Protein AF-A0AAX2K7C2-F1 (afdb_monomer)

Nearest PDB structures (foldseek):
  7qrr-assembly1_G  TM=2.273E-01  e=3.548E+00  Noumeavirus

Foldseek 3Di:
DPDPKAKDWAPVLQVLLVVLVVVVHAFEFFKKWFACLVVDQDDDDSPDFDRNGTDDMDTWQWWDADPVDNQKIKTKDKDWQQDFPHWGFKMFTATPVRTTGMIIGDPTDHQDHVVVVDRDIDMDIHIDGHPHPSNHDTDHDPPPDDDDPVVVVVVVVVVVVVPPFDQDAPVDDGHAAEDLDLDDPDRRYHYDPNSVVVVVVVVVVVVPFDQDAPVGDGDAAEDLDLPDPDRRHHYDPNSVVVVVVVVVVDADPPPGDDDDDDDDDADDPPDDDPDDHDPVNVVVVVVVVVVVPPPVVVVVVVVCVVLVVDPPSVVVVVVVVVPDDPDDLLVVQVVPEDDDPQWDWDAPDVSHIYTDHADPLRCCQVPDPDPVSNCVVVLNDPPDDDPPDDDDDPDPDDPLVVPVSCVVPDDDDQQQDADDCVVVVPVCVVVVVRTHHGQVVHDPDDDDPDDDD

pLDDT: mean 83.74, std 9.78, range [42.47, 96.69]

Solvent-accessible surface area (backbone atoms only — not comparable to full-atom values): 27578 Å² total; per-residue (Å²): 130,86,74,89,60,54,55,44,60,10,59,62,23,50,51,50,53,51,48,15,56,75,70,75,40,60,44,46,68,40,31,41,32,36,10,33,36,86,82,45,84,59,79,71,55,43,85,47,68,66,72,87,35,70,75,48,72,44,66,55,50,36,34,45,67,39,95,90,40,76,48,29,38,40,40,29,34,74,40,51,29,86,56,51,72,48,50,35,20,32,39,36,36,20,33,79,87,69,48,36,27,29,36,24,30,49,75,84,39,79,38,44,18,44,93,77,78,42,64,48,72,44,78,47,75,49,67,38,78,47,98,59,59,82,30,40,54,70,41,77,58,78,90,81,59,88,78,53,71,66,62,53,56,54,53,52,55,57,52,54,66,74,68,68,70,52,68,37,54,102,87,42,88,46,55,68,54,78,36,64,61,74,80,70,86,63,89,64,48,42,77,34,73,66,12,55,50,52,45,49,50,56,56,52,66,69,67,66,66,50,70,37,52,104,87,42,91,51,49,69,52,77,37,64,61,78,80,69,85,61,90,65,48,42,78,33,71,69,16,5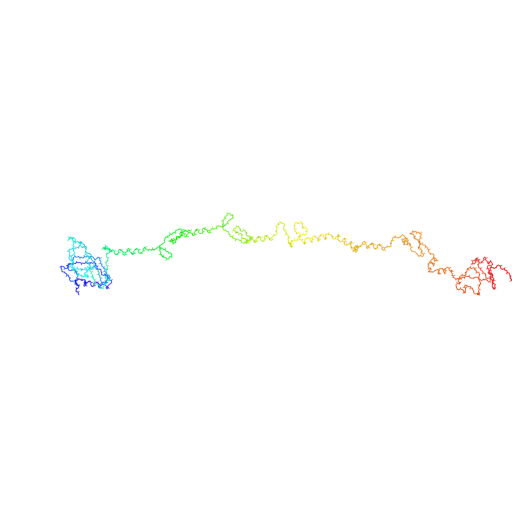4,47,53,51,49,58,57,54,71,71,53,72,55,91,74,84,52,84,87,69,91,84,81,86,62,73,69,61,66,90,87,72,84,68,92,68,76,82,24,71,69,38,52,54,51,53,51,50,52,56,58,67,73,42,55,66,65,54,48,51,53,50,51,50,38,55,75,57,67,66,46,95,54,45,70,57,54,51,51,54,62,55,67,75,49,82,74,95,46,60,49,62,48,29,55,71,68,52,82,84,58,87,63,51,44,82,45,74,83,51,88,56,34,51,47,74,44,81,51,48,73,66,54,48,56,50,72,67,38,90,42,72,64,58,41,31,57,74,72,68,64,55,91,87,67,72,70,87,91,66,90,77,94,70,99,59,96,66,56,66,35,79,72,37,76,95,37,47,89,51,87,85,84,62,53,64,52,44,70,60,54,54,85,85,36,53,70,59,31,71,77,35,74,84,35,38,34,63,64,44,81,93,52,80,82,76,70,94,74,88,75,86,90,132

InterPro domains:
  IPR005068 Bacteriophage lambda, Tail fiber protein, repeat-2 [PF03406] (169-210)
  IPR005068 Bacteriophage lambda, Tail fiber protein, repeat-2 [PF03406] (213-253)
  IPR022225 Phage tail fibre protein, N-terminal domain [PF12571] (1-150)
  IPR037053 Phage tail collar domain superfamily [G3DSA:3.90.1340.10] (385-446)
  IPR051934 Bacteriophage Tail Fiber Structural Protein [PTHR35191] (1-200)

Secondary structure (DSSP, 8-state):
---SS-EEE-HHHHHHHHHHHHHT--B-EEEEEEE-GGGSPPPP-TT-SS-SSEEEEEE-SEEEEETTEEEEEEEEEEE-TTS-SEEEEEEEEEETT--EEEEEEEEEEEE--GGGT----EEEEEEEE-S-STTB--EE-GGG-PPPHHHHHHHHHHHHHHH-PPBP-SSS--B-EEE--SS---SSEEEPHHHHHHHHHHHHHHS--PBP-SSS--B-EEE--TT---SSEEEPHHHHHHHHHHHHTSPPSSSPPP-S----PPPPTT--SSSPPPHHHHHHHHHHHHHT-HHHHHHHHHHHHHTTT-TTHHHHHHHHHHTSPP--HHHHHHHTS---TTEEEEEEETTEEEEEEPPHHHHHHHT-SSHHHHHHHHT--TTPPPTT------SSS-HHHH-GGGTTS----TTT-B--TTT-HHHHHH-TTSB----TTS-----------

Structure (mmCIF, N/CA/C/O backbone):
data_AF-A0AAX2K7C2-F1
#
_entry.id   AF-A0AAX2K7C2-F1
#
loop_
_atom_site.group_PDB
_atom_site.id
_atom_site.type_symbol
_atom_site.label_atom_id
_atom_site.label_alt_id
_atom_site.label_comp_id
_atom_site.label_asym_id
_atom_site.label_entity_id
_atom_site.label_seq_id
_atom_site.pdbx_PDB_ins_code
_atom_site.Cartn_x
_atom_site.Cartn_y
_atom_site.Cartn_z
_atom_site.occupancy
_atom_site.B_iso_or_equiv
_atom_site.auth_seq_id
_atom_site.auth_comp_id
_atom_site.auth_asym_id
_atom_site.auth_atom_id
_atom_site.pdbx_PDB_model_num
ATOM 1 N N . MET A 1 1 ? 41.340 6.099 -123.200 1.00 44.69 1 MET A N 1
ATOM 2 C CA . MET A 1 1 ? 42.532 6.929 -122.925 1.00 44.69 1 MET A CA 1
ATOM 3 C C . MET A 1 1 ? 43.654 5.994 -122.522 1.00 44.69 1 MET A C 1
ATOM 5 O O . MET A 1 1 ? 43.525 5.335 -121.501 1.00 44.69 1 MET A O 1
ATOM 9 N N . THR A 1 2 ? 44.697 5.858 -123.337 1.00 53.38 2 THR A N 1
ATOM 10 C CA . THR A 1 2 ? 45.908 5.118 -122.954 1.00 53.38 2 THR A CA 1
ATOM 11 C C . THR A 1 2 ? 46.583 5.872 -121.810 1.00 53.38 2 THR A C 1
ATOM 13 O O . THR A 1 2 ? 47.020 7.008 -121.995 1.00 53.38 2 THR A O 1
ATOM 16 N N . VAL A 1 3 ? 46.589 5.288 -120.610 1.00 67.94 3 VAL A N 1
ATOM 17 C CA . VAL A 1 3 ? 47.221 5.889 -119.429 1.00 67.94 3 VAL A CA 1
ATOM 18 C C . VAL A 1 3 ? 48.724 5.980 -119.699 1.00 67.94 3 VAL A C 1
ATOM 20 O O . VAL A 1 3 ? 49.359 4.975 -119.995 1.00 67.94 3 VAL A O 1
ATOM 23 N N . LYS A 1 4 ? 49.290 7.193 -119.661 1.00 77.44 4 LYS A N 1
ATOM 24 C CA . LYS A 1 4 ? 50.696 7.438 -120.031 1.00 77.44 4 LYS A CA 1
ATOM 25 C C . LYS A 1 4 ? 51.692 6.910 -118.986 1.00 77.44 4 LYS A C 1
ATOM 27 O O . LYS A 1 4 ? 52.792 6.513 -119.354 1.00 77.44 4 LYS A O 1
ATOM 32 N N . TYR A 1 5 ? 51.297 6.897 -117.711 1.00 85.38 5 TYR A N 1
ATOM 33 C CA . TYR A 1 5 ? 52.104 6.411 -116.590 1.00 85.38 5 TYR A CA 1
ATOM 34 C C . TYR A 1 5 ? 51.286 5.450 -115.744 1.00 85.38 5 TYR A C 1
ATOM 36 O O . TYR A 1 5 ? 50.195 5.807 -115.299 1.00 85.38 5 TYR A O 1
ATOM 44 N N . TYR A 1 6 ? 51.785 4.241 -115.543 1.00 86.94 6 TYR A N 1
ATOM 45 C CA . TYR A 1 6 ? 51.060 3.197 -114.840 1.00 86.94 6 TYR A CA 1
ATOM 46 C C . TYR A 1 6 ? 52.028 2.200 -114.201 1.00 86.94 6 TYR A C 1
ATOM 48 O O . TYR A 1 6 ? 53.189 2.079 -114.590 1.00 86.94 6 TYR A O 1
ATOM 56 N N . ALA A 1 7 ? 51.522 1.496 -113.195 1.00 89.56 7 ALA A N 1
ATOM 57 C CA . ALA A 1 7 ? 52.206 0.416 -112.507 1.00 89.56 7 ALA A CA 1
ATOM 58 C C . ALA A 1 7 ? 51.570 -0.919 -112.894 1.00 89.56 7 ALA A C 1
ATOM 60 O O . ALA A 1 7 ? 50.342 -1.018 -112.963 1.00 89.56 7 ALA A O 1
ATOM 61 N N . ILE A 1 8 ? 52.392 -1.942 -113.107 1.00 89.75 8 ILE A N 1
ATOM 62 C CA . ILE A 1 8 ? 51.945 -3.320 -113.328 1.00 89.75 8 ILE A CA 1
ATOM 63 C C . ILE A 1 8 ? 52.687 -4.282 -112.405 1.00 89.75 8 ILE A C 1
ATOM 65 O O . ILE A 1 8 ? 53.806 -4.015 -111.965 1.00 89.75 8 ILE A O 1
ATOM 69 N N . LEU A 1 9 ? 52.066 -5.431 -112.151 1.00 89.94 9 LEU A N 1
ATOM 70 C CA . LEU A 1 9 ? 52.740 -6.589 -111.571 1.00 89.94 9 LEU A CA 1
ATOM 71 C C . LEU A 1 9 ? 53.591 -7.279 -112.643 1.00 89.94 9 LEU A C 1
ATOM 73 O O . LEU A 1 9 ? 53.151 -7.440 -113.783 1.00 89.94 9 LEU A O 1
ATOM 77 N N . THR A 1 10 ? 54.791 -7.716 -112.267 1.00 91.50 10 THR A N 1
ATOM 78 C CA . THR A 1 10 ? 55.579 -8.637 -113.097 1.00 91.50 10 THR A CA 1
ATOM 79 C C . THR A 1 10 ? 54.979 -10.045 -113.018 1.00 91.50 10 THR A C 1
ATOM 81 O O . THR A 1 10 ? 54.234 -10.366 -112.088 1.00 91.50 10 THR A O 1
ATOM 84 N N . ASN A 1 11 ? 55.335 -10.932 -113.949 1.00 89.19 11 ASN A N 1
ATOM 85 C CA . ASN A 1 11 ? 54.932 -12.343 -113.913 1.00 89.19 11 ASN A CA 1
ATOM 86 C C . ASN A 1 11 ? 55.387 -13.021 -112.605 1.00 89.19 11 ASN A C 1
ATOM 88 O O . ASN A 1 11 ? 54.661 -13.838 -112.041 1.00 89.19 11 ASN A O 1
ATOM 92 N N . GLN A 1 12 ? 56.563 -12.634 -112.094 1.00 87.94 12 GLN A N 1
ATOM 93 C CA . GLN A 1 12 ? 57.091 -13.101 -110.808 1.00 87.94 12 GLN A CA 1
ATOM 94 C C . GLN A 1 12 ? 56.281 -12.546 -109.628 1.00 87.94 12 GLN A C 1
ATOM 96 O O . GLN A 1 12 ? 55.920 -13.294 -108.719 1.00 87.94 12 GLN A O 1
ATOM 101 N N . GLY A 1 13 ? 55.940 -11.255 -109.656 1.00 87.00 13 GLY A N 1
ATOM 102 C CA . GLY A 1 13 ? 55.143 -10.612 -108.615 1.00 87.00 13 GLY A CA 1
ATOM 103 C C . GLY A 1 13 ? 53.716 -11.139 -108.530 1.00 87.00 13 GLY A C 1
ATOM 104 O O . GLY A 1 13 ? 53.227 -11.404 -107.434 1.00 87.00 13 GLY A O 1
ATOM 105 N N . ALA A 1 14 ? 53.067 -11.367 -109.674 1.00 86.25 14 ALA A N 1
ATOM 106 C CA . ALA A 1 14 ? 51.740 -11.974 -109.730 1.00 86.25 14 ALA A CA 1
ATOM 107 C C . ALA A 1 14 ? 51.744 -13.403 -109.156 1.00 86.25 14 ALA A C 1
ATOM 109 O O . ALA A 1 14 ? 50.873 -13.743 -108.355 1.00 86.25 14 ALA A O 1
ATOM 110 N N . ALA A 1 15 ? 52.752 -14.217 -109.496 1.00 85.56 15 ALA A N 1
ATOM 111 C CA . ALA A 1 15 ? 52.900 -15.568 -108.954 1.00 85.56 15 ALA A CA 1
ATOM 112 C C . ALA A 1 15 ? 53.138 -15.564 -107.433 1.00 85.56 15 ALA A C 1
ATOM 114 O O . ALA A 1 15 ? 52.514 -16.340 -106.707 1.00 85.56 15 ALA A O 1
ATOM 115 N N . ARG A 1 16 ? 53.991 -14.663 -106.926 1.00 86.19 16 ARG A N 1
ATOM 116 C CA . ARG A 1 16 ? 54.267 -14.534 -105.484 1.00 86.19 16 ARG A CA 1
ATOM 117 C C . ARG A 1 16 ? 53.065 -14.019 -104.696 1.00 86.19 16 ARG A C 1
ATOM 119 O O . ARG A 1 16 ? 52.774 -14.556 -103.631 1.00 86.19 16 ARG A O 1
ATOM 126 N N . LEU A 1 17 ? 52.327 -13.046 -105.229 1.00 84.56 17 LEU A N 1
ATOM 127 C CA . LEU A 1 17 ? 51.102 -12.542 -104.604 1.00 84.56 17 LEU A CA 1
ATOM 128 C C . LEU A 1 17 ? 49.995 -13.613 -104.564 1.00 84.56 17 LEU A C 1
ATOM 130 O O . LEU A 1 17 ? 49.297 -13.749 -103.556 1.00 84.56 17 LEU A O 1
ATOM 134 N N . ALA A 1 18 ? 49.863 -14.409 -105.630 1.00 83.62 18 ALA A N 1
ATOM 135 C CA . ALA A 1 18 ? 48.945 -15.545 -105.663 1.00 83.62 18 ALA A CA 1
ATOM 136 C C . ALA A 1 18 ? 49.337 -16.626 -104.639 1.00 83.62 18 ALA A C 1
ATOM 138 O O . ALA A 1 18 ? 48.479 -17.103 -103.897 1.00 83.62 18 ALA A O 1
ATOM 139 N N . ASN A 1 19 ? 50.631 -16.953 -104.531 1.00 83.31 19 ASN A N 1
ATOM 140 C CA . ASN A 1 19 ? 51.140 -17.904 -103.538 1.00 83.31 19 ASN A CA 1
ATOM 141 C C . ASN A 1 19 ? 50.921 -17.422 -102.097 1.00 83.31 19 ASN A C 1
ATOM 143 O O . ASN A 1 19 ? 50.475 -18.209 -101.265 1.00 83.31 19 ASN A O 1
ATOM 147 N N . ALA A 1 20 ? 51.178 -16.142 -101.808 1.00 83.44 20 ALA A N 1
ATOM 148 C CA . ALA A 1 20 ? 50.924 -15.538 -100.498 1.00 83.44 20 ALA A CA 1
ATOM 149 C C . ALA A 1 20 ? 49.437 -15.646 -100.115 1.00 83.44 20 ALA A C 1
ATOM 151 O O . ALA A 1 20 ? 49.089 -16.113 -99.031 1.00 83.44 20 ALA A O 1
ATOM 152 N N . THR A 1 21 ? 48.550 -15.334 -101.065 1.00 81.56 21 THR A N 1
ATOM 153 C CA . THR A 1 21 ? 47.097 -15.456 -100.874 1.00 81.56 21 THR A CA 1
ATOM 154 C C . THR A 1 21 ? 46.658 -16.908 -100.634 1.00 81.56 21 THR A C 1
ATOM 156 O O . THR A 1 21 ? 45.804 -17.154 -99.788 1.00 81.56 21 THR A O 1
ATOM 159 N N . MET A 1 22 ? 47.242 -17.879 -101.346 1.00 79.25 22 MET A N 1
ATOM 160 C CA . MET A 1 22 ? 46.894 -19.303 -101.227 1.00 79.25 22 MET A CA 1
ATOM 161 C C . MET A 1 22 ? 47.409 -19.946 -99.930 1.00 79.25 22 MET A C 1
ATOM 163 O O . MET A 1 22 ? 46.726 -20.787 -99.350 1.00 79.25 22 MET A O 1
ATOM 167 N N . LEU A 1 23 ? 48.608 -19.570 -99.478 1.00 79.69 23 LEU A N 1
ATOM 168 C CA . LEU A 1 23 ? 49.260 -20.138 -98.290 1.00 79.69 23 LEU A CA 1
ATOM 169 C C . LEU A 1 23 ? 48.897 -19.407 -96.986 1.00 79.69 23 LEU A C 1
ATOM 171 O O . LEU A 1 23 ? 49.297 -19.854 -95.913 1.00 79.69 23 LEU A O 1
ATOM 175 N N . GLY A 1 24 ? 48.182 -18.279 -97.061 1.00 73.94 24 GLY A N 1
ATOM 176 C CA . GLY A 1 24 ? 47.905 -17.416 -95.907 1.00 73.94 24 GLY A CA 1
ATOM 177 C C . GLY A 1 24 ? 49.152 -16.713 -95.353 1.00 73.94 24 GLY A C 1
ATOM 178 O O . GLY A 1 24 ? 49.126 -16.203 -94.232 1.00 73.94 24 GLY A O 1
ATOM 179 N N . SER A 1 25 ? 50.251 -16.699 -96.114 1.00 80.50 25 SER A N 1
ATOM 180 C CA . SER A 1 25 ? 51.462 -15.945 -95.794 1.00 80.50 25 SER A CA 1
ATOM 181 C C . SER A 1 25 ? 51.369 -14.527 -96.358 1.00 80.50 25 SER A C 1
ATOM 183 O O . SER A 1 25 ? 50.570 -14.239 -97.247 1.00 80.50 25 SER A O 1
ATOM 185 N N . LYS A 1 26 ? 52.175 -13.606 -95.825 1.00 80.88 26 LYS A N 1
ATOM 186 C CA . LYS A 1 26 ? 52.205 -12.222 -96.303 1.00 80.88 26 LYS A CA 1
ATOM 187 C C . LYS A 1 26 ? 53.448 -11.970 -97.145 1.00 80.88 26 LYS A C 1
ATOM 189 O O . LYS A 1 26 ? 54.551 -12.326 -96.741 1.00 80.88 26 LYS A O 1
ATOM 194 N N . LEU A 1 27 ? 53.261 -11.330 -98.296 1.00 82.75 27 LEU A N 1
ATOM 195 C CA . LEU A 1 27 ? 54.332 -10.840 -99.151 1.00 82.75 27 LEU A CA 1
ATOM 196 C C . LEU A 1 27 ? 54.937 -9.578 -98.525 1.00 82.75 27 LEU A C 1
ATOM 198 O O . LEU A 1 27 ? 54.254 -8.562 -98.348 1.00 82.75 27 LEU A O 1
ATOM 202 N N . ASN A 1 28 ? 56.223 -9.644 -98.191 1.00 84.00 28 ASN A N 1
ATOM 203 C CA . ASN A 1 28 ? 56.962 -8.526 -97.619 1.00 84.00 28 ASN A CA 1
ATOM 204 C C . ASN A 1 28 ? 57.589 -7.699 -98.740 1.00 84.00 28 ASN A C 1
ATOM 206 O O . ASN A 1 28 ? 58.653 -8.036 -99.245 1.00 84.00 28 ASN A O 1
ATOM 210 N N . LEU A 1 29 ? 56.960 -6.587 -99.111 1.00 86.56 29 LEU A N 1
ATOM 211 C CA . LEU A 1 29 ? 57.614 -5.594 -99.962 1.00 86.56 29 LEU A CA 1
ATOM 212 C C . LEU A 1 29 ? 58.572 -4.785 -99.091 1.00 86.56 29 LEU A C 1
ATOM 214 O O . LEU A 1 29 ? 58.142 -4.119 -98.147 1.00 86.56 29 LEU A O 1
ATOM 218 N N . THR A 1 30 ? 59.869 -4.866 -99.371 1.00 85.94 30 THR A N 1
ATOM 219 C CA . THR A 1 30 ? 60.889 -4.278 -98.490 1.00 85.94 30 THR A CA 1
ATOM 220 C C . THR A 1 30 ? 61.590 -3.089 -99.114 1.00 85.94 30 THR A C 1
ATOM 222 O O . THR A 1 30 ? 61.915 -2.141 -98.394 1.00 85.94 30 THR A O 1
ATOM 225 N N . GLN A 1 31 ? 61.801 -3.107 -100.431 1.00 88.25 31 GLN A N 1
ATOM 226 C CA . GLN A 1 31 ? 62.633 -2.133 -101.127 1.00 88.25 31 GLN A CA 1
ATOM 227 C C . GLN A 1 31 ? 61.914 -1.539 -102.338 1.00 88.25 31 GLN A C 1
ATOM 229 O O . GLN A 1 31 ? 61.160 -2.210 -103.043 1.00 88.25 31 GLN A O 1
ATOM 234 N N . MET A 1 32 ? 62.187 -0.263 -102.597 1.00 91.94 32 MET A N 1
ATOM 235 C CA . MET A 1 32 ? 61.828 0.409 -103.841 1.00 91.94 32 MET A CA 1
ATOM 236 C C . MET A 1 32 ? 63.107 0.867 -104.531 1.00 91.94 32 MET A C 1
AT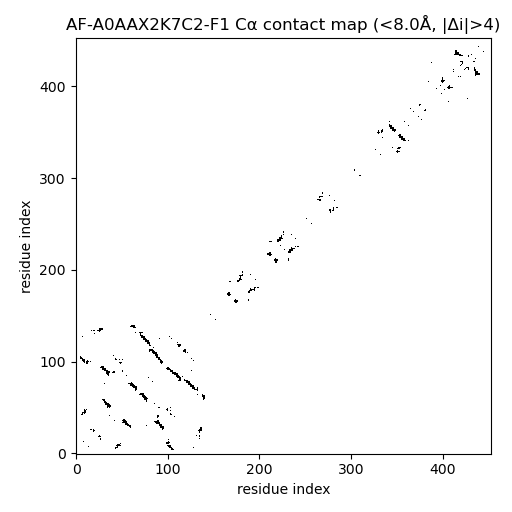OM 238 O O . MET A 1 32 ? 64.000 1.442 -103.895 1.00 91.94 32 MET A O 1
ATOM 242 N N . ALA A 1 33 ? 63.192 0.598 -105.830 1.00 92.12 33 ALA A N 1
ATOM 243 C CA . ALA A 1 33 ? 64.266 1.065 -106.681 1.00 92.12 33 ALA A CA 1
ATOM 244 C C . ALA A 1 33 ? 63.761 2.065 -107.716 1.00 92.12 33 ALA A C 1
ATOM 246 O O . ALA A 1 33 ? 62.614 2.006 -108.156 1.00 92.12 33 ALA A O 1
ATOM 247 N N . VAL A 1 34 ? 64.653 2.958 -108.126 1.00 92.19 34 VAL A N 1
ATOM 248 C CA . VAL A 1 34 ? 64.432 3.944 -109.180 1.00 92.19 34 VAL A CA 1
ATOM 249 C C . VAL A 1 34 ? 65.556 3.875 -110.208 1.00 92.19 34 VAL A C 1
ATOM 251 O O . VAL A 1 34 ? 66.715 3.615 -109.860 1.00 92.19 34 VAL A O 1
ATOM 254 N N . GLY A 1 35 ? 65.218 4.102 -111.475 1.00 90.38 35 GLY A N 1
ATOM 255 C CA . GLY A 1 35 ? 66.152 4.025 -112.599 1.00 90.38 35 GLY A CA 1
ATOM 256 C C . GLY A 1 35 ? 65.904 5.081 -113.672 1.00 90.38 35 GLY A C 1
ATOM 257 O O . GLY A 1 35 ? 64.836 5.700 -113.724 1.00 90.38 35 GLY A O 1
ATOM 258 N N . ASP A 1 36 ? 66.905 5.280 -114.532 1.00 89.88 36 ASP A N 1
ATOM 259 C CA . ASP A 1 36 ? 66.865 6.265 -115.625 1.00 89.88 36 ASP A CA 1
ATOM 260 C C . ASP A 1 36 ? 66.512 5.652 -116.991 1.00 89.88 36 ASP A C 1
ATOM 262 O O . ASP A 1 36 ? 66.436 6.394 -117.978 1.00 89.88 36 ASP A O 1
ATOM 266 N N . ALA A 1 37 ? 66.326 4.325 -117.044 1.00 87.25 37 ALA A N 1
ATOM 267 C CA . ALA A 1 37 ? 65.985 3.543 -118.229 1.00 87.25 37 ALA A CA 1
ATOM 268 C C . ALA A 1 37 ? 66.852 3.844 -119.474 1.00 87.25 37 ALA A C 1
ATOM 270 O O . ALA A 1 37 ? 66.358 3.879 -120.601 1.00 87.25 37 ALA A O 1
ATOM 271 N N . ASN A 1 38 ? 68.157 4.085 -119.277 1.00 85.25 38 ASN A N 1
ATOM 272 C CA . ASN A 1 38 ? 69.121 4.415 -120.341 1.00 85.25 38 ASN A CA 1
ATOM 273 C C . ASN A 1 38 ? 68.739 5.652 -121.179 1.00 85.25 38 ASN A C 1
ATOM 275 O O . ASN A 1 38 ? 69.108 5.756 -122.348 1.00 85.25 38 ASN A O 1
ATOM 279 N N . GLY A 1 39 ? 68.007 6.604 -120.595 1.00 80.94 39 GLY A N 1
ATOM 280 C CA . GLY A 1 39 ? 67.647 7.849 -121.280 1.00 80.94 39 GLY A CA 1
ATOM 281 C C . GLY A 1 39 ? 66.295 7.833 -121.994 1.00 80.94 39 GLY A C 1
ATOM 282 O O . GLY A 1 39 ? 65.864 8.890 -122.445 1.00 80.94 39 GLY A O 1
ATOM 283 N N . VAL A 1 40 ? 65.617 6.683 -122.080 1.00 83.81 40 VAL A N 1
ATOM 284 C CA . VAL A 1 40 ? 64.347 6.524 -122.810 1.00 83.81 40 VAL A CA 1
ATOM 285 C C . VAL A 1 40 ? 63.234 6.150 -121.837 1.00 83.81 40 VAL A C 1
ATOM 287 O O . VAL A 1 40 ? 63.429 5.300 -120.975 1.00 83.81 40 VAL A O 1
ATOM 290 N N . LEU A 1 41 ? 62.054 6.768 -121.958 1.00 84.31 41 LEU A N 1
ATOM 291 C CA . LEU A 1 41 ? 60.897 6.411 -121.132 1.00 84.31 41 LEU A CA 1
ATOM 292 C C . LEU A 1 41 ? 60.484 4.951 -121.415 1.00 84.31 41 LEU A C 1
ATOM 294 O O . LEU A 1 41 ? 60.075 4.654 -122.542 1.00 84.31 41 LEU A O 1
ATOM 298 N N . PRO A 1 42 ? 60.564 4.041 -120.430 1.00 86.19 42 PRO A N 1
ATOM 299 C CA . PRO A 1 42 ? 60.286 2.638 -120.671 1.00 86.19 42 PRO A CA 1
ATOM 300 C C . PRO A 1 42 ? 58.785 2.360 -120.669 1.00 86.19 42 PRO A C 1
ATOM 302 O O . PRO A 1 42 ? 58.003 3.042 -120.002 1.00 86.19 42 PRO A O 1
ATOM 305 N N . THR A 1 43 ? 58.393 1.321 -121.404 1.00 87.75 43 THR A N 1
ATOM 306 C CA . THR A 1 43 ? 57.063 0.715 -121.278 1.00 87.75 43 THR A CA 1
ATOM 307 C C . THR A 1 43 ? 57.175 -0.441 -120.285 1.00 87.75 43 THR A C 1
ATOM 309 O O . THR A 1 43 ? 57.948 -1.357 -120.564 1.00 87.75 43 THR A O 1
ATOM 312 N N . PRO A 1 44 ? 56.464 -0.408 -119.140 1.00 89.50 44 PRO A N 1
ATOM 313 C CA . PRO A 1 44 ? 56.471 -1.512 -118.183 1.00 89.50 44 PRO A CA 1
ATOM 314 C C . PRO A 1 44 ? 56.054 -2.831 -118.851 1.00 89.50 44 PRO A C 1
ATOM 316 O O . PRO A 1 44 ? 54.990 -2.890 -119.473 1.00 89.50 44 PRO A O 1
ATOM 319 N N . ASP A 1 45 ? 56.875 -3.874 -118.710 1.00 88.81 45 ASP A N 1
ATOM 320 C CA . ASP A 1 45 ? 56.656 -5.208 -119.284 1.00 88.81 45 ASP A CA 1
ATOM 321 C C . ASP A 1 45 ? 56.552 -6.265 -118.160 1.00 88.81 45 ASP A C 1
ATOM 323 O O . ASP A 1 45 ? 57.467 -6.378 -117.336 1.00 88.81 45 ASP A O 1
ATOM 327 N N . PRO A 1 46 ? 55.466 -7.069 -118.104 1.00 88.88 46 PRO A N 1
ATOM 328 C CA . PRO A 1 46 ? 55.323 -8.143 -117.123 1.00 88.88 46 PRO A CA 1
ATOM 329 C C . PRO A 1 46 ? 56.489 -9.145 -117.092 1.00 88.88 46 PRO A C 1
ATOM 331 O O . PRO A 1 46 ? 56.725 -9.768 -116.055 1.00 88.88 46 PRO A O 1
ATOM 334 N N . ALA A 1 47 ? 57.229 -9.325 -118.190 1.00 89.06 47 ALA A N 1
ATOM 335 C CA . ALA A 1 47 ? 58.371 -10.239 -118.249 1.00 89.06 47 ALA A CA 1
ATOM 336 C C . ALA A 1 47 ? 59.655 -9.691 -117.585 1.00 89.06 47 ALA A C 1
ATOM 338 O O . ALA A 1 47 ? 60.642 -10.425 -117.478 1.00 89.06 47 ALA A O 1
ATOM 339 N N . GLN A 1 48 ? 59.667 -8.435 -117.115 1.00 88.12 48 GLN A N 1
ATOM 340 C CA . GLN A 1 48 ? 60.839 -7.837 -116.471 1.00 88.12 48 GLN A CA 1
ATOM 341 C C . GLN A 1 48 ? 61.202 -8.544 -115.161 1.00 88.12 48 GLN A C 1
ATOM 343 O O . GLN A 1 48 ? 60.379 -8.713 -114.263 1.00 88.12 48 GLN A O 1
ATOM 348 N N . THR A 1 49 ? 62.480 -8.897 -115.029 1.00 87.69 49 THR A N 1
ATOM 349 C CA . THR A 1 49 ? 63.063 -9.448 -113.793 1.00 87.69 49 THR A CA 1
ATOM 350 C C . THR A 1 49 ? 63.926 -8.436 -113.040 1.00 87.69 49 THR A C 1
ATOM 352 O O . THR A 1 49 ? 64.236 -8.643 -111.871 1.00 87.69 49 THR A O 1
ATOM 355 N N . LYS A 1 50 ? 64.302 -7.333 -113.699 1.00 89.06 50 LYS A N 1
ATOM 356 C CA . LYS A 1 50 ? 65.077 -6.208 -113.162 1.00 89.06 50 LYS A CA 1
ATOM 357 C C . LYS A 1 50 ? 64.730 -4.920 -113.915 1.00 89.06 50 LYS A C 1
ATOM 359 O O . LYS A 1 50 ? 64.233 -4.980 -115.043 1.00 89.06 50 LYS A O 1
ATOM 364 N N . LEU A 1 51 ? 65.022 -3.771 -113.306 1.00 89.94 51 LEU A N 1
ATOM 365 C CA . LEU A 1 51 ? 64.963 -2.470 -113.983 1.00 89.94 51 LEU A CA 1
ATOM 366 C C . LEU A 1 51 ? 65.988 -2.393 -115.128 1.00 89.94 51 LEU A C 1
ATOM 368 O O . LEU A 1 51 ? 67.024 -3.064 -115.086 1.00 89.94 51 LEU A O 1
ATOM 372 N N . ILE A 1 52 ? 65.702 -1.577 -116.145 1.00 89.12 52 ILE A N 1
ATOM 373 C CA . ILE A 1 52 ? 66.551 -1.440 -117.341 1.00 89.12 52 ILE A CA 1
ATOM 374 C C . ILE A 1 52 ? 67.898 -0.809 -116.972 1.00 89.12 52 ILE A C 1
ATOM 376 O O . ILE A 1 52 ? 68.943 -1.301 -117.403 1.00 89.12 52 ILE A O 1
ATOM 380 N N . ASN A 1 53 ? 67.879 0.251 -116.159 1.00 90.25 53 ASN A N 1
ATOM 381 C CA . ASN A 1 53 ? 69.073 0.869 -115.589 1.00 90.25 53 ASN A CA 1
ATOM 382 C C . ASN A 1 53 ? 68.789 1.439 -114.192 1.00 90.25 53 ASN A C 1
ATOM 384 O O . ASN A 1 53 ? 68.466 2.618 -114.017 1.00 90.25 53 ASN A O 1
ATOM 388 N N . GLN A 1 54 ? 68.925 0.583 -113.180 1.00 90.62 54 GLN A N 1
ATOM 389 C CA . GLN A 1 54 ? 68.752 0.957 -111.778 1.00 90.62 54 GLN A CA 1
ATOM 390 C C . GLN A 1 54 ? 69.822 1.963 -111.327 1.00 90.62 54 GLN A C 1
ATOM 392 O O . GLN A 1 54 ? 71.018 1.720 -111.479 1.00 90.62 54 GLN A O 1
ATOM 397 N N . LYS A 1 55 ? 69.393 3.062 -110.698 1.00 90.50 55 LYS A N 1
ATOM 398 C CA . LYS A 1 55 ? 70.281 4.080 -110.107 1.00 90.50 55 LYS A CA 1
ATOM 399 C C . LYS A 1 55 ? 70.332 4.017 -108.591 1.00 90.50 55 LYS A C 1
ATOM 401 O O . LYS A 1 55 ? 71.384 4.251 -108.008 1.00 90.50 55 LYS A O 1
ATOM 406 N N . ARG A 1 56 ? 69.211 3.681 -107.953 1.00 89.69 56 ARG A N 1
ATOM 407 C CA . ARG A 1 56 ? 69.101 3.605 -106.494 1.00 89.69 56 ARG A CA 1
ATOM 408 C C . ARG A 1 56 ? 68.104 2.533 -106.095 1.00 89.69 56 ARG A C 1
ATOM 410 O O . ARG A 1 56 ? 67.066 2.409 -106.733 1.00 89.69 56 ARG A O 1
ATOM 417 N N . ILE A 1 57 ? 68.399 1.825 -105.011 1.00 91.38 57 ILE A N 1
ATOM 418 C CA . ILE A 1 57 ? 67.474 0.943 -104.298 1.00 91.38 57 ILE A CA 1
ATOM 419 C C . ILE A 1 57 ? 67.600 1.227 -102.802 1.00 91.38 57 ILE A C 1
ATOM 421 O O . ILE A 1 57 ? 68.709 1.386 -102.299 1.00 91.38 57 ILE A O 1
ATOM 425 N N . ALA A 1 58 ? 66.477 1.347 -102.100 1.00 88.06 58 ALA A N 1
ATOM 426 C CA . ALA A 1 58 ? 66.472 1.560 -100.652 1.00 88.06 58 ALA A CA 1
ATOM 427 C C . ALA A 1 58 ? 65.185 1.000 -100.017 1.00 88.06 58 ALA A C 1
ATOM 429 O O . ALA A 1 58 ? 64.218 0.735 -100.740 1.00 88.06 58 ALA A O 1
ATOM 430 N N . PRO A 1 59 ? 65.136 0.836 -98.683 1.00 85.56 59 PRO A N 1
ATOM 431 C CA . PRO A 1 59 ? 63.936 0.376 -97.993 1.00 85.56 59 PRO A CA 1
ATOM 432 C C . PRO A 1 59 ? 62.725 1.300 -98.198 1.00 85.56 59 PRO A C 1
ATOM 434 O O . PRO A 1 59 ? 62.882 2.503 -98.415 1.00 85.56 59 PRO A O 1
ATOM 437 N N . LEU A 1 60 ? 61.517 0.740 -98.099 1.00 84.50 60 LEU A N 1
ATOM 438 C CA . LEU A 1 60 ? 60.264 1.503 -98.067 1.00 84.50 60 LEU A CA 1
ATOM 439 C C . LEU A 1 60 ? 60.105 2.272 -96.745 1.00 84.50 60 LEU A C 1
ATOM 441 O O . LEU A 1 60 ? 60.386 1.725 -95.671 1.00 84.50 60 LEU A O 1
ATOM 445 N N . ASN A 1 61 ? 59.605 3.511 -96.832 1.00 81.44 61 ASN A N 1
ATOM 446 C CA . ASN A 1 61 ? 59.260 4.350 -95.676 1.00 81.44 61 ASN A CA 1
ATOM 447 C C . ASN A 1 61 ? 57.811 4.126 -95.227 1.00 81.44 61 ASN A C 1
ATOM 449 O O . ASN A 1 61 ? 57.540 4.045 -94.030 1.00 81.44 61 ASN A O 1
ATOM 453 N N . LEU A 1 62 ? 56.893 4.011 -96.189 1.00 78.88 62 LEU A N 1
ATOM 454 C CA . LEU A 1 62 ? 55.479 3.765 -95.934 1.00 78.88 62 LEU A CA 1
ATOM 455 C C . LEU A 1 62 ? 54.940 2.739 -96.928 1.00 78.88 62 LEU A C 1
ATOM 457 O O . LEU A 1 62 ? 55.163 2.847 -98.134 1.00 78.88 62 LEU A O 1
ATOM 461 N N . LEU A 1 63 ? 54.192 1.769 -96.414 1.00 82.75 63 LEU A N 1
ATOM 462 C CA . LEU A 1 63 ? 53.370 0.865 -97.203 1.00 82.75 63 LEU A CA 1
ATOM 463 C C . LEU A 1 63 ? 51.995 0.757 -96.540 1.00 82.75 63 LEU A C 1
ATOM 465 O O . LEU A 1 63 ? 51.867 0.175 -95.462 1.00 82.75 63 LEU A O 1
ATOM 469 N N . SER A 1 64 ? 50.982 1.351 -97.172 1.00 83.06 64 SER A N 1
ATOM 470 C CA . SER A 1 64 ? 49.610 1.434 -96.650 1.00 83.06 64 SER A CA 1
ATOM 471 C C . SER A 1 64 ? 48.570 1.105 -97.725 1.00 83.06 64 SER A C 1
ATOM 473 O O . SER A 1 64 ? 48.868 1.141 -98.919 1.00 83.06 64 SER A O 1
ATOM 475 N N . VAL A 1 65 ? 47.352 0.766 -97.298 1.00 80.38 65 VAL A N 1
ATOM 476 C CA . VAL A 1 65 ? 46.183 0.614 -98.180 1.00 80.38 65 VAL A CA 1
ATOM 477 C C . VAL A 1 65 ? 45.547 1.987 -98.384 1.00 80.38 65 VAL A C 1
ATOM 479 O O . VAL A 1 65 ? 45.434 2.746 -97.419 1.00 80.38 65 VAL A O 1
ATOM 482 N N . ASP A 1 66 ? 45.130 2.313 -99.609 1.00 79.00 66 ASP A N 1
ATOM 483 C CA . ASP A 1 66 ? 44.433 3.576 -99.873 1.00 79.00 66 ASP A CA 1
ATOM 484 C C . ASP A 1 66 ? 43.093 3.615 -99.100 1.00 79.00 66 ASP A C 1
ATOM 486 O O . ASP A 1 66 ? 42.239 2.749 -99.319 1.00 79.00 66 ASP A O 1
ATOM 490 N N . PRO A 1 67 ? 42.859 4.616 -98.224 1.00 75.19 67 PRO A N 1
ATOM 491 C CA . PRO A 1 67 ? 41.600 4.753 -97.488 1.00 75.19 67 PRO A CA 1
ATOM 492 C C . PRO A 1 67 ? 40.357 4.861 -98.384 1.00 75.19 67 PRO A C 1
ATOM 494 O O . PRO A 1 67 ? 39.258 4.542 -97.935 1.00 75.19 67 PRO A O 1
ATOM 497 N N . ASN A 1 68 ? 40.517 5.308 -99.635 1.00 77.69 68 ASN A N 1
ATOM 498 C CA . ASN A 1 68 ? 39.425 5.476 -100.596 1.00 77.69 68 ASN A CA 1
ATOM 499 C C . ASN A 1 68 ? 39.257 4.270 -101.535 1.00 77.69 68 ASN A C 1
ATOM 501 O O . ASN A 1 68 ? 38.225 4.159 -102.199 1.00 77.69 68 ASN A O 1
ATOM 505 N N . ASN A 1 69 ? 40.249 3.375 -101.623 1.00 78.25 69 ASN A N 1
ATOM 506 C CA . ASN A 1 69 ? 40.188 2.183 -102.467 1.00 78.25 69 ASN A CA 1
ATOM 507 C C . ASN A 1 69 ? 40.983 1.015 -101.860 1.00 78.25 69 ASN A C 1
ATOM 509 O O . ASN A 1 69 ? 42.200 0.918 -102.005 1.00 78.25 69 ASN A O 1
ATOM 513 N N . GLN A 1 70 ? 40.265 0.067 -101.256 1.00 78.12 70 GLN A N 1
ATOM 514 C CA . GLN A 1 70 ? 40.858 -1.091 -100.580 1.00 78.12 70 GLN A CA 1
ATOM 515 C C . GLN A 1 70 ? 41.602 -2.069 -101.511 1.00 78.12 70 GLN A C 1
ATOM 517 O O . GLN A 1 70 ? 42.277 -2.966 -101.010 1.00 78.12 70 GLN A O 1
ATOM 522 N N . SER A 1 71 ? 41.514 -1.910 -102.840 1.00 79.69 71 SER A N 1
ATOM 523 C CA . SER A 1 71 ? 42.258 -2.705 -103.835 1.00 79.69 71 SER A CA 1
ATOM 524 C C . SER A 1 71 ? 43.569 -2.049 -104.294 1.00 79.69 71 SER A C 1
ATOM 526 O O . SER A 1 71 ? 44.231 -2.564 -105.199 1.00 79.69 71 SER A O 1
ATOM 528 N N . GLN A 1 72 ? 43.953 -0.910 -103.709 1.00 83.69 72 GLN A N 1
ATOM 529 C CA . GLN A 1 72 ? 45.190 -0.201 -104.033 1.00 83.69 72 GLN A CA 1
ATOM 530 C C . GLN A 1 72 ? 46.126 -0.155 -102.831 1.00 83.69 72 GLN A C 1
ATOM 532 O O . GLN A 1 72 ? 45.731 0.218 -101.725 1.00 83.69 72 GLN A O 1
ATOM 537 N N . ILE A 1 73 ? 47.390 -0.494 -103.074 1.00 87.31 73 ILE A N 1
ATOM 538 C CA . ILE A 1 73 ? 48.468 -0.226 -102.128 1.00 87.31 73 ILE A CA 1
ATOM 539 C C . ILE A 1 73 ? 49.266 0.991 -102.570 1.00 87.31 73 ILE A C 1
ATOM 541 O O . ILE A 1 73 ? 49.528 1.200 -103.758 1.00 87.31 73 ILE A O 1
ATOM 545 N N . ILE A 1 74 ? 49.667 1.779 -101.582 1.00 86.62 74 ILE A N 1
ATOM 546 C CA . ILE A 1 74 ? 50.519 2.946 -101.746 1.00 86.62 74 ILE A CA 1
ATOM 547 C C . ILE A 1 74 ? 51.861 2.602 -101.112 1.00 86.62 74 ILE A C 1
ATOM 549 O O . ILE A 1 74 ? 51.970 2.501 -99.887 1.00 86.62 74 ILE A O 1
ATOM 553 N N . ALA A 1 75 ? 52.868 2.408 -101.960 1.00 87.44 75 ALA A N 1
ATOM 554 C CA . ALA A 1 75 ? 54.253 2.271 -101.541 1.00 87.44 75 ALA A CA 1
ATOM 555 C C . ALA A 1 75 ? 54.951 3.623 -101.700 1.00 87.44 75 ALA A C 1
ATOM 557 O O . ALA A 1 75 ? 54.933 4.211 -102.786 1.00 87.44 75 ALA A O 1
ATOM 558 N N . GLU A 1 76 ? 55.568 4.112 -100.629 1.00 87.44 76 GLU A N 1
ATOM 559 C CA . GLU A 1 76 ? 56.316 5.362 -100.640 1.00 87.44 76 GLU A CA 1
ATOM 560 C C . GLU A 1 76 ? 57.756 5.168 -100.194 1.00 87.44 76 GLU A C 1
ATOM 562 O O . GLU A 1 76 ? 58.070 4.475 -99.217 1.00 87.44 76 GLU A O 1
ATOM 567 N N . GLN A 1 77 ? 58.628 5.866 -100.906 1.00 86.69 77 GLN A N 1
ATOM 568 C CA . GLN A 1 77 ? 60.028 5.985 -100.576 1.00 86.69 77 GLN A CA 1
ATOM 569 C C . GLN A 1 77 ? 60.437 7.450 -100.647 1.00 86.69 77 GLN A C 1
ATOM 571 O O . GLN A 1 77 ? 60.168 8.147 -101.628 1.00 86.69 77 GLN A O 1
ATOM 576 N N . ILE A 1 78 ? 61.136 7.908 -99.618 1.00 86.19 78 ILE A N 1
ATOM 577 C CA . ILE A 1 78 ? 61.733 9.235 -99.589 1.00 86.19 78 ILE A CA 1
ATOM 578 C C . ILE A 1 78 ? 63.175 9.114 -100.094 1.00 86.19 78 ILE A C 1
ATOM 580 O O . ILE A 1 78 ? 63.961 8.282 -99.632 1.00 86.19 78 ILE A O 1
ATOM 584 N N . ILE A 1 79 ? 63.517 9.936 -101.083 1.00 84.81 79 ILE A N 1
ATOM 585 C CA . ILE A 1 79 ? 64.888 10.147 -101.541 1.00 84.81 79 ILE A CA 1
ATOM 586 C C . ILE A 1 79 ? 65.415 11.396 -100.827 1.00 84.81 79 ILE A C 1
ATOM 588 O O . ILE A 1 79 ? 64.940 12.500 -101.130 1.00 84.81 79 ILE A O 1
ATOM 592 N N . PRO A 1 80 ? 66.349 11.245 -99.873 1.00 83.25 80 PRO A N 1
ATOM 593 C CA . PRO A 1 80 ? 66.924 12.374 -99.154 1.00 83.25 80 PRO A CA 1
ATOM 594 C C . PRO A 1 80 ? 67.760 13.280 -100.077 1.00 83.25 80 PRO A C 1
ATOM 596 O O . PRO A 1 80 ? 68.074 12.954 -101.224 1.00 83.25 80 PRO A O 1
ATOM 599 N N . GLU A 1 81 ? 68.102 14.470 -99.592 1.00 78.44 81 GLU A N 1
ATOM 600 C CA . GLU A 1 81 ? 68.828 15.489 -100.366 1.00 78.44 81 GLU A CA 1
ATOM 601 C C . GLU A 1 81 ? 70.281 15.117 -100.715 1.00 78.44 81 GLU A C 1
ATOM 603 O O . GLU A 1 81 ? 70.832 15.633 -101.690 1.00 78.44 81 GLU A O 1
ATOM 608 N N . ASN A 1 82 ? 70.887 14.202 -99.954 1.00 79.19 82 ASN A N 1
ATOM 609 C CA . ASN A 1 82 ? 72.261 13.728 -100.135 1.00 79.19 82 ASN A CA 1
ATOM 610 C C . ASN A 1 82 ? 72.413 12.679 -101.256 1.00 79.19 82 ASN A C 1
ATOM 612 O O . ASN A 1 82 ? 73.532 12.453 -101.714 1.00 79.19 82 ASN A O 1
ATOM 616 N N . GLU A 1 83 ? 71.312 12.087 -101.727 1.00 79.88 83 GLU A N 1
ATOM 617 C CA . GLU A 1 83 ? 71.277 11.114 -102.823 1.00 79.88 83 GLU A CA 1
ATOM 618 C C . GLU A 1 83 ? 70.561 11.718 -104.047 1.00 79.88 83 GLU A C 1
ATOM 620 O O . GLU A 1 83 ? 69.414 12.167 -103.961 1.00 79.88 83 GLU A O 1
ATOM 625 N N . GLY A 1 84 ? 71.236 11.761 -105.198 1.00 82.56 84 GLY A N 1
ATOM 626 C CA . GLY A 1 84 ? 70.725 12.386 -106.422 1.00 82.56 84 GLY A CA 1
ATOM 627 C C . GLY A 1 84 ? 71.724 12.314 -107.578 1.00 82.56 84 GLY A C 1
ATOM 628 O O . GLY A 1 84 ? 72.613 11.468 -107.562 1.00 82.56 84 GLY A O 1
ATOM 629 N N . GLY A 1 85 ? 71.570 13.190 -108.572 1.00 83.44 85 GLY A N 1
ATOM 630 C CA . GLY A 1 85 ? 72.420 13.241 -109.770 1.00 83.44 85 GLY A CA 1
ATOM 631 C C . GLY A 1 85 ? 71.938 12.327 -110.904 1.00 83.44 85 GLY A C 1
ATOM 632 O O . GLY A 1 85 ? 72.707 11.958 -111.789 1.00 83.44 85 GLY A O 1
ATOM 633 N N . PHE A 1 86 ? 70.669 11.902 -110.873 1.00 87.56 86 PHE A N 1
ATOM 634 C CA . PHE A 1 86 ? 70.098 10.995 -111.869 1.00 87.56 86 PHE A CA 1
ATOM 635 C C . PHE A 1 86 ? 68.647 11.336 -112.223 1.00 87.56 86 PHE A C 1
ATOM 637 O O . PHE A 1 86 ? 67.894 11.930 -111.446 1.00 87.56 86 PHE A O 1
ATOM 644 N N . TRP A 1 87 ? 68.254 10.929 -113.430 1.00 88.62 87 TRP A N 1
ATOM 645 C CA . TRP A 1 87 ? 66.869 10.973 -113.888 1.00 88.62 87 TRP A CA 1
ATOM 646 C C . TRP A 1 87 ? 66.095 9.768 -113.363 1.00 88.62 87 TRP A C 1
ATOM 648 O O . TRP A 1 87 ? 66.614 8.655 -113.324 1.00 88.62 87 TRP A O 1
ATOM 658 N N . ILE A 1 88 ? 64.838 9.993 -113.002 1.00 90.75 88 ILE A N 1
ATOM 659 C CA . ILE A 1 88 ? 63.895 8.957 -112.594 1.00 90.75 88 ILE A CA 1
ATOM 660 C C . ILE A 1 88 ? 62.869 8.812 -113.716 1.00 90.75 88 ILE A C 1
ATOM 662 O O . ILE A 1 88 ? 62.187 9.778 -114.075 1.00 90.75 88 ILE A O 1
ATOM 666 N N . ARG A 1 89 ? 62.805 7.611 -114.289 1.00 91.62 89 ARG A N 1
ATOM 667 C CA . ARG A 1 89 ? 61.879 7.231 -115.370 1.00 91.62 89 ARG A CA 1
ATOM 668 C C . ARG A 1 89 ? 61.180 5.902 -115.108 1.00 91.62 89 ARG A C 1
ATOM 670 O O . ARG A 1 89 ? 60.061 5.701 -115.575 1.00 91.62 89 ARG A O 1
ATOM 677 N N . GLU A 1 90 ? 61.830 5.012 -114.362 1.00 92.00 90 GLU A N 1
ATOM 678 C CA . GLU A 1 90 ? 61.288 3.724 -113.932 1.00 92.00 90 GLU A CA 1
ATOM 679 C C . GLU A 1 90 ? 61.356 3.575 -112.413 1.00 92.00 90 GLU A C 1
ATOM 681 O O . GLU A 1 90 ? 62.284 4.068 -111.764 1.00 92.00 90 GLU A O 1
ATOM 686 N N . ILE A 1 91 ? 60.362 2.883 -111.864 1.00 92.69 91 ILE A N 1
ATOM 687 C CA . ILE A 1 91 ? 60.240 2.545 -110.448 1.00 92.69 91 ILE A CA 1
ATOM 688 C C . ILE A 1 91 ? 59.991 1.039 -110.358 1.00 92.69 91 ILE A C 1
ATOM 690 O O . ILE A 1 91 ? 59.166 0.502 -111.096 1.00 92.69 91 ILE A O 1
ATOM 694 N N . GLY A 1 92 ? 60.695 0.359 -109.458 1.00 92.44 92 GLY A N 1
ATOM 695 C CA . GLY A 1 92 ? 60.519 -1.064 -109.182 1.00 92.44 92 GLY A CA 1
ATOM 696 C C . GLY A 1 92 ? 60.266 -1.314 -107.701 1.00 92.44 92 GLY A C 1
ATOM 697 O O . GLY A 1 92 ? 60.938 -0.723 -106.858 1.00 92.44 92 GLY A O 1
ATOM 698 N N . LEU A 1 93 ? 59.324 -2.197 -107.379 1.00 92.19 93 LEU A N 1
ATOM 699 C CA . LEU A 1 93 ? 59.097 -2.706 -106.025 1.00 92.19 93 LEU A CA 1
ATOM 700 C C . LEU A 1 93 ? 59.676 -4.108 -105.891 1.00 92.19 93 LEU A C 1
ATOM 702 O O . LEU A 1 93 ? 59.404 -4.964 -106.732 1.00 92.19 93 LEU A O 1
ATOM 706 N N . TYR A 1 94 ? 60.426 -4.331 -104.818 1.00 90.94 94 TYR A N 1
ATOM 707 C CA . TYR A 1 94 ? 61.122 -5.580 -104.536 1.00 90.94 94 TYR A CA 1
ATOM 708 C C . TYR A 1 94 ? 60.667 -6.176 -103.205 1.00 90.94 94 TYR A C 1
ATOM 710 O O . TYR A 1 94 ? 60.355 -5.449 -102.251 1.00 90.94 94 TYR A O 1
ATOM 718 N N . ASP A 1 95 ? 60.637 -7.504 -103.150 1.00 89.62 95 ASP A N 1
ATOM 719 C CA . ASP A 1 95 ? 60.407 -8.245 -101.912 1.00 89.62 95 ASP A CA 1
ATOM 720 C C . ASP A 1 95 ? 61.691 -8.419 -101.078 1.00 89.62 95 ASP A C 1
ATOM 722 O O . ASP A 1 95 ? 62.751 -7.883 -101.406 1.00 89.62 95 ASP A O 1
ATOM 726 N N . ASP A 1 96 ? 61.585 -9.103 -99.941 1.00 85.50 96 ASP A N 1
ATOM 727 C CA . ASP A 1 96 ? 62.700 -9.457 -99.050 1.00 85.50 96 ASP A CA 1
ATOM 728 C C . ASP A 1 96 ? 63.732 -10.408 -99.679 1.00 85.50 96 ASP A C 1
ATOM 730 O O . ASP A 1 96 ? 64.886 -10.417 -99.248 1.00 85.50 96 ASP A O 1
ATOM 734 N N . GLU A 1 97 ? 63.360 -11.149 -100.723 1.00 84.25 97 GLU A N 1
ATOM 735 C CA . GLU A 1 97 ? 64.259 -12.017 -101.495 1.00 84.25 97 GLU A CA 1
ATOM 736 C C . GLU A 1 97 ? 64.921 -11.298 -102.687 1.00 84.25 97 GLU A C 1
ATOM 738 O O . GLU A 1 97 ? 65.714 -11.898 -103.418 1.00 84.25 97 GLU A O 1
ATOM 743 N N . GLY A 1 98 ? 64.633 -10.006 -102.885 1.00 83.50 98 GLY A N 1
ATOM 744 C CA . GLY A 1 98 ? 65.207 -9.192 -103.958 1.00 83.50 98 GLY A CA 1
ATOM 745 C C . GLY A 1 98 ? 64.596 -9.453 -105.339 1.00 83.50 98 GLY A C 1
ATOM 746 O O . GLY A 1 98 ? 65.204 -9.110 -106.355 1.00 83.50 98 GLY A O 1
ATOM 747 N N . VAL A 1 99 ? 63.399 -10.040 -105.405 1.00 89.12 99 VAL A N 1
ATOM 748 C CA . VAL A 1 99 ? 62.655 -10.275 -106.649 1.00 89.12 99 VAL A CA 1
ATOM 749 C C . VAL A 1 99 ? 61.820 -9.047 -107.004 1.00 89.12 99 VAL A C 1
ATOM 751 O O . VAL A 1 99 ? 61.123 -8.486 -106.162 1.00 89.12 99 VAL A O 1
ATOM 754 N N . LEU A 1 100 ? 61.860 -8.633 -108.275 1.00 91.06 100 LEU A N 1
ATOM 755 C CA . LEU A 1 100 ? 61.052 -7.522 -108.780 1.00 91.06 100 LEU A CA 1
ATOM 756 C C . LEU A 1 100 ? 59.568 -7.924 -108.841 1.00 91.06 100 LEU A C 1
ATOM 758 O O . LEU A 1 100 ? 59.166 -8.699 -109.710 1.00 91.06 100 LEU A O 1
ATOM 762 N N . ILE A 1 101 ? 58.754 -7.375 -107.940 1.00 90.94 101 ILE A N 1
ATOM 763 C CA . ILE A 1 101 ? 57.318 -7.664 -107.810 1.00 90.94 101 ILE A CA 1
ATOM 764 C C . ILE A 1 101 ? 56.480 -6.797 -108.746 1.00 90.94 101 ILE A C 1
ATOM 766 O O . ILE A 1 101 ? 55.558 -7.282 -109.401 1.00 90.94 101 ILE A O 1
ATOM 770 N N . ALA A 1 102 ? 56.784 -5.507 -108.816 1.00 91.56 102 ALA A N 1
ATOM 771 C CA . ALA A 1 102 ? 56.031 -4.580 -109.644 1.00 91.56 102 ALA A CA 1
ATOM 772 C C . ALA A 1 102 ? 56.953 -3.547 -110.274 1.00 91.56 102 ALA A C 1
ATOM 774 O O . ALA A 1 102 ? 57.960 -3.156 -109.684 1.00 91.56 102 ALA A O 1
ATOM 775 N N . VAL A 1 103 ? 56.583 -3.099 -111.466 1.00 92.19 103 VAL A N 1
ATOM 776 C CA . VAL A 1 103 ? 57.325 -2.105 -112.238 1.00 92.19 103 VAL A CA 1
ATOM 777 C C . VAL A 1 103 ? 56.370 -1.019 -112.717 1.00 92.19 103 VAL A C 1
ATOM 779 O O . VAL A 1 103 ? 55.228 -1.290 -113.092 1.00 92.19 103 VAL A O 1
ATOM 782 N N . ALA A 1 104 ? 56.824 0.227 -112.666 1.00 92.19 104 ALA A N 1
ATOM 783 C CA . ALA A 1 104 ? 56.082 1.388 -113.123 1.00 92.19 104 ALA A CA 1
ATOM 784 C C . ALA A 1 104 ? 56.976 2.324 -113.927 1.00 92.19 104 ALA A C 1
ATOM 786 O O . ALA A 1 104 ? 58.172 2.453 -113.654 1.00 92.19 104 ALA A O 1
ATOM 787 N N . ASN A 1 105 ? 56.373 3.027 -114.879 1.00 90.56 105 ASN A N 1
ATOM 788 C CA . ASN A 1 105 ? 56.980 4.199 -115.490 1.00 90.56 105 ASN A CA 1
ATOM 789 C C . ASN A 1 105 ? 56.462 5.472 -114.802 1.00 90.56 105 ASN A C 1
ATOM 791 O O . ASN A 1 105 ? 55.330 5.527 -114.318 1.00 90.56 105 ASN A O 1
ATOM 795 N N . CYS A 1 106 ? 57.285 6.515 -114.759 1.00 86.62 106 CYS A N 1
ATOM 796 C CA . CYS A 1 106 ? 56.908 7.800 -114.177 1.00 86.62 106 CYS A CA 1
ATOM 797 C C . CYS A 1 106 ? 57.288 8.966 -115.101 1.00 86.62 106 CYS A C 1
ATOM 799 O O . CYS A 1 106 ? 58.115 8.795 -116.001 1.00 86.62 106 CYS A O 1
ATOM 801 N N . PRO A 1 107 ? 56.702 10.162 -114.901 1.00 85.75 107 PRO A N 1
ATOM 802 C CA . PRO A 1 107 ? 57.154 11.364 -115.589 1.00 85.75 107 PRO A CA 1
ATOM 803 C C . PRO A 1 107 ? 58.654 11.577 -115.380 1.00 85.75 107 PRO A C 1
ATOM 805 O O . PRO A 1 107 ? 59.142 11.436 -114.256 1.00 85.75 107 PRO A O 1
ATOM 808 N N . GLU A 1 108 ? 59.366 11.936 -116.450 1.00 85.19 108 GLU A N 1
ATOM 809 C CA . GLU A 1 108 ? 60.806 12.185 -116.393 1.00 85.19 108 GLU A CA 1
ATOM 810 C C . GLU A 1 108 ? 61.106 13.270 -115.360 1.00 85.19 108 GLU A C 1
ATOM 812 O O . GLU A 1 108 ? 60.744 14.436 -115.529 1.00 85.19 108 GLU A O 1
ATOM 817 N N . THR A 1 109 ? 61.744 12.869 -114.265 1.00 86.44 109 THR A N 1
ATOM 818 C CA . THR A 1 109 ? 61.989 13.758 -113.131 1.00 86.44 109 THR A CA 1
ATOM 819 C C . THR A 1 109 ? 63.461 13.719 -112.769 1.00 86.44 109 THR A C 1
ATOM 821 O O . THR A 1 109 ? 63.999 12.657 -112.459 1.00 86.44 109 THR A O 1
ATOM 824 N N . TYR A 1 110 ? 64.121 14.876 -112.813 1.00 86.19 110 TYR A N 1
ATOM 825 C CA . TYR A 1 110 ? 65.508 14.998 -112.383 1.00 86.19 110 TYR A CA 1
ATOM 826 C C . TYR A 1 110 ? 65.585 15.214 -110.872 1.00 86.19 110 TYR A C 1
ATOM 828 O O . TYR A 1 110 ? 64.999 16.169 -110.348 1.00 86.19 110 TYR A O 1
ATOM 836 N N . LYS A 1 111 ? 66.328 14.345 -110.182 1.00 86.69 111 LYS A N 1
ATOM 837 C CA . LYS A 1 111 ? 66.611 14.472 -108.753 1.00 86.69 111 LYS A CA 1
ATOM 838 C C . LYS A 1 111 ? 68.025 15.037 -108.578 1.00 86.69 111 LYS A C 1
ATOM 840 O O . LYS A 1 111 ? 68.981 14.271 -108.703 1.00 86.69 111 LYS A O 1
ATOM 845 N N . PRO A 1 112 ? 68.185 16.337 -108.265 1.00 83.44 112 PRO A N 1
ATOM 846 C CA . PRO A 1 112 ? 69.508 16.909 -108.065 1.00 83.44 112 PRO A CA 1
ATOM 847 C C . PRO A 1 112 ? 70.154 16.373 -106.783 1.00 83.44 112 PRO A C 1
ATOM 849 O O . PRO A 1 112 ? 69.460 15.978 -105.829 1.00 83.44 112 PRO A O 1
ATOM 852 N N . GLN A 1 113 ? 71.484 16.350 -106.780 1.00 80.88 113 GLN A N 1
ATOM 853 C CA . GLN A 1 113 ? 72.287 16.098 -105.584 1.00 80.88 113 GLN A CA 1
ATOM 854 C C . GLN A 1 113 ? 72.708 17.433 -104.958 1.00 80.88 113 GLN A C 1
ATOM 856 O O . GLN A 1 113 ? 72.950 18.403 -105.670 1.00 80.88 113 GLN A O 1
ATOM 861 N N . LEU A 1 114 ? 72.861 17.488 -103.630 1.00 75.94 114 LEU A N 1
ATOM 862 C CA . LEU A 1 114 ? 73.262 18.712 -102.918 1.00 75.94 114 LEU A CA 1
ATOM 863 C C . LEU A 1 114 ? 74.542 19.377 -103.484 1.00 75.94 114 LEU A C 1
ATOM 865 O O . LEU A 1 114 ? 74.655 20.600 -103.467 1.00 75.94 114 LEU A O 1
ATOM 869 N N . GLN A 1 115 ? 75.471 18.591 -104.046 1.00 74.75 115 GLN A N 1
ATOM 870 C CA . GLN A 1 115 ? 76.708 19.071 -104.689 1.00 74.75 115 GLN A CA 1
ATOM 871 C C . GLN A 1 115 ? 76.463 19.889 -105.973 1.00 74.75 115 GLN A C 1
ATOM 873 O O . GLN A 1 115 ? 77.325 20.659 -106.382 1.00 74.75 115 GLN A O 1
ATOM 878 N N . GLU A 1 116 ? 75.280 19.773 -106.579 1.00 74.50 116 GLU A N 1
ATOM 879 C CA . GLU A 1 116 ? 74.854 20.511 -107.777 1.00 74.50 116 GLU A CA 1
ATOM 880 C C . GLU A 1 116 ? 74.205 21.867 -107.430 1.00 74.50 116 GLU A C 1
ATOM 882 O O . GLU A 1 116 ? 73.634 22.531 -108.293 1.00 74.50 116 GLU A O 1
ATOM 887 N N . GLY A 1 117 ? 74.254 22.284 -106.157 1.00 71.00 117 GLY A N 1
ATOM 888 C CA . GLY A 1 117 ? 73.702 23.558 -105.681 1.00 71.00 117 GLY A CA 1
ATOM 889 C C . GLY A 1 117 ? 72.197 23.536 -105.384 1.00 71.00 117 GLY A C 1
ATOM 890 O O . GLY A 1 117 ? 71.631 24.572 -105.037 1.00 71.00 117 GLY A O 1
ATOM 891 N N . SER A 1 118 ? 71.536 22.374 -105.481 1.00 69.56 118 SER A N 1
ATOM 892 C CA . SER A 1 118 ? 70.122 22.191 -105.124 1.00 69.56 118 SER A CA 1
ATOM 893 C C . SER A 1 118 ? 69.899 20.856 -104.405 1.00 69.56 118 SER A C 1
ATOM 895 O O . SER A 1 118 ? 69.905 19.790 -105.014 1.00 69.56 118 SER A O 1
ATOM 897 N N . GLY A 1 119 ? 69.675 20.910 -103.090 1.00 70.12 119 GLY A N 1
ATOM 898 C CA . GLY A 1 119 ? 69.202 19.772 -102.303 1.00 70.12 119 GLY A CA 1
ATOM 899 C C . GLY A 1 119 ? 67.678 19.734 -102.310 1.00 70.12 119 GLY A C 1
ATOM 900 O O . GLY A 1 119 ? 67.025 20.635 -101.792 1.00 70.12 119 GLY A O 1
ATOM 901 N N . ARG A 1 120 ? 67.084 18.706 -102.916 1.00 79.12 120 ARG A N 1
ATOM 902 C CA . ARG A 1 120 ? 65.634 18.468 -102.845 1.00 79.12 120 ARG A CA 1
ATOM 903 C C . ARG A 1 120 ? 65.392 17.117 -102.207 1.00 79.12 120 ARG A C 1
ATOM 905 O O . ARG A 1 120 ? 65.945 16.134 -102.684 1.00 79.12 120 ARG A O 1
ATOM 912 N N . THR A 1 121 ? 64.552 17.050 -101.181 1.00 80.75 121 THR A N 1
ATOM 913 C CA . THR A 1 121 ? 63.987 15.774 -100.728 1.00 80.75 121 THR A CA 1
ATOM 914 C C . THR A 1 121 ? 62.811 15.437 -101.634 1.00 80.75 121 THR A C 1
ATOM 916 O O . THR A 1 121 ? 61.936 16.278 -101.848 1.00 80.75 121 THR A O 1
ATOM 919 N N . GLN A 1 122 ? 62.799 14.237 -102.206 1.00 82.50 122 GLN A N 1
ATOM 920 C CA . GLN A 1 122 ? 61.758 13.827 -103.143 1.00 82.50 122 GLN A CA 1
ATOM 921 C C . GLN A 1 122 ? 61.049 12.581 -102.638 1.00 82.50 122 GLN A C 1
ATOM 923 O O . GLN A 1 122 ? 61.685 11.568 -102.380 1.00 82.50 122 GLN A O 1
ATOM 928 N N . THR A 1 123 ? 59.727 12.655 -102.520 1.00 85.12 123 THR A N 1
ATOM 929 C CA . THR A 1 123 ? 58.901 11.488 -102.195 1.00 85.12 123 THR A CA 1
ATOM 930 C C . THR A 1 123 ? 58.462 10.830 -103.494 1.00 85.12 123 THR A C 1
ATOM 932 O O . THR A 1 123 ? 57.815 11.472 -104.325 1.00 85.12 123 THR A O 1
ATOM 935 N N . ILE A 1 124 ? 58.830 9.567 -103.677 1.00 87.06 124 ILE A N 1
ATOM 936 C CA . ILE A 1 124 ? 58.347 8.719 -104.761 1.00 87.06 124 ILE A CA 1
ATOM 937 C C . ILE A 1 124 ? 57.203 7.880 -104.214 1.00 87.06 124 ILE A C 1
ATOM 939 O O . ILE A 1 124 ? 57.360 7.171 -103.222 1.00 87.06 124 ILE A O 1
ATOM 943 N N . ARG A 1 125 ? 56.047 7.985 -104.869 1.00 88.00 125 ARG A N 1
ATOM 944 C CA . ARG A 1 125 ? 54.836 7.239 -104.542 1.00 88.00 125 ARG A CA 1
ATOM 945 C C . ARG A 1 125 ? 54.481 6.343 -105.719 1.00 88.00 125 ARG A C 1
ATOM 947 O O . ARG A 1 125 ? 54.217 6.844 -106.810 1.00 88.00 125 ARG A O 1
ATOM 954 N N . MET A 1 126 ? 54.438 5.038 -105.483 1.00 86.38 126 MET A N 1
ATOM 955 C CA . MET A 1 126 ? 53.930 4.053 -106.430 1.00 86.38 126 MET A CA 1
ATOM 956 C C . MET A 1 126 ? 52.590 3.533 -105.922 1.00 86.38 126 MET A C 1
ATOM 958 O O . MET A 1 126 ? 52.502 2.984 -104.825 1.00 86.38 126 MET A O 1
ATOM 962 N N . ILE A 1 127 ? 51.550 3.726 -106.728 1.00 86.81 127 ILE A N 1
ATOM 963 C CA . ILE A 1 127 ? 50.216 3.192 -106.466 1.00 86.81 127 ILE A CA 1
ATOM 964 C C . ILE A 1 127 ? 50.064 1.941 -107.322 1.00 86.81 127 ILE A C 1
ATOM 966 O O . ILE A 1 127 ? 50.167 2.018 -108.547 1.00 86.81 127 ILE A O 1
ATOM 970 N N . LEU A 1 128 ? 49.851 0.798 -106.678 1.00 84.81 128 LEU A N 1
ATOM 971 C CA . LEU A 1 128 ? 49.704 -0.490 -107.347 1.00 84.81 128 LEU A CA 1
ATOM 972 C C . LEU A 1 128 ? 48.338 -1.088 -107.019 1.00 84.81 128 LEU A C 1
ATOM 974 O O . LEU A 1 128 ? 47.958 -1.195 -105.853 1.00 84.81 128 LEU A O 1
ATOM 978 N N . VAL A 1 129 ? 47.620 -1.508 -108.058 1.00 83.75 129 VAL A N 1
ATOM 979 C CA . VAL A 1 129 ? 46.379 -2.271 -107.913 1.00 83.75 129 VAL A CA 1
ATOM 980 C C . VAL A 1 129 ? 46.739 -3.736 -107.685 1.00 83.75 129 VAL A C 1
ATOM 982 O O . VAL A 1 129 ? 47.481 -4.321 -108.475 1.00 83.75 129 VAL A O 1
ATOM 985 N N . VAL A 1 130 ? 46.208 -4.329 -106.619 1.00 80.88 130 VAL A N 1
ATOM 986 C CA . VAL A 1 130 ? 46.448 -5.731 -106.253 1.00 80.88 130 VAL A CA 1
ATOM 987 C C . VAL A 1 130 ? 45.127 -6.462 -106.037 1.00 80.88 130 VAL A C 1
ATOM 989 O O . VAL A 1 130 ? 44.122 -5.863 -105.661 1.00 80.88 130 VAL A O 1
ATOM 992 N N . THR A 1 131 ? 45.121 -7.773 -106.274 1.00 75.62 131 THR A N 1
ATOM 993 C CA . THR A 1 131 ? 43.921 -8.611 -106.120 1.00 75.62 131 THR A CA 1
ATOM 994 C C . THR A 1 131 ? 43.560 -8.888 -104.659 1.00 75.62 131 THR A C 1
ATOM 996 O O . THR A 1 131 ? 42.392 -9.124 -104.371 1.00 75.62 131 THR A O 1
ATOM 999 N N . ASN A 1 132 ? 44.531 -8.848 -103.739 1.00 74.31 132 ASN A N 1
ATOM 1000 C CA . ASN A 1 132 ? 44.309 -8.966 -102.297 1.00 74.31 132 ASN A CA 1
ATOM 1001 C C . ASN A 1 132 ? 45.343 -8.126 -101.521 1.00 74.31 132 ASN A C 1
ATOM 1003 O O . ASN A 1 132 ? 46.542 -8.389 -101.608 1.00 74.31 132 ASN A O 1
ATOM 1007 N N . THR A 1 133 ? 44.885 -7.121 -100.768 1.00 72.12 133 THR A N 1
ATOM 1008 C CA . THR A 1 133 ? 45.738 -6.265 -99.923 1.00 72.12 133 THR A CA 1
ATOM 1009 C C . THR A 1 133 ? 46.099 -6.903 -98.579 1.00 72.12 133 THR A C 1
ATOM 1011 O O . THR A 1 133 ? 47.117 -6.534 -97.996 1.00 72.12 133 THR A O 1
ATOM 1014 N N . GLU A 1 134 ? 45.342 -7.897 -98.102 1.00 73.56 134 GLU A N 1
ATOM 1015 C CA . GLU A 1 134 ? 45.624 -8.623 -96.850 1.00 73.56 134 GLU A CA 1
ATOM 1016 C C . GLU A 1 134 ? 46.848 -9.542 -96.963 1.00 73.56 134 GLU A C 1
ATOM 1018 O O . GLU A 1 134 ? 47.537 -9.801 -95.972 1.00 73.56 134 GLU A O 1
ATOM 1023 N N . ALA A 1 135 ? 47.149 -9.986 -98.187 1.00 65.06 135 ALA A N 1
ATOM 1024 C CA . ALA A 1 135 ? 48.311 -10.804 -98.519 1.00 65.06 135 ALA A CA 1
ATOM 1025 C C . ALA A 1 135 ? 49.634 -10.010 -98.514 1.00 65.06 135 ALA A C 1
ATOM 1027 O O . ALA A 1 135 ? 50.665 -10.552 -98.900 1.00 65.06 135 ALA A O 1
ATOM 1028 N N . ILE A 1 136 ? 49.632 -8.737 -98.097 1.00 72.12 136 ILE A N 1
ATOM 1029 C CA . ILE A 1 136 ? 50.799 -7.846 -98.097 1.00 72.12 136 ILE A CA 1
ATOM 1030 C C . ILE A 1 136 ? 51.074 -7.360 -96.668 1.00 72.12 136 ILE A C 1
ATOM 1032 O O . ILE A 1 136 ? 50.175 -6.904 -95.958 1.00 72.12 136 ILE A O 1
ATOM 1036 N N . THR A 1 137 ? 52.329 -7.444 -96.219 1.00 68.00 137 THR A N 1
ATOM 1037 C CA . THR A 1 137 ? 52.722 -6.924 -94.899 1.00 68.00 137 THR A CA 1
ATOM 1038 C C . THR A 1 137 ? 52.847 -5.407 -94.954 1.00 68.00 137 THR A C 1
ATOM 1040 O O . THR A 1 137 ? 53.806 -4.882 -95.511 1.00 68.00 137 THR A O 1
ATOM 1043 N N . LEU A 1 138 ? 51.894 -4.695 -94.350 1.00 75.31 138 LEU A N 1
ATOM 1044 C CA . LEU A 1 138 ? 51.948 -3.239 -94.227 1.00 75.31 138 LEU A CA 1
ATOM 1045 C C . LEU A 1 138 ? 53.095 -2.830 -93.300 1.00 75.31 138 LEU A C 1
ATOM 1047 O O . LEU A 1 138 ? 53.238 -3.361 -92.196 1.00 75.31 138 LEU A O 1
ATOM 1051 N N . LYS A 1 139 ? 53.893 -1.860 -93.742 1.00 64.56 139 LYS A N 1
ATOM 1052 C CA . LYS A 1 139 ? 55.001 -1.303 -92.970 1.00 64.56 139 LYS A CA 1
ATOM 1053 C C . LYS A 1 139 ? 54.745 0.179 -92.747 1.00 64.56 139 LYS A C 1
ATOM 1055 O O . LYS A 1 139 ? 54.724 0.968 -93.689 1.00 64.56 139 LYS A O 1
ATOM 1060 N N . ILE A 1 140 ? 54.574 0.538 -91.481 1.00 60.34 140 ILE A N 1
ATOM 1061 C CA . ILE A 1 140 ? 54.570 1.920 -91.015 1.00 60.34 140 ILE A CA 1
ATOM 1062 C C . ILE A 1 140 ? 55.772 2.029 -90.089 1.00 60.34 140 ILE A C 1
ATOM 1064 O O . ILE A 1 140 ? 55.784 1.403 -89.032 1.00 60.34 140 ILE A O 1
ATOM 1068 N N . ASP A 1 141 ? 56.795 2.767 -90.505 1.00 50.69 141 ASP A N 1
ATOM 1069 C CA . ASP A 1 141 ? 57.905 3.128 -89.627 1.00 50.69 141 ASP A CA 1
ATOM 1070 C C . ASP A 1 141 ? 57.618 4.517 -89.024 1.00 50.69 141 ASP A C 1
ATOM 1072 O O . ASP A 1 141 ? 57.745 5.525 -89.723 1.00 50.69 141 ASP A O 1
ATOM 1076 N N . PRO A 1 142 ? 57.178 4.610 -87.754 1.00 55.09 142 PRO A N 1
ATOM 1077 C CA . PRO A 1 142 ? 56.818 5.884 -87.138 1.00 55.09 142 PRO A CA 1
ATOM 1078 C C . PRO A 1 142 ? 58.037 6.712 -86.698 1.00 55.09 142 PRO A C 1
ATOM 1080 O O . PRO A 1 142 ? 57.852 7.806 -86.168 1.00 55.09 142 PRO A O 1
ATOM 1083 N N . SER A 1 143 ? 59.273 6.230 -86.889 1.00 58.59 143 SER A N 1
ATOM 1084 C CA . SER A 1 143 ? 60.478 6.910 -86.389 1.00 58.59 143 SER A CA 1
ATOM 1085 C C . SER A 1 143 ? 60.955 8.090 -87.253 1.00 58.59 143 SER A C 1
ATOM 1087 O O . SER A 1 143 ? 61.803 8.861 -86.806 1.00 58.59 143 SER A O 1
ATOM 1089 N N . VAL A 1 144 ? 60.382 8.295 -88.450 1.00 53.22 144 VAL A N 1
ATOM 1090 C CA . VAL A 1 144 ? 60.733 9.410 -89.359 1.00 53.22 144 VAL A CA 1
ATOM 1091 C C . VAL A 1 144 ? 59.490 10.012 -90.037 1.00 53.22 144 VAL A C 1
ATOM 1093 O O . VAL A 1 144 ? 59.450 10.195 -91.253 1.00 53.22 144 VAL A O 1
ATOM 1096 N N . VAL A 1 145 ? 58.441 10.329 -89.267 1.00 52.41 145 VAL A N 1
ATOM 1097 C CA . VAL A 1 145 ? 57.254 11.026 -89.800 1.00 52.41 145 VAL A CA 1
ATOM 1098 C C . VAL A 1 145 ? 56.913 12.237 -88.929 1.00 52.41 145 VAL A C 1
ATOM 1100 O O . VAL A 1 145 ? 56.614 12.100 -87.746 1.00 52.41 145 VAL A O 1
ATOM 1103 N N . LEU A 1 146 ? 56.937 13.443 -89.511 1.00 55.75 146 LEU A N 1
ATOM 1104 C CA . LEU A 1 146 ? 56.350 14.631 -88.884 1.00 55.75 146 LEU A CA 1
ATOM 1105 C C . LEU A 1 146 ? 54.840 14.400 -88.703 1.00 55.75 146 LEU A C 1
ATOM 1107 O O . LEU A 1 146 ? 54.119 14.229 -89.687 1.00 55.75 146 LEU A O 1
ATOM 1111 N N . ALA A 1 147 ? 54.348 14.432 -87.461 1.00 58.94 147 ALA A N 1
ATOM 1112 C CA . ALA A 1 147 ? 52.912 14.414 -87.196 1.00 58.94 147 ALA A CA 1
ATOM 1113 C C . ALA A 1 147 ? 52.261 15.683 -87.767 1.00 58.94 147 ALA A C 1
ATOM 1115 O O . ALA A 1 147 ? 52.725 16.803 -87.543 1.00 58.94 147 ALA A O 1
ATOM 1116 N N . THR A 1 148 ? 51.168 15.519 -88.510 1.00 59.12 148 THR A N 1
ATOM 1117 C CA . THR A 1 148 ? 50.380 16.663 -88.981 1.00 59.12 148 THR A CA 1
ATOM 1118 C C . THR A 1 148 ? 49.740 17.370 -87.782 1.00 59.12 148 THR A C 1
ATOM 1120 O O . THR A 1 148 ? 49.349 16.711 -86.819 1.00 59.12 148 THR A O 1
ATOM 1123 N N . ARG A 1 149 ? 49.591 18.706 -87.830 1.00 60.94 149 ARG A N 1
ATOM 1124 C CA . ARG A 1 149 ? 48.921 19.478 -86.755 1.00 60.94 149 ARG A CA 1
ATOM 1125 C C . ARG A 1 149 ? 47.571 18.873 -86.365 1.00 60.94 149 ARG A C 1
ATOM 1127 O O . ARG A 1 149 ? 47.288 18.728 -85.185 1.00 60.94 149 ARG A O 1
ATOM 1134 N N . LYS A 1 150 ? 46.812 18.406 -87.361 1.00 65.25 150 LYS A N 1
ATOM 1135 C CA . LYS A 1 150 ? 45.521 17.748 -87.162 1.00 65.25 150 LYS A CA 1
ATOM 1136 C C . LYS A 1 150 ? 45.592 16.546 -86.210 1.00 65.25 150 LYS A C 1
ATOM 1138 O O . LYS A 1 150 ? 44.728 16.411 -85.357 1.00 65.25 150 LYS A O 1
ATOM 1143 N N . TYR A 1 151 ? 46.619 15.702 -86.320 1.00 74.06 151 TYR A N 1
ATOM 1144 C CA . TYR A 1 151 ? 46.774 14.551 -85.426 1.00 74.06 151 TYR A CA 1
ATOM 1145 C C . TYR A 1 151 ? 46.990 14.976 -83.963 1.00 74.06 151 TYR A C 1
ATOM 1147 O O . TYR A 1 151 ? 46.490 14.327 -83.046 1.00 74.06 151 TYR A O 1
ATOM 1155 N N . VAL A 1 152 ? 47.718 16.075 -83.743 1.00 76.19 152 VAL A N 1
ATOM 1156 C CA . VAL A 1 152 ? 47.978 16.613 -82.400 1.00 76.19 152 VAL A CA 1
ATOM 1157 C C . VAL A 1 152 ? 46.714 17.241 -81.809 1.00 76.19 152 VAL A C 1
ATOM 1159 O O . VAL A 1 152 ? 46.369 16.935 -80.668 1.00 76.19 152 VAL A O 1
ATOM 1162 N N . ASP A 1 153 ? 45.998 18.055 -82.587 1.00 79.06 153 ASP A N 1
ATOM 1163 C CA . ASP A 1 153 ? 44.769 18.725 -82.141 1.00 79.06 153 ASP A CA 1
ATOM 1164 C C . ASP A 1 153 ? 43.672 17.710 -81.769 1.00 79.06 153 ASP A C 1
ATOM 1166 O O . ASP A 1 153 ? 43.039 17.835 -80.716 1.00 79.06 153 ASP A O 1
ATOM 1170 N N . ASP A 1 154 ? 43.507 16.654 -82.576 1.00 80.31 154 ASP A N 1
ATOM 1171 C CA . ASP A 1 154 ? 42.538 15.585 -82.310 1.00 80.31 154 ASP A CA 1
ATOM 1172 C C . ASP A 1 154 ? 42.859 14.870 -80.973 1.00 80.31 154 ASP A C 1
ATOM 1174 O O . ASP A 1 154 ? 41.964 14.627 -80.159 1.00 80.31 154 ASP A O 1
ATOM 1178 N N . LYS A 1 155 ? 44.143 14.602 -80.677 1.00 82.75 155 LYS A N 1
ATOM 1179 C CA . LYS A 1 155 ? 44.561 13.922 -79.433 1.00 82.75 155 LYS A CA 1
ATOM 1180 C C . LYS A 1 155 ? 44.434 14.785 -78.179 1.00 82.75 155 LYS A C 1
ATOM 1182 O O . LYS A 1 155 ? 44.094 14.259 -77.117 1.00 82.75 155 LYS A O 1
ATOM 1187 N N . ILE A 1 156 ? 44.689 16.089 -78.278 1.00 82.31 156 ILE A N 1
ATOM 1188 C CA . ILE A 1 156 ? 44.489 17.018 -77.155 1.00 82.31 156 ILE A CA 1
ATOM 1189 C C . ILE A 1 156 ? 42.996 17.132 -76.832 1.00 82.31 156 ILE A C 1
ATOM 1191 O O . ILE A 1 156 ? 42.618 17.041 -75.662 1.00 82.31 156 ILE A O 1
ATOM 1195 N N . SER A 1 157 ? 42.142 17.240 -77.854 1.00 80.44 157 SER A N 1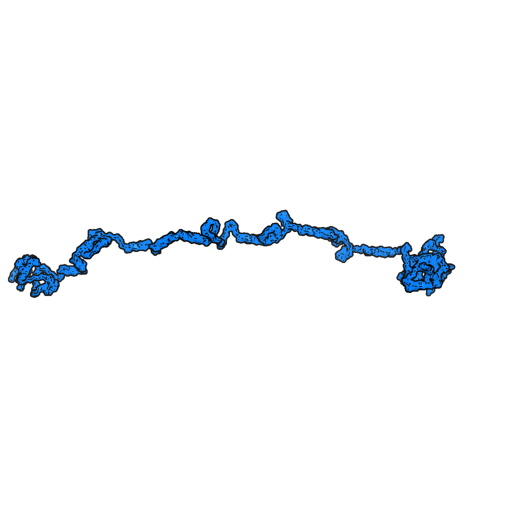
ATOM 1196 C CA . SER A 1 157 ? 40.692 17.336 -77.658 1.00 80.44 157 SER A CA 1
ATOM 1197 C C . SER A 1 157 ? 40.102 16.079 -77.002 1.00 80.44 157 SER A C 1
ATOM 1199 O O . SER A 1 157 ? 39.293 16.186 -76.077 1.00 80.44 157 SER A O 1
ATOM 1201 N N . GLU A 1 158 ? 40.557 14.886 -77.404 1.00 80.81 158 GLU A N 1
ATOM 1202 C CA . GLU A 1 158 ? 40.185 13.623 -76.745 1.00 80.81 158 GLU A CA 1
ATOM 1203 C C . GLU A 1 158 ? 40.593 13.603 -75.256 1.00 80.81 158 GLU A C 1
ATOM 1205 O O . GLU A 1 158 ? 39.814 13.178 -74.397 1.00 80.81 158 GLU A O 1
ATOM 1210 N N . HIS A 1 159 ? 41.790 14.099 -74.915 1.00 79.62 159 HIS A N 1
ATOM 1211 C CA . HIS A 1 159 ? 42.254 14.143 -73.525 1.00 79.62 159 HIS A CA 1
ATOM 1212 C C . HIS A 1 159 ? 41.433 15.113 -72.660 1.00 79.62 159 HIS A C 1
ATOM 1214 O O . HIS A 1 159 ? 41.047 14.760 -71.541 1.00 79.62 159 HIS A O 1
ATOM 1220 N N . GLU A 1 160 ? 41.124 16.309 -73.162 1.00 76.56 160 GLU A N 1
ATOM 1221 C CA . GLU A 1 160 ? 40.335 17.307 -72.425 1.00 76.56 160 GLU A CA 1
ATOM 1222 C C . GLU A 1 160 ? 38.928 16.808 -72.075 1.00 76.56 160 GLU A C 1
ATOM 1224 O O . GLU A 1 160 ? 38.460 17.011 -70.951 1.00 76.56 160 GLU A O 1
ATOM 1229 N N . GLN A 1 161 ? 38.273 16.093 -72.994 1.00 74.38 161 GLN A N 1
ATOM 1230 C CA . GLN A 1 161 ? 36.948 15.517 -72.745 1.00 74.38 161 GLN A CA 1
ATOM 1231 C C . GLN A 1 161 ? 36.980 14.448 -71.645 1.00 74.38 161 GLN A C 1
ATOM 1233 O O . GLN A 1 161 ? 36.037 14.349 -70.862 1.00 74.38 161 GLN A O 1
ATOM 1238 N N . SER A 1 162 ? 38.079 13.698 -71.519 1.00 73.62 162 SER A N 1
ATOM 1239 C CA . SER A 1 162 ? 38.203 12.650 -70.496 1.00 73.62 162 SER A CA 1
ATOM 1240 C C . SER A 1 162 ? 38.363 13.184 -69.064 1.00 73.62 162 SER A C 1
ATOM 1242 O O . SER A 1 162 ? 38.100 12.459 -68.109 1.00 73.62 162 SER A O 1
ATOM 1244 N N . ARG A 1 163 ? 38.799 14.441 -68.887 1.00 66.69 163 ARG A N 1
ATOM 1245 C CA . ARG A 1 163 ? 39.091 15.023 -67.562 1.00 66.69 163 ARG A CA 1
ATOM 1246 C C . ARG A 1 163 ? 38.042 16.007 -67.053 1.00 66.69 163 ARG A C 1
ATOM 1248 O O . ARG A 1 163 ? 38.140 16.454 -65.911 1.00 66.69 163 ARG A O 1
ATOM 1255 N N . ARG A 1 164 ? 37.040 16.347 -67.862 1.00 66.50 164 ARG A N 1
ATOM 1256 C CA . ARG A 1 164 ? 36.025 17.357 -67.531 1.00 66.50 164 ARG A CA 1
ATOM 1257 C C . ARG A 1 164 ? 34.800 16.727 -66.862 1.00 66.50 164 ARG A C 1
ATOM 1259 O O . ARG A 1 164 ? 33.686 16.820 -67.369 1.00 66.50 164 ARG A O 1
ATOM 1266 N N . HIS A 1 165 ? 35.010 16.069 -65.724 1.00 69.88 165 HIS A N 1
ATOM 1267 C CA . HIS A 1 165 ? 33.900 15.610 -64.887 1.00 69.88 165 HIS A CA 1
ATOM 1268 C C . HIS A 1 165 ? 33.424 16.755 -63.977 1.00 69.88 165 HIS A C 1
ATOM 1270 O O . HIS A 1 165 ? 34.268 17.414 -63.369 1.00 69.88 165 HIS A O 1
ATOM 1276 N N . PRO A 1 166 ? 32.108 17.016 -63.885 1.00 77.25 166 PRO A N 1
ATOM 1277 C CA . PRO A 1 166 ? 31.565 18.010 -62.961 1.00 77.25 166 PRO A CA 1
ATOM 1278 C C . PRO A 1 166 ? 31.707 17.559 -61.498 1.00 77.25 166 PRO A C 1
ATOM 1280 O O . PRO A 1 166 ? 31.952 16.381 -61.218 1.00 77.25 166 PRO A O 1
ATOM 1283 N N . ASP A 1 167 ? 31.512 18.490 -60.564 1.00 82.94 167 ASP A N 1
ATOM 1284 C CA . ASP A 1 167 ? 31.343 18.157 -59.148 1.00 82.94 167 ASP A CA 1
ATOM 1285 C C . ASP A 1 167 ? 30.083 17.303 -58.954 1.00 82.94 167 ASP A C 1
ATOM 1287 O O . ASP A 1 167 ? 29.093 17.444 -59.681 1.00 82.94 167 ASP A O 1
ATOM 1291 N N . ALA A 1 168 ? 30.118 16.385 -57.989 1.00 83.81 168 ALA A N 1
ATOM 1292 C CA . ALA A 1 168 ? 28.958 15.550 -57.709 1.00 83.81 168 ALA A CA 1
ATOM 1293 C C . ALA A 1 168 ? 27.856 16.365 -57.030 1.00 83.81 168 ALA A C 1
ATOM 1295 O O . ALA A 1 168 ? 28.115 17.223 -56.187 1.00 83.81 168 ALA A O 1
ATOM 1296 N N . SER A 1 169 ? 26.613 16.033 -57.356 1.00 82.69 169 SER A N 1
ATOM 1297 C CA . SER A 1 169 ? 25.425 16.556 -56.691 1.00 82.69 169 SER A CA 1
ATOM 1298 C C . SER A 1 169 ? 24.523 15.403 -56.254 1.00 82.69 169 SER A C 1
ATOM 1300 O O . SER A 1 169 ? 24.759 14.242 -56.593 1.00 82.69 169 SER A O 1
ATOM 1302 N N . LEU A 1 170 ? 23.432 15.716 -55.551 1.00 81.88 170 LEU A N 1
ATOM 1303 C CA . LEU A 1 170 ? 22.417 14.725 -55.166 1.00 81.88 170 LEU A CA 1
ATOM 1304 C C . LEU A 1 170 ? 21.762 14.015 -56.367 1.00 81.88 170 LEU A C 1
ATOM 1306 O O . LEU A 1 170 ? 21.108 12.990 -56.191 1.00 81.88 170 LEU A O 1
ATOM 1310 N N . THR A 1 171 ? 21.915 14.553 -57.580 1.00 81.25 171 THR A N 1
ATOM 1311 C CA . THR A 1 171 ? 21.261 14.051 -58.800 1.00 81.25 171 THR A CA 1
ATOM 1312 C C . THR A 1 171 ? 22.233 13.725 -59.936 1.00 81.25 171 THR A C 1
ATOM 1314 O O . THR A 1 171 ? 21.840 13.054 -60.890 1.00 81.25 171 THR A O 1
ATOM 1317 N N . VAL A 1 172 ? 23.502 14.143 -59.848 1.00 81.69 172 VAL A N 1
ATOM 1318 C CA . VAL A 1 172 ? 24.507 13.981 -60.910 1.00 81.69 172 VAL A CA 1
ATOM 1319 C C . VAL A 1 172 ? 25.800 13.407 -60.334 1.00 81.69 172 VAL A C 1
ATOM 1321 O O . VAL A 1 172 ? 26.327 13.892 -59.336 1.00 81.69 172 VAL A O 1
ATOM 1324 N N . LYS A 1 173 ? 26.339 12.370 -60.987 1.00 80.38 173 LYS A N 1
ATOM 1325 C CA . LYS A 1 173 ? 27.628 11.772 -60.613 1.00 80.38 173 LYS A CA 1
ATOM 1326 C C . LYS A 1 173 ? 28.778 12.728 -60.950 1.00 80.38 173 LYS A C 1
ATOM 1328 O O . LYS A 1 173 ? 28.821 13.262 -62.054 1.00 80.38 173 LYS A O 1
ATOM 1333 N N . GLY A 1 174 ? 29.728 12.868 -60.031 1.00 84.50 174 GLY A N 1
ATOM 1334 C CA . GLY A 1 174 ? 30.885 13.749 -60.171 1.00 84.50 174 GLY A CA 1
ATOM 1335 C C . GLY A 1 174 ? 31.926 13.521 -59.075 1.00 84.50 174 GLY A C 1
ATOM 1336 O O . GLY A 1 174 ? 31.839 12.537 -58.336 1.00 84.50 174 GLY A O 1
ATOM 1337 N N . PHE A 1 175 ? 32.901 14.422 -58.958 1.00 85.12 175 PHE A N 1
ATOM 1338 C CA . PHE A 1 175 ? 33.877 14.398 -57.863 1.00 85.12 175 PHE A CA 1
ATOM 1339 C C . PHE A 1 175 ? 33.364 15.176 -56.638 1.00 85.12 175 PHE A C 1
ATOM 1341 O O . PHE A 1 175 ? 32.706 16.199 -56.780 1.00 85.12 175 PHE A O 1
ATOM 1348 N N . THR A 1 176 ? 33.659 14.699 -55.425 1.00 87.69 176 THR A N 1
ATOM 1349 C CA . THR A 1 176 ? 33.324 15.385 -54.159 1.00 87.69 176 THR A CA 1
ATOM 1350 C C . THR A 1 176 ? 34.556 15.535 -53.284 1.00 87.69 176 THR A C 1
ATOM 1352 O O . THR A 1 176 ? 35.353 14.599 -53.174 1.00 87.69 176 THR A O 1
ATOM 1355 N N . GLN A 1 177 ? 34.675 16.657 -52.579 1.00 90.44 177 GLN A N 1
ATOM 1356 C CA . GLN A 1 177 ? 35.706 16.841 -51.560 1.00 90.44 177 GLN A CA 1
ATOM 1357 C C . GLN A 1 177 ? 35.267 16.214 -50.223 1.00 90.44 177 GLN A C 1
ATOM 1359 O O . GLN A 1 177 ? 34.104 16.291 -49.830 1.00 90.44 177 GLN A O 1
ATOM 1364 N N . LEU A 1 178 ? 36.198 15.563 -49.519 1.00 92.19 178 LEU A N 1
ATOM 1365 C CA . LEU A 1 178 ? 35.929 14.908 -48.235 1.00 92.19 178 LEU A CA 1
ATOM 1366 C C . LEU A 1 178 ? 36.126 15.875 -47.059 1.00 92.19 178 LEU A C 1
ATOM 1368 O O . LEU A 1 178 ? 37.113 16.611 -47.021 1.00 92.19 178 LEU A O 1
ATOM 1372 N N . SER A 1 179 ? 35.246 15.812 -46.056 1.00 93.12 179 SER A N 1
ATOM 1373 C CA . SER A 1 179 ? 35.346 16.588 -44.813 1.00 93.12 179 SER A CA 1
ATOM 1374 C C . SER A 1 179 ? 35.272 15.698 -43.574 1.00 93.12 179 SER A C 1
ATOM 1376 O O . SER A 1 179 ? 34.475 14.764 -43.496 1.00 93.12 179 SER A O 1
ATOM 1378 N N . SER A 1 180 ? 36.115 15.998 -42.580 1.00 92.69 180 SER A N 1
ATOM 1379 C CA . SER A 1 180 ? 36.113 15.319 -41.273 1.00 92.69 180 SER A CA 1
ATOM 1380 C C . SER A 1 180 ? 35.457 16.142 -40.155 1.00 92.69 180 SER A C 1
ATOM 1382 O O . SER A 1 180 ? 35.587 15.786 -38.985 1.00 92.69 180 SER A O 1
ATOM 1384 N N . ALA A 1 181 ? 34.784 17.245 -40.492 1.00 91.31 181 ALA A N 1
ATOM 1385 C CA . ALA A 1 181 ? 34.014 18.025 -39.529 1.00 91.31 181 ALA A CA 1
ATOM 1386 C C . ALA A 1 181 ? 32.735 17.273 -39.117 1.00 91.31 181 ALA A C 1
ATOM 1388 O O . ALA A 1 181 ? 32.075 16.663 -39.953 1.00 91.31 181 ALA A O 1
ATOM 1389 N N . ILE A 1 182 ? 32.374 17.339 -37.833 1.00 90.56 182 ILE A N 1
ATOM 1390 C CA . ILE A 1 182 ? 31.179 16.676 -37.265 1.00 90.56 182 ILE A CA 1
ATOM 1391 C C . ILE A 1 182 ? 29.963 17.603 -37.135 1.00 90.56 182 ILE A C 1
ATOM 1393 O O . ILE A 1 182 ? 28.937 17.216 -36.588 1.00 90.56 182 ILE A O 1
ATOM 1397 N N . ASN A 1 183 ? 30.098 18.838 -37.608 1.00 90.69 183 ASN A N 1
ATOM 1398 C CA . ASN A 1 183 ? 29.113 19.915 -37.522 1.00 90.69 183 ASN A CA 1
ATOM 1399 C C . ASN A 1 183 ? 29.014 20.706 -38.842 1.00 90.69 183 ASN A C 1
ATOM 1401 O O . ASN A 1 183 ? 28.675 21.884 -38.829 1.00 90.69 183 ASN A O 1
ATOM 1405 N N . SER A 1 184 ? 29.395 20.093 -39.965 1.00 89.31 184 SER A N 1
ATOM 1406 C CA . SER A 1 184 ? 29.353 20.736 -41.282 1.00 89.31 184 SER A CA 1
ATOM 1407 C C . SER A 1 184 ? 27.915 20.854 -41.787 1.00 89.31 184 SER A C 1
ATOM 1409 O O . SER A 1 184 ? 27.189 19.865 -41.778 1.00 89.31 184 SER A O 1
ATOM 1411 N N . GLU A 1 185 ? 27.550 22.027 -42.304 1.00 89.00 185 GLU A N 1
ATOM 1412 C CA . GLU A 1 185 ? 26.270 22.286 -42.990 1.00 89.00 185 GLU A CA 1
ATOM 1413 C C . GLU A 1 185 ? 26.400 22.231 -44.525 1.00 89.00 185 GLU A C 1
ATOM 1415 O O . GLU A 1 185 ? 25.437 22.447 -45.251 1.00 89.00 185 GLU A O 1
ATOM 1420 N N . SER A 1 186 ? 27.604 21.968 -45.044 1.00 87.00 186 SER A N 1
ATOM 1421 C CA . SER A 1 186 ? 27.855 21.910 -46.486 1.00 87.00 186 SER A CA 1
ATOM 1422 C C . SER A 1 186 ? 27.212 20.682 -47.138 1.00 87.00 186 SER A C 1
ATOM 1424 O O . SER A 1 186 ? 27.492 19.551 -46.743 1.00 87.00 186 SER A O 1
ATOM 1426 N N . GLU A 1 187 ? 26.433 20.912 -48.197 1.00 84.75 187 GLU A N 1
ATOM 1427 C CA . GLU A 1 187 ? 25.838 19.867 -49.047 1.00 84.75 187 GLU A CA 1
ATOM 1428 C C . GLU A 1 187 ? 26.767 19.397 -50.184 1.00 84.75 187 GLU A C 1
ATOM 1430 O O . GLU A 1 187 ? 26.443 18.463 -50.914 1.00 84.75 187 GLU A O 1
ATOM 1435 N N . THR A 1 188 ? 27.930 20.036 -50.348 1.00 84.88 188 THR A N 1
ATOM 1436 C CA . THR A 1 188 ? 28.898 19.751 -51.426 1.00 84.88 188 THR A CA 1
ATOM 1437 C C . THR A 1 188 ? 30.090 18.910 -50.962 1.00 84.88 188 THR A C 1
ATOM 1439 O O . THR A 1 188 ? 30.917 18.492 -51.775 1.00 84.88 188 THR A O 1
ATOM 1442 N N . LEU A 1 189 ? 30.188 18.640 -49.657 1.00 90.00 189 LEU A N 1
ATOM 1443 C CA . LEU A 1 189 ? 31.254 17.853 -49.045 1.00 90.00 189 LEU A CA 1
ATOM 1444 C C . LEU A 1 189 ? 30.719 16.502 -48.564 1.00 90.00 189 LEU A C 1
ATOM 1446 O O . LEU A 1 189 ? 29.673 16.428 -47.926 1.00 90.00 189 LEU A O 1
ATOM 1450 N N . ALA A 1 190 ? 31.476 15.431 -48.795 1.00 90.12 190 ALA A N 1
ATOM 1451 C CA . ALA A 1 190 ? 31.141 14.110 -48.267 1.00 90.12 190 ALA A CA 1
ATOM 1452 C C . ALA A 1 190 ? 31.809 13.870 -46.901 1.00 90.12 190 ALA A C 1
ATOM 1454 O O . ALA A 1 190 ? 32.987 14.181 -46.700 1.00 90.12 190 ALA A O 1
ATOM 1455 N N . ALA A 1 191 ? 31.067 13.291 -45.953 1.00 92.81 191 ALA A N 1
ATOM 1456 C CA . ALA A 1 191 ? 31.583 12.976 -44.622 1.00 92.81 191 ALA A CA 1
ATOM 1457 C C . ALA A 1 191 ? 32.585 11.809 -44.659 1.00 92.81 191 ALA A C 1
ATOM 1459 O O . ALA A 1 191 ? 32.344 10.779 -45.291 1.00 92.81 191 ALA A O 1
ATOM 1460 N N . THR A 1 192 ? 33.701 11.933 -43.936 1.00 93.88 192 THR A N 1
ATOM 1461 C CA . THR A 1 192 ? 34.642 10.816 -43.751 1.00 93.88 192 THR A CA 1
ATOM 1462 C C . THR A 1 192 ? 34.156 9.839 -42.672 1.00 93.88 192 THR A C 1
ATOM 1464 O O . THR A 1 192 ? 33.461 10.245 -41.736 1.00 93.88 192 THR A O 1
ATOM 1467 N N . PRO A 1 193 ? 34.607 8.566 -42.690 1.00 93.38 193 PRO A N 1
ATOM 1468 C CA . PRO A 1 193 ? 34.368 7.635 -41.582 1.00 93.38 193 PRO A CA 1
ATOM 1469 C C . PRO A 1 193 ? 34.813 8.182 -40.216 1.00 93.38 193 PRO A C 1
ATOM 1471 O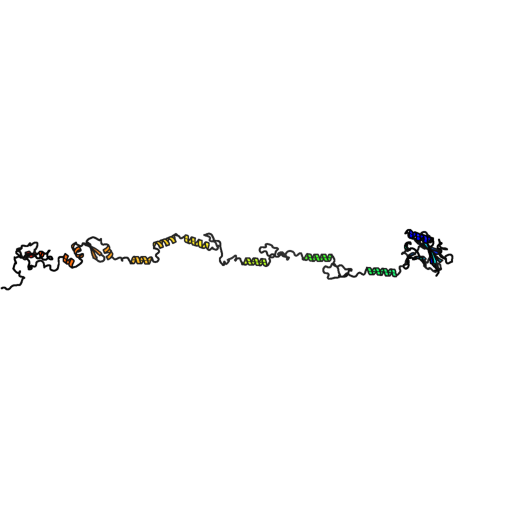 O . PRO A 1 193 ? 34.205 7.870 -39.197 1.00 93.38 193 PRO A O 1
ATOM 1474 N N . LYS A 1 194 ? 35.840 9.045 -40.189 1.00 93.19 194 LYS A N 1
ATOM 1475 C CA . LYS A 1 194 ? 36.302 9.737 -38.978 1.00 93.19 194 LYS A CA 1
ATOM 1476 C C . LYS A 1 194 ? 35.251 10.708 -38.433 1.00 93.19 194 LYS A C 1
ATOM 1478 O O . LYS A 1 194 ? 35.017 10.694 -37.227 1.00 93.19 194 LYS A O 1
ATOM 1483 N N . ALA A 1 195 ? 34.613 11.513 -39.289 1.00 93.31 195 ALA A N 1
ATOM 1484 C CA . ALA A 1 195 ? 33.512 12.386 -38.873 1.00 93.31 195 ALA A CA 1
ATOM 1485 C C . ALA A 1 195 ? 32.333 11.568 -38.332 1.00 93.31 195 ALA A C 1
ATOM 1487 O O . ALA A 1 195 ? 31.828 11.853 -37.249 1.00 93.31 195 ALA A O 1
ATOM 1488 N N . VAL A 1 196 ? 31.949 10.501 -39.040 1.00 92.12 196 VAL A N 1
ATOM 1489 C CA . VAL A 1 196 ? 30.846 9.622 -38.619 1.00 92.12 196 VAL A CA 1
ATOM 1490 C C . VAL A 1 196 ? 31.145 8.969 -37.267 1.00 92.12 196 VAL A C 1
ATOM 1492 O O . VAL A 1 196 ? 30.303 8.996 -36.372 1.00 92.12 196 VAL A O 1
ATOM 1495 N N . LYS A 1 197 ? 32.361 8.442 -37.074 1.00 91.38 197 LYS A N 1
ATOM 1496 C CA . LYS A 1 197 ? 32.775 7.832 -35.803 1.00 91.38 197 LYS A CA 1
ATOM 1497 C C . LYS A 1 197 ? 32.792 8.842 -34.657 1.00 91.38 197 LYS A C 1
ATOM 1499 O O . LYS A 1 197 ? 32.290 8.536 -33.583 1.00 91.38 197 LYS A O 1
ATOM 1504 N N . ALA A 1 198 ? 33.328 10.039 -34.884 1.00 89.75 198 ALA A N 1
ATOM 1505 C CA . ALA A 1 198 ? 33.381 11.083 -33.864 1.00 89.75 198 ALA A CA 1
ATOM 1506 C C . ALA A 1 198 ? 31.980 11.595 -33.474 1.00 89.75 198 ALA A C 1
ATOM 1508 O O . ALA A 1 198 ? 31.718 11.802 -32.290 1.00 89.75 198 ALA A O 1
ATOM 1509 N N . ALA A 1 199 ? 31.060 11.739 -34.434 1.00 88.38 199 ALA A N 1
ATOM 1510 C CA . ALA A 1 199 ? 29.663 12.072 -34.152 1.00 88.38 199 ALA A CA 1
ATOM 1511 C C . ALA A 1 199 ? 28.953 10.949 -33.371 1.00 88.38 199 ALA A C 1
ATOM 1513 O O . ALA A 1 199 ? 28.246 11.226 -32.400 1.00 88.38 199 ALA A O 1
ATOM 1514 N N . TYR A 1 200 ? 29.190 9.686 -33.746 1.00 86.44 200 TYR A N 1
ATOM 1515 C CA . TYR A 1 200 ? 28.663 8.518 -33.036 1.00 86.44 200 TYR A CA 1
ATOM 1516 C C . TYR A 1 200 ? 29.167 8.449 -31.588 1.00 86.44 200 TYR A C 1
ATOM 1518 O O . TYR A 1 200 ? 28.373 8.273 -30.667 1.00 86.44 200 TYR A O 1
ATOM 1526 N N . ASP A 1 201 ? 30.467 8.644 -31.364 1.00 87.38 201 ASP A N 1
ATOM 1527 C CA . ASP A 1 201 ? 31.062 8.600 -30.025 1.00 87.38 201 ASP A CA 1
ATOM 1528 C C . ASP A 1 201 ? 30.549 9.733 -29.129 1.00 87.38 201 ASP A C 1
ATOM 1530 O O . ASP A 1 201 ? 30.262 9.504 -27.953 1.00 87.38 201 ASP A O 1
ATOM 1534 N N . LEU A 1 202 ? 30.362 10.935 -29.684 1.00 84.44 202 LEU A N 1
ATOM 1535 C CA . LEU A 1 202 ? 29.768 12.064 -28.966 1.00 84.44 202 LEU A CA 1
ATOM 1536 C C . LEU A 1 202 ? 28.306 11.792 -28.572 1.00 84.44 202 LEU A C 1
ATOM 1538 O O . LEU A 1 202 ? 27.894 12.129 -27.460 1.00 84.44 202 LEU A O 1
ATOM 1542 N N . ALA A 1 203 ? 27.524 11.172 -29.460 1.00 80.44 203 ALA A N 1
ATOM 1543 C CA . ALA A 1 203 ? 26.149 10.770 -29.165 1.00 80.44 203 ALA A CA 1
ATOM 1544 C C . ALA A 1 203 ? 26.099 9.664 -28.096 1.00 80.44 203 ALA A C 1
ATOM 1546 O O . ALA A 1 203 ? 25.319 9.756 -27.147 1.00 80.44 203 ALA A O 1
ATOM 1547 N N . ASN A 1 204 ? 26.978 8.665 -28.200 1.00 77.56 204 ASN A N 1
ATOM 1548 C CA . ASN A 1 204 ? 27.061 7.555 -27.255 1.00 77.56 204 ASN A CA 1
ATOM 1549 C C . ASN A 1 204 ? 27.534 8.010 -25.859 1.00 77.56 204 ASN A C 1
ATOM 1551 O O . ASN A 1 204 ? 26.985 7.576 -24.850 1.00 77.56 204 ASN A O 1
ATOM 1555 N N . GLY A 1 205 ? 28.484 8.950 -25.782 1.00 69.44 205 GLY A N 1
ATOM 1556 C CA . GLY A 1 205 ? 28.961 9.528 -24.518 1.00 69.44 205 GLY A CA 1
ATOM 1557 C C . GLY A 1 205 ? 27.922 10.383 -23.779 1.00 69.44 205 GLY A C 1
ATOM 1558 O O . GLY A 1 205 ? 27.987 10.510 -22.559 1.00 69.44 205 GLY A O 1
ATOM 1559 N N . LYS A 1 206 ? 26.918 10.932 -24.477 1.00 64.00 206 LYS A N 1
ATOM 1560 C CA . LYS A 1 206 ? 25.768 11.590 -23.829 1.00 64.00 206 LYS A CA 1
ATOM 1561 C C . LYS A 1 206 ? 24.734 10.598 -23.280 1.00 64.00 206 LYS A C 1
ATOM 1563 O O . LYS A 1 206 ? 23.927 10.993 -22.443 1.00 64.00 206 LYS A O 1
ATOM 1568 N N . TYR A 1 207 ? 24.761 9.334 -23.711 1.00 56.00 207 TYR A N 1
ATOM 1569 C CA . TYR A 1 207 ? 23.819 8.292 -23.281 1.00 56.00 207 TYR A CA 1
ATOM 1570 C C . TYR A 1 207 ? 24.275 7.512 -22.033 1.00 56.00 207 TYR A C 1
ATOM 1572 O O . TYR A 1 207 ? 23.525 6.691 -21.511 1.00 56.00 207 TYR A O 1
ATOM 1580 N N . THR A 1 208 ? 25.465 7.793 -21.491 1.00 56.81 208 THR A N 1
ATOM 1581 C CA . THR A 1 208 ? 25.946 7.221 -20.221 1.00 56.81 208 THR A CA 1
ATOM 1582 C C . THR A 1 208 ? 25.517 8.074 -19.025 1.00 56.81 208 THR A C 1
ATOM 1584 O O . THR A 1 208 ? 26.354 8.554 -18.257 1.00 56.81 208 THR A O 1
ATOM 1587 N N . ALA A 1 209 ? 24.215 8.314 -18.861 1.00 61.81 209 ALA A N 1
ATOM 1588 C CA . ALA A 1 209 ? 23.730 8.885 -17.612 1.00 61.81 209 ALA A CA 1
ATOM 1589 C C . ALA A 1 209 ? 23.989 7.865 -16.492 1.00 61.81 209 ALA A C 1
ATOM 1591 O O . ALA A 1 209 ? 23.411 6.781 -16.485 1.00 61.81 209 ALA A O 1
ATOM 1592 N N . GLN A 1 210 ? 24.909 8.178 -15.578 1.00 71.56 210 GLN A N 1
ATOM 1593 C CA . GLN A 1 210 ? 25.124 7.355 -14.390 1.00 71.56 210 GLN A CA 1
ATOM 1594 C C . GLN A 1 210 ? 23.851 7.356 -13.529 1.00 71.56 210 GLN A C 1
ATOM 1596 O O . GLN A 1 210 ? 23.067 8.311 -13.567 1.00 71.56 210 GLN A O 1
ATOM 1601 N N . ASN A 1 211 ? 23.635 6.287 -12.759 1.00 80.81 211 ASN A N 1
ATOM 1602 C CA . ASN A 1 211 ? 22.550 6.253 -11.780 1.00 80.81 211 ASN A CA 1
ATOM 1603 C C . ASN A 1 211 ? 22.739 7.393 -10.775 1.00 80.81 211 ASN A C 1
ATOM 1605 O O . ASN A 1 211 ? 23.861 7.648 -10.334 1.00 80.81 211 ASN A O 1
ATOM 1609 N N . ALA A 1 212 ? 21.655 8.082 -10.416 1.00 83.19 212 ALA A N 1
ATOM 1610 C CA . ALA A 1 212 ? 21.734 9.079 -9.358 1.00 83.19 212 ALA A CA 1
ATOM 1611 C C . ALA A 1 212 ? 22.038 8.397 -8.019 1.00 83.19 212 ALA A C 1
ATOM 1613 O O . ALA A 1 212 ? 21.547 7.302 -7.737 1.00 83.19 212 ALA A O 1
ATOM 1614 N N . THR A 1 213 ? 22.805 9.078 -7.179 1.00 82.88 213 THR A N 1
ATOM 1615 C CA . THR A 1 213 ? 22.999 8.722 -5.772 1.00 82.88 213 THR A CA 1
ATOM 1616 C C . THR A 1 213 ? 22.509 9.878 -4.903 1.00 82.88 213 THR A C 1
ATOM 1618 O O . THR A 1 213 ? 22.174 10.955 -5.402 1.00 82.88 213 THR A O 1
ATOM 1621 N N . THR A 1 214 ? 22.503 9.703 -3.583 1.00 83.62 214 THR A N 1
ATOM 1622 C CA . THR A 1 214 ? 22.184 10.794 -2.645 1.00 83.62 214 THR A CA 1
ATOM 1623 C C . THR A 1 214 ? 23.182 11.959 -2.704 1.00 83.62 214 THR A C 1
ATOM 1625 O O . THR A 1 214 ? 22.889 13.036 -2.191 1.00 83.62 214 THR A O 1
ATOM 1628 N N . THR A 1 215 ? 24.339 11.777 -3.351 1.00 85.50 215 THR A N 1
ATOM 1629 C CA . THR A 1 215 ? 25.413 12.777 -3.463 1.00 85.50 215 THR A CA 1
ATOM 1630 C C . THR A 1 215 ? 25.748 13.177 -4.906 1.00 85.50 215 THR A C 1
ATOM 1632 O O . THR A 1 215 ? 26.465 14.157 -5.108 1.00 85.50 215 THR A O 1
ATOM 1635 N N . GLN A 1 216 ? 25.220 12.480 -5.919 1.00 81.62 216 GLN A N 1
ATOM 1636 C CA . GLN A 1 216 ? 25.524 12.703 -7.337 1.00 81.62 216 GLN A CA 1
ATOM 1637 C C . GLN A 1 216 ? 24.247 12.712 -8.188 1.00 81.62 216 GLN A C 1
ATOM 1639 O O . GLN A 1 216 ? 23.419 11.806 -8.115 1.00 81.62 216 GLN A O 1
ATOM 1644 N N . LYS A 1 217 ? 24.095 13.728 -9.048 1.00 80.56 217 LYS A N 1
ATOM 1645 C CA . LYS A 1 217 ? 22.973 13.812 -10.000 1.00 80.56 217 LYS A CA 1
ATOM 1646 C C . LYS A 1 217 ? 23.104 12.735 -11.089 1.00 80.56 217 LYS A C 1
ATOM 1648 O O . LYS A 1 217 ? 24.194 12.544 -11.621 1.00 80.56 217 LYS A O 1
ATOM 1653 N N . GLY A 1 218 ? 21.992 12.100 -11.460 1.00 85.69 218 GLY A N 1
ATOM 1654 C CA . GLY A 1 218 ? 21.937 11.034 -12.467 1.00 85.69 218 GLY A CA 1
ATOM 1655 C C . GLY A 1 218 ? 20.501 10.645 -12.840 1.00 85.69 218 GLY A C 1
ATOM 1656 O O . GLY A 1 218 ? 19.563 11.383 -12.533 1.00 85.69 218 GLY A O 1
ATOM 1657 N N . ILE A 1 219 ? 20.321 9.490 -13.486 1.00 84.12 219 ILE A N 1
ATOM 1658 C CA . ILE A 1 219 ? 18.997 8.910 -13.797 1.00 84.12 219 ILE A CA 1
ATOM 1659 C C . ILE A 1 219 ? 18.496 8.008 -12.657 1.00 84.12 219 ILE A C 1
ATOM 1661 O O . ILE A 1 219 ? 19.296 7.366 -11.980 1.00 84.12 219 ILE A O 1
ATOM 1665 N N . VAL A 1 220 ? 17.176 7.963 -12.433 1.00 88.38 220 VAL A N 1
ATOM 1666 C CA . VAL A 1 220 ? 16.529 7.156 -11.377 1.00 88.38 220 VAL A CA 1
ATOM 1667 C C . VAL A 1 220 ? 15.318 6.425 -11.950 1.00 88.38 220 VAL A C 1
ATOM 1669 O O . VAL A 1 220 ? 14.519 7.019 -12.675 1.00 88.38 220 VAL A O 1
ATOM 1672 N N . GLN A 1 221 ? 15.150 5.149 -11.601 1.00 91.38 221 GLN A N 1
ATOM 1673 C CA . GLN A 1 221 ? 13.961 4.376 -11.956 1.00 91.38 221 GLN A CA 1
ATOM 1674 C C . GLN A 1 221 ? 12.837 4.618 -10.934 1.00 91.38 221 GLN A C 1
ATOM 1676 O O . GLN A 1 221 ? 13.054 4.602 -9.722 1.00 91.38 221 GLN A O 1
ATOM 1681 N N . LEU A 1 222 ? 11.616 4.845 -11.422 1.00 93.69 222 LEU A N 1
ATOM 1682 C CA . LEU A 1 222 ? 10.440 5.076 -10.581 1.00 93.69 222 LEU A CA 1
ATOM 1683 C C . LEU A 1 222 ? 9.801 3.755 -10.127 1.00 93.69 222 LEU A C 1
ATOM 1685 O O . LEU A 1 222 ? 9.675 2.820 -10.917 1.00 93.69 222 LEU A O 1
ATOM 1689 N N . SER A 1 223 ? 9.336 3.703 -8.877 1.00 94.75 223 SER A N 1
ATOM 1690 C CA . SER A 1 223 ? 8.625 2.558 -8.296 1.00 94.75 223 SER A CA 1
ATOM 1691 C C . SER A 1 223 ? 7.304 2.968 -7.638 1.00 94.75 223 SER A C 1
ATOM 1693 O O . SER A 1 223 ? 7.194 4.000 -6.968 1.00 94.75 223 SER A O 1
ATOM 1695 N N . SER A 1 224 ? 6.272 2.143 -7.821 1.00 96.44 224 SER A N 1
ATOM 1696 C CA . SER A 1 224 ? 4.980 2.277 -7.132 1.00 96.44 224 SER A CA 1
ATOM 1697 C C . SER A 1 224 ? 4.792 1.283 -5.980 1.00 96.44 224 SER A C 1
ATOM 1699 O O . SER A 1 224 ? 3.683 1.173 -5.462 1.00 96.44 224 SER A O 1
ATOM 1701 N N . ALA A 1 225 ? 5.841 0.567 -5.568 1.00 95.50 225 ALA A N 1
ATOM 1702 C CA . ALA A 1 225 ? 5.787 -0.276 -4.377 1.00 95.50 225 ALA A CA 1
ATOM 1703 C C . ALA A 1 225 ? 5.665 0.586 -3.106 1.00 95.50 225 ALA A C 1
ATOM 1705 O O . ALA A 1 225 ? 6.385 1.570 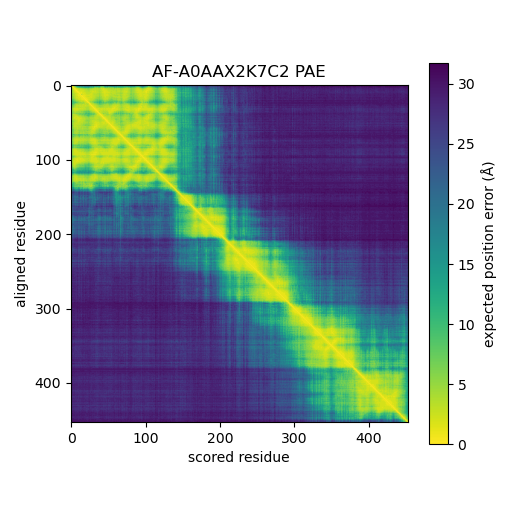-2.947 1.00 95.50 225 ALA A O 1
ATOM 1706 N N . THR A 1 226 ? 4.767 0.214 -2.191 1.00 94.12 226 THR A N 1
ATOM 1707 C CA . THR A 1 226 ? 4.502 0.941 -0.931 1.00 94.12 226 THR A CA 1
ATOM 1708 C C . THR A 1 226 ? 5.380 0.484 0.237 1.00 94.12 226 THR A C 1
ATOM 1710 O O . THR A 1 226 ? 5.324 1.064 1.316 1.00 94.12 226 THR A O 1
ATOM 1713 N N . ASN A 1 227 ? 6.204 -0.541 0.022 1.00 93.81 227 ASN A N 1
ATOM 1714 C CA . ASN A 1 227 ? 7.103 -1.155 1.000 1.00 93.81 227 ASN A CA 1
ATOM 1715 C C . ASN A 1 227 ? 8.532 -1.332 0.446 1.00 93.81 227 ASN A C 1
ATOM 1717 O O . ASN A 1 227 ? 9.259 -2.221 0.882 1.00 93.81 227 ASN A O 1
ATOM 1721 N N . SER A 1 228 ? 8.920 -0.532 -0.555 1.00 93.25 228 SER A N 1
ATOM 1722 C CA . SER A 1 228 ? 10.252 -0.615 -1.165 1.00 93.25 228 SER A CA 1
ATOM 1723 C C . SER A 1 228 ? 11.343 -0.255 -0.157 1.00 93.25 228 SER A C 1
ATOM 1725 O O . SER A 1 228 ? 11.297 0.815 0.443 1.00 93.25 228 SER A O 1
ATOM 1727 N N . THR A 1 229 ? 12.357 -1.110 -0.038 1.00 92.94 229 THR A N 1
ATOM 1728 C CA . THR A 1 229 ? 13.589 -0.853 0.727 1.00 92.94 229 THR A CA 1
ATOM 1729 C C . THR A 1 229 ? 14.759 -0.416 -0.162 1.00 92.94 229 THR A C 1
ATOM 1731 O O . THR A 1 229 ? 15.883 -0.301 0.312 1.00 92.94 229 THR A O 1
ATOM 1734 N N . SER A 1 230 ? 14.527 -0.221 -1.465 1.00 90.50 230 SER A N 1
ATOM 1735 C CA . SER A 1 230 ? 15.574 0.169 -2.414 1.00 90.50 230 SER A CA 1
ATOM 1736 C C . SER A 1 230 ? 15.975 1.636 -2.254 1.00 90.50 230 SER A C 1
ATOM 1738 O O . SER A 1 230 ? 15.122 2.519 -2.287 1.00 90.50 230 SER A O 1
ATOM 1740 N N . GLU A 1 231 ? 17.283 1.884 -2.180 1.00 87.75 231 GLU A N 1
ATOM 1741 C CA . GLU A 1 231 ? 17.880 3.227 -2.190 1.00 87.75 231 GLU A CA 1
ATOM 1742 C C . GLU A 1 231 ? 18.127 3.773 -3.609 1.00 87.75 231 GLU A C 1
ATOM 1744 O O . GLU A 1 231 ? 18.477 4.938 -3.777 1.00 87.75 231 GLU A O 1
ATOM 1749 N N . THR A 1 232 ? 17.947 2.945 -4.645 1.00 87.31 232 THR A N 1
ATOM 1750 C CA . THR A 1 232 ? 18.205 3.306 -6.052 1.00 87.31 232 THR A CA 1
ATOM 1751 C C . THR A 1 232 ? 16.935 3.623 -6.843 1.00 87.31 232 THR A C 1
ATOM 1753 O O . THR A 1 232 ? 17.014 4.031 -8.002 1.00 87.31 232 THR A O 1
ATOM 1756 N N . LEU A 1 233 ? 15.760 3.441 -6.233 1.00 92.00 233 LEU A N 1
ATOM 1757 C CA . LEU A 1 233 ? 14.456 3.684 -6.844 1.00 92.00 233 LEU A CA 1
ATOM 1758 C C . LEU A 1 233 ? 13.764 4.876 -6.182 1.00 92.00 233 LEU A C 1
ATOM 1760 O O . LEU A 1 233 ? 13.721 4.979 -4.958 1.00 92.00 233 LEU A O 1
ATOM 1764 N N . ALA A 1 234 ? 13.141 5.740 -6.981 1.00 91.69 234 ALA A N 1
ATOM 1765 C CA . ALA A 1 234 ? 12.328 6.839 -6.464 1.00 91.69 234 ALA A CA 1
ATOM 1766 C C . ALA A 1 234 ? 10.852 6.434 -6.343 1.00 91.69 234 ALA A C 1
ATOM 1768 O O . ALA A 1 234 ? 10.271 5.836 -7.254 1.00 91.69 234 ALA A O 1
ATOM 1769 N N . ALA A 1 235 ? 10.221 6.794 -5.224 1.00 95.44 235 ALA A N 1
ATOM 1770 C CA . ALA A 1 235 ? 8.800 6.555 -5.006 1.00 95.44 235 ALA A CA 1
ATOM 1771 C C . ALA A 1 235 ? 7.939 7.446 -5.917 1.00 95.44 235 ALA A C 1
ATOM 1773 O O . ALA A 1 235 ? 8.133 8.656 -6.019 1.00 95.44 235 ALA A O 1
ATOM 1774 N N . THR A 1 236 ? 6.943 6.845 -6.563 1.00 96.06 236 THR A N 1
ATOM 1775 C CA . THR A 1 236 ? 5.936 7.581 -7.345 1.00 96.06 236 THR A CA 1
ATOM 1776 C C . THR A 1 236 ? 4.897 8.261 -6.441 1.00 96.06 236 THR A C 1
ATOM 1778 O O . THR A 1 236 ? 4.583 7.729 -5.371 1.00 96.06 236 THR A O 1
ATOM 1781 N N . PRO A 1 237 ? 4.244 9.355 -6.891 1.00 96.12 237 PRO A N 1
ATOM 1782 C CA . PRO A 1 237 ? 3.113 9.955 -6.173 1.00 96.12 237 PRO A CA 1
ATOM 1783 C C . PRO A 1 237 ? 1.992 8.958 -5.850 1.00 96.12 237 PRO A C 1
ATOM 1785 O O . PRO A 1 237 ? 1.341 9.073 -4.817 1.00 96.12 237 PRO A O 1
ATOM 1788 N N . LYS A 1 238 ? 1.801 7.937 -6.699 1.00 95.81 238 LYS A N 1
ATOM 1789 C CA . LYS A 1 238 ? 0.859 6.835 -6.465 1.00 95.81 238 LYS A CA 1
ATOM 1790 C C . LYS A 1 238 ? 1.193 6.044 -5.195 1.00 95.81 238 LYS A C 1
ATOM 1792 O O . LYS A 1 238 ? 0.296 5.797 -4.395 1.00 95.81 238 LYS A O 1
ATOM 1797 N N . ALA A 1 239 ? 2.460 5.665 -4.999 1.00 96.69 239 ALA A N 1
ATOM 1798 C CA . ALA A 1 239 ? 2.893 4.956 -3.792 1.00 96.69 239 ALA A CA 1
ATOM 1799 C C . ALA A 1 239 ? 2.760 5.837 -2.546 1.00 96.69 239 ALA A C 1
ATOM 1801 O O . ALA A 1 239 ? 2.216 5.391 -1.539 1.00 96.69 239 ALA A O 1
ATOM 1802 N N . VAL A 1 240 ? 3.190 7.101 -2.635 1.00 95.94 240 VAL A N 1
ATOM 1803 C CA . VAL A 1 240 ? 3.092 8.059 -1.521 1.00 95.94 240 VAL A CA 1
ATOM 1804 C C . VAL A 1 240 ? 1.635 8.277 -1.116 1.00 95.94 240 VAL A C 1
ATOM 1806 O O . VAL A 1 240 ? 1.316 8.227 0.070 1.00 95.94 240 VAL A O 1
ATOM 1809 N N . LYS A 1 241 ? 0.727 8.449 -2.086 1.00 96.19 241 LYS A N 1
ATOM 1810 C CA . LYS A 1 241 ? -0.704 8.606 -1.811 1.00 96.19 241 LYS A CA 1
ATOM 1811 C C . LYS A 1 241 ? -1.294 7.365 -1.141 1.00 96.19 241 LYS A C 1
ATOM 1813 O O . LYS A 1 241 ? -1.991 7.513 -0.149 1.00 96.19 241 LYS A O 1
ATOM 1818 N N . ALA A 1 242 ? -0.965 6.165 -1.620 1.00 96.00 242 ALA A N 1
ATOM 1819 C CA . ALA A 1 242 ? -1.441 4.923 -1.010 1.00 96.00 242 ALA A CA 1
ATOM 1820 C C . ALA A 1 242 ? -0.976 4.768 0.451 1.00 96.00 242 ALA A C 1
ATOM 1822 O O . ALA A 1 242 ? -1.775 4.419 1.316 1.00 96.00 242 ALA A O 1
ATOM 1823 N N . VAL A 1 243 ? 0.293 5.078 0.746 1.00 95.69 243 VAL A N 1
ATOM 1824 C CA . VAL A 1 243 ? 0.818 5.056 2.124 1.00 95.69 243 VAL A CA 1
ATOM 1825 C C . VAL A 1 243 ? 0.134 6.113 2.994 1.00 95.69 243 VAL A C 1
ATOM 1827 O O . VAL A 1 243 ? -0.211 5.828 4.141 1.00 95.69 243 VAL A O 1
ATOM 1830 N N . MET A 1 244 ? -0.100 7.315 2.461 1.00 95.75 244 MET A N 1
ATOM 1831 C CA . MET A 1 244 ? -0.786 8.385 3.187 1.00 95.75 244 MET A CA 1
ATOM 1832 C C . MET A 1 244 ? -2.245 8.024 3.490 1.00 95.75 244 MET A C 1
ATOM 1834 O O . MET A 1 244 ? -2.698 8.201 4.617 1.00 95.75 244 MET A O 1
ATOM 1838 N N . ASP A 1 245 ? -2.965 7.464 2.517 1.00 95.56 245 ASP A N 1
ATOM 1839 C CA . ASP A 1 245 ? -4.356 7.035 2.683 1.00 95.56 245 ASP A CA 1
ATOM 1840 C C . ASP A 1 245 ? -4.481 5.919 3.730 1.00 95.56 245 ASP A C 1
ATOM 1842 O O . ASP A 1 245 ? -5.387 5.958 4.560 1.00 95.56 245 ASP A O 1
ATOM 1846 N N . GLU A 1 246 ? -3.555 4.954 3.749 1.00 93.81 246 GLU A N 1
ATOM 1847 C CA . GLU A 1 246 ? -3.503 3.926 4.797 1.00 93.81 246 GLU A CA 1
ATOM 1848 C C . GLU A 1 246 ? -3.126 4.497 6.169 1.00 93.81 246 GLU A C 1
ATOM 1850 O O . GLU A 1 246 ? -3.692 4.100 7.187 1.00 93.81 246 GLU A O 1
ATOM 1855 N N . THR A 1 247 ? -2.202 5.457 6.219 1.00 91.62 247 THR A N 1
ATOM 1856 C CA . THR A 1 247 ? -1.803 6.110 7.476 1.00 91.62 247 THR A CA 1
ATOM 1857 C C . THR A 1 247 ? -2.963 6.905 8.074 1.00 91.62 247 THR A C 1
ATOM 1859 O O . THR A 1 247 ? -3.196 6.827 9.277 1.00 91.62 247 THR A O 1
ATOM 1862 N N . ASN A 1 248 ? -3.758 7.573 7.236 1.00 90.44 248 ASN A N 1
ATOM 1863 C CA . ASN A 1 248 ? -4.941 8.328 7.654 1.00 90.44 248 ASN A CA 1
ATOM 1864 C C . ASN A 1 248 ? -6.077 7.453 8.217 1.00 90.44 248 ASN A C 1
ATOM 1866 O O . ASN A 1 248 ? -6.961 7.976 8.890 1.00 90.44 248 ASN A O 1
ATOM 1870 N N . LYS A 1 249 ? -6.074 6.135 7.968 1.00 88.56 249 LYS A N 1
ATOM 1871 C CA . LYS A 1 249 ? -7.046 5.193 8.561 1.00 88.56 249 LYS A CA 1
ATOM 1872 C C . LYS A 1 249 ? -6.659 4.740 9.969 1.00 88.56 249 LYS A C 1
ATOM 1874 O O . LYS A 1 249 ? -7.489 4.163 10.670 1.00 88.56 249 LYS A O 1
ATOM 1879 N N . LYS A 1 250 ? -5.402 4.932 10.374 1.00 89.19 250 LYS A N 1
ATOM 1880 C CA . LYS A 1 250 ? -4.903 4.484 11.678 1.00 89.19 250 LYS A CA 1
ATOM 1881 C C . LYS A 1 250 ? -5.200 5.530 12.748 1.00 89.19 250 LYS A C 1
ATOM 1883 O O . LYS A 1 250 ? -5.147 6.729 12.497 1.00 89.19 250 LYS A O 1
ATOM 1888 N N . ALA A 1 251 ? -5.489 5.067 13.961 1.00 87.38 251 ALA A N 1
ATOM 1889 C CA . ALA A 1 251 ? -5.644 5.952 15.108 1.00 87.38 251 ALA A CA 1
ATOM 1890 C C . ALA A 1 251 ? -4.277 6.524 15.552 1.00 87.38 251 ALA A C 1
ATOM 1892 O O . ALA A 1 251 ? -3.254 5.853 15.368 1.00 87.38 251 ALA A O 1
ATOM 1893 N N . PRO A 1 252 ? -4.233 7.731 16.153 1.00 88.00 252 PRO A N 1
ATOM 1894 C CA . PRO A 1 252 ? -3.013 8.275 16.745 1.00 88.00 252 PRO A CA 1
ATOM 1895 C C . PRO A 1 252 ? -2.394 7.315 17.766 1.00 88.00 252 PRO A C 1
ATOM 1897 O O . PRO A 1 252 ? -3.106 6.719 18.570 1.00 88.00 252 PRO A O 1
ATOM 1900 N N . LEU A 1 253 ? -1.062 7.192 17.764 1.00 88.75 253 LEU A N 1
ATOM 1901 C CA . LEU A 1 253 ? -0.352 6.325 18.714 1.00 88.75 253 LEU A CA 1
ATOM 1902 C C . LEU A 1 253 ? -0.545 6.788 20.166 1.00 88.75 253 LEU A C 1
ATOM 1904 O O . LEU A 1 253 ? -0.717 5.972 21.065 1.00 88.75 253 LEU A O 1
ATOM 1908 N N . ASN A 1 254 ? -0.536 8.105 20.376 1.00 85.25 254 ASN A N 1
ATOM 1909 C CA . ASN A 1 254 ? -0.750 8.719 21.679 1.00 85.25 254 ASN A CA 1
ATOM 1910 C C . ASN A 1 254 ? -2.212 9.145 21.800 1.00 85.25 254 ASN A C 1
ATOM 1912 O O . ASN A 1 254 ? -2.675 9.972 21.016 1.00 85.25 254 ASN A O 1
ATOM 1916 N N . SER A 1 255 ? -2.907 8.607 22.802 1.00 82.56 255 SER A N 1
ATOM 1917 C CA . SER A 1 255 ? -4.293 8.960 23.138 1.00 82.56 255 SER A CA 1
ATOM 1918 C C . SER A 1 255 ? -5.269 8.868 21.951 1.00 82.56 255 SER A C 1
ATOM 1920 O O . SER A 1 255 ? -5.886 9.872 21.583 1.00 82.56 255 SER A O 1
ATOM 1922 N N . PRO A 1 256 ? -5.431 7.683 21.330 1.00 89.06 256 PRO A N 1
ATOM 1923 C CA . PRO A 1 256 ? -6.399 7.507 20.256 1.00 89.06 256 PRO A CA 1
ATOM 1924 C C . PRO A 1 256 ? -7.825 7.784 20.751 1.00 89.06 256 PRO A C 1
ATOM 1926 O O . PRO A 1 256 ? -8.259 7.238 21.765 1.00 89.06 256 PRO A O 1
ATOM 1929 N N . ALA A 1 257 ? -8.582 8.594 20.009 1.00 86.94 257 ALA A N 1
ATOM 1930 C CA . ALA A 1 257 ? -10.020 8.715 20.216 1.00 86.94 257 ALA A CA 1
ATOM 1931 C C . ALA A 1 257 ? -10.719 7.475 19.638 1.00 86.94 257 ALA A C 1
ATOM 1933 O O . ALA A 1 257 ? -10.564 7.167 18.456 1.00 86.94 257 ALA A O 1
ATOM 1934 N N . LEU A 1 258 ? -11.486 6.761 20.463 1.00 88.00 258 LEU A N 1
ATOM 1935 C CA . LEU A 1 258 ? -12.295 5.625 20.023 1.00 88.00 258 LEU A CA 1
ATOM 1936 C C . LEU A 1 258 ? -13.681 6.126 19.600 1.00 88.00 258 LEU A C 1
ATOM 1938 O O . LEU A 1 258 ? -14.341 6.831 20.359 1.00 88.00 258 LEU A O 1
ATOM 1942 N N . THR A 1 259 ? -14.129 5.764 18.400 1.00 82.44 259 THR A N 1
ATOM 1943 C CA . THR A 1 259 ? -15.462 6.100 17.874 1.00 82.44 259 THR A CA 1
ATOM 1944 C C . THR A 1 259 ? -16.215 4.826 17.476 1.00 82.44 259 THR A C 1
ATOM 1946 O O . THR A 1 259 ? -15.608 3.775 17.266 1.00 82.44 259 THR A O 1
ATOM 1949 N N . GLY A 1 260 ? -17.549 4.890 17.400 1.00 86.75 260 GLY A N 1
ATOM 1950 C CA . GLY A 1 260 ? -18.388 3.722 17.105 1.00 86.75 260 GLY A CA 1
ATOM 1951 C C . GLY A 1 260 ? -18.420 2.704 18.253 1.00 86.75 260 GLY A C 1
ATOM 1952 O O . GLY A 1 260 ? -18.561 3.080 19.414 1.00 86.75 260 GLY A O 1
ATOM 1953 N N . THR A 1 261 ? -18.306 1.414 17.927 1.00 88.19 261 THR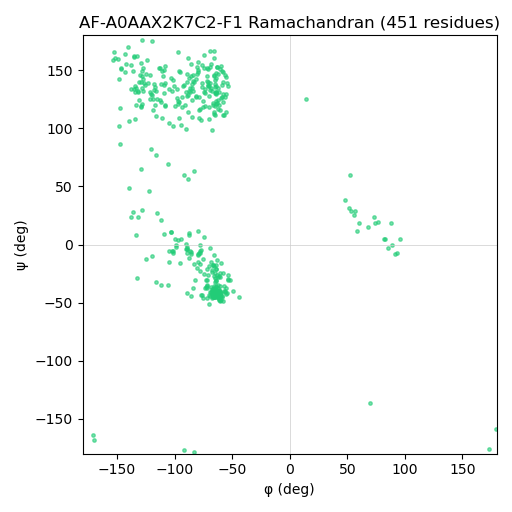 A N 1
ATOM 1954 C CA . THR A 1 261 ? -18.340 0.286 18.879 1.00 88.19 261 THR A CA 1
ATOM 1955 C C . THR A 1 261 ? -16.993 -0.457 18.896 1.00 88.19 261 THR A C 1
ATOM 1957 O O . THR A 1 261 ? -16.871 -1.509 18.262 1.00 88.19 261 THR A O 1
ATOM 1960 N N . PRO A 1 262 ? -15.950 0.081 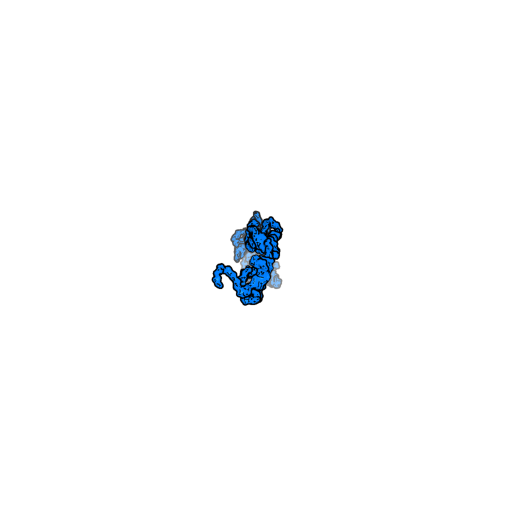19.560 1.00 88.31 262 PRO A N 1
ATOM 1961 C CA . PRO A 1 262 ? -14.631 -0.547 19.602 1.00 88.31 262 PRO A CA 1
ATOM 1962 C C . PRO A 1 262 ? -14.682 -1.892 20.339 1.00 88.31 262 PRO A C 1
ATOM 1964 O O . PRO A 1 262 ? -15.264 -2.0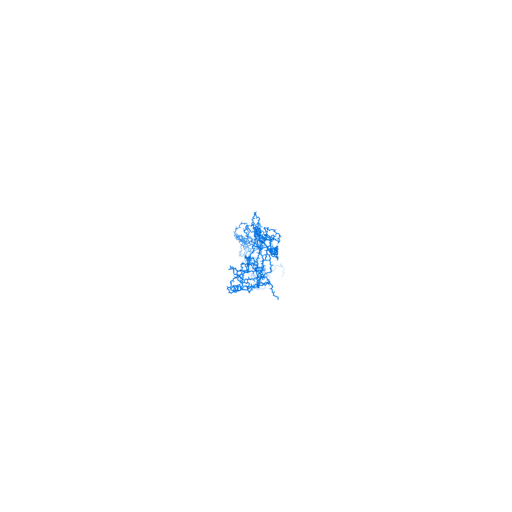03 21.416 1.00 88.31 262 PRO A O 1
ATOM 1967 N N . THR A 1 263 ? -14.036 -2.913 19.781 1.00 89.06 263 THR A N 1
ATOM 1968 C CA . THR A 1 263 ? -13.876 -4.220 20.431 1.00 89.06 263 THR A CA 1
ATOM 1969 C C . THR A 1 263 ? -12.507 -4.312 21.094 1.00 89.06 263 THR A C 1
ATOM 1971 O O . THR A 1 263 ? -11.498 -4.002 20.461 1.00 89.06 263 THR A O 1
ATOM 1974 N N . THR A 1 264 ? -12.451 -4.787 22.337 1.00 90.31 264 THR A N 1
ATOM 1975 C CA . THR A 1 264 ? -11.198 -5.075 23.049 1.00 90.31 264 THR A CA 1
ATOM 1976 C C . THR A 1 264 ? -11.231 -6.498 23.613 1.00 90.31 264 THR A C 1
ATOM 1978 O O . THR A 1 264 ? -12.311 -6.993 23.943 1.00 90.31 264 THR A O 1
ATOM 1981 N N . PRO A 1 265 ? -10.082 -7.189 23.726 1.00 93.50 265 PRO A N 1
ATOM 1982 C CA . PRO A 1 265 ? -10.025 -8.480 24.406 1.00 93.50 265 PRO A CA 1
ATOM 1983 C C . PRO A 1 265 ? -10.504 -8.381 25.861 1.00 93.50 265 PRO A C 1
ATOM 1985 O O . PRO A 1 265 ? -10.158 -7.434 26.573 1.00 93.50 265 PRO A O 1
ATOM 1988 N N . THR A 1 266 ? -11.264 -9.377 26.319 1.00 93.56 266 THR A N 1
ATOM 1989 C CA . THR A 1 266 ? -11.687 -9.481 27.721 1.00 93.56 266 THR A CA 1
ATOM 1990 C C . THR A 1 266 ? -10.512 -9.909 28.590 1.00 93.56 266 THR A C 1
ATOM 1992 O O . THR A 1 266 ? -9.941 -10.979 28.394 1.00 93.56 266 THR A O 1
ATOM 1995 N N . ALA A 1 267 ? -10.137 -9.059 29.545 1.00 93.69 267 ALA A N 1
ATOM 1996 C CA . ALA A 1 267 ? -9.073 -9.356 30.492 1.00 93.69 267 ALA A CA 1
ATOM 1997 C C . ALA A 1 267 ? -9.507 -10.437 31.507 1.00 93.69 267 ALA A C 1
ATOM 1999 O O . ALA A 1 267 ? -10.693 -10.521 31.836 1.00 93.69 267 ALA A O 1
ATOM 2000 N N . PRO A 1 268 ? -8.575 -11.242 32.047 1.00 93.06 268 PRO A N 1
ATOM 2001 C CA . PRO A 1 268 ? -8.843 -12.099 33.202 1.00 93.06 268 PRO A CA 1
ATOM 2002 C C . PRO A 1 268 ? -9.254 -11.282 34.436 1.00 93.06 268 PRO A C 1
ATOM 2004 O O . PRO A 1 268 ? -8.797 -10.147 34.607 1.00 93.06 268 PRO A O 1
ATOM 2007 N N . GLN A 1 269 ? -10.069 -11.860 35.327 1.00 88.00 269 GLN A N 1
ATOM 2008 C CA . GLN A 1 269 ? -10.421 -11.231 36.609 1.00 88.00 269 GLN A CA 1
ATOM 2009 C C . GLN A 1 269 ? -9.165 -10.867 37.424 1.00 88.00 269 GLN A C 1
ATOM 2011 O O . GLN A 1 269 ? -8.164 -11.579 37.394 1.00 88.00 269 GLN A O 1
ATOM 2016 N N . GLY A 1 270 ? -9.216 -9.737 38.136 1.00 86.19 270 GLY A N 1
ATOM 2017 C CA . GLY A 1 270 ? -8.089 -9.213 38.920 1.00 86.19 270 GLY A CA 1
ATOM 2018 C C . GLY A 1 270 ? -7.081 -8.360 38.135 1.00 86.19 270 GLY A C 1
ATOM 2019 O O . GLY A 1 270 ? -6.165 -7.806 38.738 1.00 86.19 270 GLY A O 1
ATOM 2020 N N . THR A 1 271 ? -7.247 -8.203 36.816 1.00 93.44 271 THR A N 1
ATOM 2021 C CA . THR A 1 271 ? -6.396 -7.311 36.007 1.00 93.44 271 THR A CA 1
ATOM 2022 C C . THR A 1 271 ? -6.527 -5.853 36.469 1.00 93.44 271 THR A C 1
ATOM 2024 O O . THR A 1 271 ? -7.628 -5.308 36.487 1.00 93.44 271 THR A O 1
ATOM 2027 N N . ASN A 1 272 ? -5.400 -5.213 36.810 1.00 91.31 272 ASN A N 1
ATOM 2028 C CA . ASN A 1 272 ? -5.326 -3.849 37.361 1.00 91.31 272 ASN A CA 1
ATOM 2029 C C . ASN A 1 272 ? -4.349 -2.926 36.599 1.00 91.31 272 ASN A C 1
ATOM 2031 O O . ASN A 1 272 ? -3.744 -2.023 37.175 1.00 91.31 272 ASN A O 1
ATOM 2035 N N . SER A 1 273 ? -4.173 -3.171 35.301 1.00 93.25 273 SER A N 1
ATOM 2036 C CA . SER A 1 273 ? -3.303 -2.384 34.424 1.00 93.25 273 SER A CA 1
ATOM 2037 C C . SER A 1 273 ? -4.061 -1.243 33.726 1.00 93.25 273 SER A C 1
ATOM 2039 O O . SER A 1 273 ? -5.252 -1.035 33.936 1.00 93.25 273 SER A O 1
ATOM 2041 N N . THR A 1 274 ? -3.376 -0.509 32.847 1.00 90.00 274 THR A N 1
ATOM 2042 C CA . THR A 1 274 ? -3.948 0.570 32.020 1.00 90.00 274 THR A CA 1
ATOM 2043 C C . THR A 1 274 ? -4.717 0.072 30.785 1.00 90.00 274 THR A C 1
ATOM 2045 O O . THR A 1 274 ? -5.043 0.861 29.897 1.00 90.00 274 THR A O 1
ATOM 2048 N N . GLN A 1 275 ? -5.001 -1.231 30.692 1.00 91.44 275 GLN A N 1
ATOM 2049 C CA . GLN A 1 275 ? -5.804 -1.808 29.614 1.00 91.44 275 GLN A CA 1
ATOM 2050 C C . GLN A 1 275 ? -7.249 -1.278 29.654 1.00 91.44 275 GLN A C 1
ATOM 2052 O O . GLN A 1 275 ? -7.842 -1.117 30.717 1.00 91.44 275 GLN A O 1
ATOM 2057 N N . ILE A 1 276 ? -7.854 -1.066 28.482 1.00 89.94 276 ILE A N 1
ATOM 2058 C CA . ILE A 1 276 ? -9.282 -0.737 28.373 1.00 89.94 276 ILE A CA 1
ATOM 2059 C C . ILE A 1 276 ? -10.122 -1.913 28.889 1.00 89.94 276 ILE A C 1
ATOM 2061 O O . ILE A 1 276 ? -10.038 -3.026 28.361 1.00 89.94 276 ILE A O 1
ATOM 2065 N N . ALA A 1 277 ? -10.984 -1.652 29.869 1.00 93.06 277 ALA A N 1
ATOM 2066 C CA . ALA A 1 277 ? -11.934 -2.634 30.370 1.00 93.06 277 ALA A CA 1
ATOM 2067 C C . ALA A 1 277 ? -13.031 -2.917 29.329 1.00 93.06 277 ALA A C 1
ATOM 2069 O O . ALA A 1 277 ? -13.797 -2.031 28.954 1.00 93.06 277 ALA A O 1
ATOM 2070 N N . SER A 1 278 ? -13.120 -4.167 28.868 1.00 94.69 278 SER A N 1
ATOM 2071 C CA . SER A 1 278 ? -14.257 -4.624 28.057 1.00 94.69 278 SER A CA 1
ATOM 2072 C C . SER A 1 278 ? -15.541 -4.686 28.898 1.00 94.69 278 SER A C 1
ATOM 2074 O O . SER A 1 278 ? -15.483 -4.904 30.111 1.00 94.69 278 SER A O 1
ATOM 2076 N N . THR A 1 279 ? -16.706 -4.586 28.258 1.00 94.25 279 THR A N 1
ATOM 2077 C CA . THR A 1 279 ? -18.009 -4.727 28.933 1.00 94.25 279 THR A CA 1
ATOM 2078 C C . THR A 1 279 ? -18.149 -6.070 29.656 1.00 94.25 279 THR A C 1
ATOM 2080 O O . THR A 1 279 ? -18.618 -6.104 30.790 1.00 94.25 279 THR A O 1
ATOM 2083 N N . ALA A 1 280 ? -17.664 -7.163 29.058 1.00 93.56 280 ALA A N 1
ATOM 2084 C CA . ALA A 1 280 ? -17.675 -8.494 29.666 1.00 93.56 280 ALA A CA 1
ATOM 2085 C C . ALA A 1 280 ? -16.854 -8.567 30.969 1.00 93.56 280 ALA A C 1
ATOM 2087 O O . ALA A 1 280 ? -17.299 -9.168 31.943 1.00 93.56 280 ALA A O 1
ATOM 2088 N N . PHE A 1 281 ? -15.687 -7.912 31.016 1.00 95.12 281 PHE A N 1
ATOM 2089 C CA . PHE A 1 281 ? -14.864 -7.846 32.230 1.00 95.12 281 PHE A CA 1
ATOM 2090 C C . PHE A 1 281 ? -15.585 -7.098 33.359 1.00 95.12 281 PHE A C 1
ATOM 2092 O O . PHE A 1 281 ? -15.615 -7.576 34.490 1.00 95.12 281 PHE A O 1
ATOM 2099 N N . VAL A 1 282 ? -16.209 -5.956 33.047 1.00 94.00 282 VAL A N 1
ATOM 2100 C CA . VAL A 1 282 ? -16.962 -5.162 34.033 1.00 94.00 282 VAL A CA 1
ATOM 2101 C C . VAL A 1 282 ? -18.158 -5.948 34.570 1.00 94.00 282 VAL A C 1
ATOM 2103 O O . VAL A 1 282 ? -18.349 -5.999 35.782 1.00 94.00 282 VAL A O 1
ATOM 2106 N N . MET A 1 283 ? -18.928 -6.614 33.703 1.00 94.00 283 MET A N 1
ATOM 2107 C CA . MET A 1 283 ? -20.051 -7.453 34.144 1.00 94.00 283 MET A CA 1
ATOM 2108 C C . MET A 1 283 ? -19.585 -8.596 35.054 1.00 94.00 283 MET A C 1
ATOM 2110 O O . MET A 1 283 ? -20.206 -8.840 36.085 1.00 94.00 283 MET A O 1
ATOM 2114 N N . ALA A 1 284 ? -18.467 -9.250 34.723 1.00 90.81 284 ALA A N 1
ATOM 2115 C CA . ALA A 1 284 ? -17.897 -10.305 35.557 1.00 90.81 284 ALA A CA 1
ATOM 2116 C C . ALA A 1 284 ? -17.400 -9.784 36.917 1.00 90.81 284 ALA A C 1
ATOM 2118 O O . ALA A 1 284 ? -17.550 -10.472 37.924 1.00 90.81 284 ALA A O 1
ATOM 2119 N N . ALA A 1 285 ? -16.819 -8.581 36.966 1.00 90.50 285 ALA A N 1
ATOM 2120 C CA . ALA A 1 285 ? -16.386 -7.957 38.216 1.00 90.50 285 ALA A CA 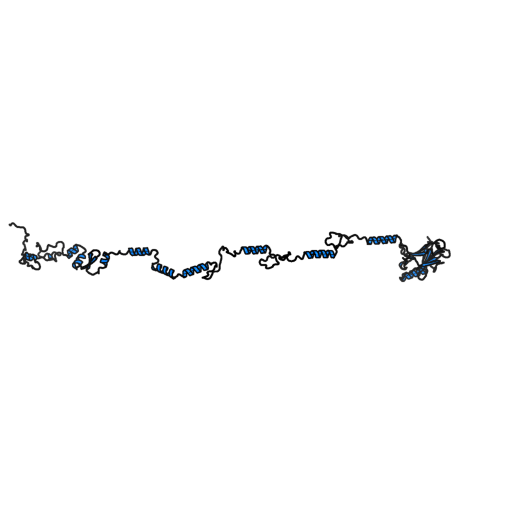1
ATOM 2121 C C . ALA A 1 285 ? -17.574 -7.570 39.114 1.00 90.50 285 ALA A C 1
ATOM 2123 O O . ALA A 1 285 ? -17.520 -7.784 40.323 1.00 90.50 285 ALA A O 1
ATOM 2124 N N . ILE A 1 286 ? -18.660 -7.046 38.529 1.00 89.88 286 ILE A N 1
ATOM 2125 C CA . ILE A 1 286 ? -19.896 -6.730 39.262 1.00 89.88 286 ILE A CA 1
ATOM 2126 C C . ILE A 1 286 ? -20.534 -8.007 39.812 1.00 89.88 286 ILE A C 1
ATOM 2128 O O . ILE A 1 286 ? -20.905 -8.033 40.981 1.00 89.88 286 ILE A O 1
ATOM 2132 N N . ALA A 1 287 ? -20.623 -9.065 39.001 1.00 87.44 287 ALA A N 1
ATOM 2133 C CA . ALA A 1 287 ? -21.147 -10.354 39.448 1.00 87.44 287 ALA A CA 1
ATOM 2134 C C . ALA A 1 287 ? -20.343 -10.896 40.640 1.00 87.44 287 ALA A C 1
ATOM 2136 O O . ALA A 1 287 ? -20.923 -11.185 41.679 1.00 87.44 287 ALA A O 1
ATOM 2137 N N . ALA A 1 288 ? -19.009 -10.903 40.546 1.00 85.00 288 ALA A N 1
ATOM 2138 C CA . ALA A 1 288 ? -18.146 -11.345 41.641 1.00 85.00 288 ALA A CA 1
ATOM 2139 C C . ALA A 1 288 ? -18.315 -10.505 42.923 1.00 85.00 288 ALA A C 1
ATOM 2141 O O . ALA A 1 288 ? -18.249 -11.045 44.025 1.00 85.00 288 ALA A O 1
ATOM 2142 N N . LEU A 1 289 ? -18.551 -9.192 42.801 1.00 84.81 289 LEU A N 1
ATOM 2143 C CA . LEU A 1 289 ? -18.833 -8.331 43.951 1.00 84.81 289 LEU A CA 1
ATOM 2144 C C . LEU A 1 289 ? -20.178 -8.683 44.606 1.00 84.81 289 LEU A C 1
ATOM 2146 O O . LEU A 1 289 ? -20.245 -8.783 45.829 1.00 84.81 289 LEU A O 1
ATOM 2150 N N . VAL A 1 290 ? -21.229 -8.899 43.812 1.00 83.50 290 VAL A N 1
ATOM 2151 C CA . VAL A 1 290 ? -22.552 -9.307 44.316 1.00 83.50 290 VAL A CA 1
ATOM 2152 C C . VAL A 1 290 ? -22.478 -10.683 44.988 1.00 83.50 290 VAL A C 1
ATOM 2154 O O . VAL A 1 290 ? -22.970 -10.846 46.105 1.00 83.50 290 VAL A O 1
ATOM 2157 N N . ASP A 1 291 ? -21.777 -11.633 44.368 1.00 75.75 291 ASP A N 1
ATOM 2158 C CA . ASP A 1 291 ? -21.565 -12.987 44.893 1.00 75.75 291 ASP A CA 1
ATOM 2159 C C . ASP A 1 291 ? -20.704 -13.014 46.163 1.00 75.75 291 ASP A C 1
ATOM 2161 O O . ASP A 1 291 ? -20.723 -13.998 46.897 1.00 75.75 291 ASP A O 1
ATOM 2165 N N . SER A 1 292 ? -19.952 -11.948 46.455 1.00 73.38 292 SER A N 1
ATOM 2166 C CA . SER A 1 292 ? -19.161 -11.835 47.688 1.00 73.38 292 SER A CA 1
ATOM 2167 C C . SER A 1 292 ? -19.983 -11.441 48.920 1.00 73.38 292 SER A C 1
ATOM 2169 O O . SER A 1 292 ? -19.461 -11.479 50.033 1.00 73.38 292 SER A O 1
ATOM 2171 N N . SER A 1 293 ? -21.269 -11.094 48.754 1.00 77.06 293 SER A N 1
ATOM 2172 C CA . SER A 1 293 ? -22.180 -10.768 49.864 1.00 77.06 293 SER A CA 1
ATOM 2173 C C . SER A 1 293 ? -23.452 -11.643 49.949 1.00 77.06 293 SER A C 1
ATOM 2175 O O . SER A 1 293 ? -24.535 -11.088 50.174 1.00 77.06 293 SER A O 1
ATOM 2177 N N . PRO A 1 294 ? -23.386 -12.990 49.829 1.00 69.62 294 PRO A N 1
ATOM 2178 C CA . PRO A 1 294 ? -24.574 -13.838 49.934 1.00 69.62 294 PRO A CA 1
ATOM 2179 C C . PRO A 1 294 ? -25.201 -13.748 51.322 1.00 69.62 294 PRO A C 1
ATOM 2181 O O . PRO A 1 294 ? -26.415 -13.655 51.426 1.00 69.62 294 PRO A O 1
ATOM 2184 N N . ASP A 1 295 ? -24.392 -13.699 52.384 1.00 69.88 295 ASP A N 1
ATOM 2185 C CA . ASP A 1 295 ? -24.887 -13.726 53.764 1.00 69.88 295 ASP A CA 1
ATOM 2186 C C . ASP A 1 295 ? -25.645 -12.444 54.137 1.00 69.88 295 ASP A C 1
ATOM 2188 O O . ASP A 1 295 ? -26.664 -12.497 54.821 1.00 69.88 295 ASP A O 1
ATOM 2192 N N . ALA A 1 296 ? -25.203 -11.281 53.649 1.00 72.44 296 ALA A N 1
ATOM 2193 C CA . ALA A 1 296 ? -25.899 -10.013 53.879 1.00 72.44 296 ALA A CA 1
ATOM 2194 C C . ALA A 1 296 ? -27.243 -9.955 53.129 1.00 72.44 296 ALA A C 1
ATOM 2196 O O . ALA A 1 296 ? -28.250 -9.503 53.673 1.00 72.44 296 ALA A O 1
ATOM 2197 N N . LEU A 1 297 ? -27.286 -10.445 51.888 1.00 73.31 297 LEU A N 1
ATOM 2198 C CA . LEU A 1 297 ? -28.528 -10.520 51.113 1.00 73.31 297 LEU A CA 1
ATOM 2199 C C . LEU A 1 297 ? -29.471 -11.607 51.640 1.00 73.31 297 LEU A C 1
ATOM 2201 O O . LEU A 1 297 ? -30.683 -11.397 51.685 1.00 73.31 297 LEU A O 1
ATOM 2205 N N . ASN A 1 298 ? -28.922 -12.739 52.080 1.00 75.00 298 ASN A N 1
ATOM 2206 C CA . ASN A 1 298 ? -29.688 -13.827 52.666 1.00 75.00 298 ASN A CA 1
ATOM 2207 C C . ASN A 1 298 ? -30.299 -13.400 54.004 1.00 75.00 298 ASN A C 1
ATOM 2209 O O . ASN A 1 298 ? -31.494 -13.563 54.194 1.00 75.00 298 ASN A O 1
ATOM 2213 N N . THR A 1 299 ? -29.538 -12.739 54.881 1.00 80.38 299 THR A N 1
ATOM 2214 C CA . THR A 1 299 ? -30.072 -12.201 56.147 1.00 80.38 299 THR A CA 1
ATOM 2215 C C . THR A 1 299 ? -31.182 -11.171 55.932 1.00 80.38 299 THR A C 1
ATOM 2217 O O . THR A 1 299 ? -32.195 -11.221 56.623 1.00 80.38 299 THR A O 1
ATOM 2220 N N . LEU A 1 300 ? -31.062 -10.268 54.954 1.00 82.88 300 LEU A N 1
ATOM 2221 C CA . LEU A 1 300 ? -32.143 -9.332 54.609 1.00 82.88 300 LEU A CA 1
ATOM 2222 C C . LEU A 1 300 ? -33.394 -10.049 54.075 1.00 82.88 300 LEU A C 1
ATOM 2224 O O . LEU A 1 300 ? -34.509 -9.684 54.448 1.00 82.88 300 LEU A O 1
ATOM 2228 N N . ASN A 1 301 ? -33.224 -11.079 53.244 1.00 80.75 301 ASN A N 1
ATOM 2229 C CA . ASN A 1 301 ? -34.327 -11.890 52.726 1.00 80.75 301 ASN A CA 1
ATOM 2230 C C . ASN A 1 301 ? -34.992 -12.744 53.821 1.00 80.75 301 ASN A C 1
ATOM 2232 O O . ASN A 1 301 ? -36.216 -12.823 53.886 1.00 80.75 301 ASN A O 1
ATOM 2236 N N . GLU A 1 302 ? -34.201 -13.336 54.717 1.00 80.06 302 GLU A N 1
ATOM 2237 C CA . GLU A 1 302 ? -34.675 -14.083 55.885 1.00 80.06 302 GLU A CA 1
ATOM 2238 C C . GLU A 1 302 ? -35.449 -13.174 56.847 1.00 80.06 302 GLU A C 1
ATOM 2240 O O . GLU A 1 302 ? -36.521 -13.555 57.313 1.00 80.06 302 GLU A O 1
ATOM 2245 N N . LEU A 1 303 ? -34.969 -11.950 57.097 1.00 84.44 303 LEU A N 1
ATOM 2246 C CA . LEU A 1 303 ? -35.675 -10.958 57.913 1.00 84.44 303 LEU A CA 1
ATOM 2247 C C . LEU A 1 303 ? -36.981 -10.496 57.254 1.00 84.44 303 LEU A C 1
ATOM 2249 O O . LEU A 1 303 ? -38.007 -10.419 57.930 1.00 84.44 303 LEU A O 1
ATOM 2253 N N . ALA A 1 304 ? -36.972 -10.221 55.945 1.00 84.62 304 ALA A N 1
ATOM 2254 C CA . ALA A 1 304 ? -38.179 -9.856 55.205 1.00 84.62 304 ALA A CA 1
ATOM 2255 C C . ALA A 1 304 ? -39.221 -10.985 55.253 1.00 84.62 304 ALA A C 1
ATOM 2257 O O . ALA A 1 304 ? -40.381 -10.737 55.586 1.00 84.62 304 ALA A O 1
ATOM 2258 N N . ALA A 1 305 ? -38.797 -12.232 55.031 1.00 83.00 305 ALA A N 1
ATOM 2259 C CA . ALA A 1 305 ? -39.657 -13.405 55.136 1.00 83.00 305 ALA A CA 1
ATOM 2260 C C . ALA A 1 305 ? -40.174 -13.629 56.570 1.00 83.00 305 ALA A C 1
ATOM 2262 O O . ALA A 1 305 ? -41.362 -13.904 56.748 1.00 83.00 305 ALA A O 1
ATOM 2263 N N . ALA A 1 306 ? -39.329 -13.464 57.594 1.00 82.75 306 ALA A N 1
ATOM 2264 C CA . ALA A 1 306 ? -39.711 -13.598 59.003 1.00 82.75 306 ALA A CA 1
ATOM 2265 C C . ALA A 1 306 ? -40.743 -12.546 59.445 1.00 82.75 306 ALA A C 1
ATOM 2267 O O . ALA A 1 306 ? -41.586 -12.827 60.295 1.00 82.75 306 ALA A O 1
ATOM 2268 N N . LEU A 1 307 ? -40.717 -11.356 58.837 1.00 87.19 307 LEU A N 1
ATOM 2269 C CA . LEU A 1 307 ? -41.715 -10.297 59.026 1.00 87.19 307 LEU A CA 1
ATOM 2270 C C . LEU A 1 307 ? -42.924 -10.431 58.079 1.00 87.19 307 LEU A C 1
ATOM 2272 O O . LEU A 1 307 ? -43.750 -9.524 57.992 1.00 87.19 307 LEU A O 1
ATOM 2276 N N . GLY A 1 308 ? -43.041 -11.555 57.367 1.00 86.56 308 GLY A N 1
ATOM 2277 C CA . GLY A 1 308 ? -44.172 -11.858 56.490 1.00 86.56 308 GLY A CA 1
ATOM 2278 C C . GLY A 1 308 ? -44.184 -11.075 55.178 1.00 86.56 308 GLY A C 1
ATOM 2279 O O . GLY A 1 308 ? -45.231 -10.990 54.541 1.00 86.56 308 GLY A O 1
ATOM 2280 N N . ASN A 1 309 ? -43.046 -10.504 54.773 1.00 88.31 309 ASN A N 1
ATOM 2281 C CA . ASN A 1 309 ? -42.915 -9.609 53.622 1.00 88.31 309 ASN A CA 1
ATOM 2282 C C . ASN A 1 309 ? -43.930 -8.453 53.643 1.00 88.31 309 ASN A C 1
ATOM 2284 O O . ASN A 1 309 ? -44.376 -8.010 52.587 1.00 88.31 309 ASN A O 1
ATOM 2288 N N . ASP A 1 310 ? -44.316 -7.984 54.833 1.00 88.00 310 ASP A N 1
ATOM 2289 C CA . ASP A 1 310 ? -45.329 -6.944 55.002 1.00 88.00 310 ASP A CA 1
ATOM 2290 C C . ASP A 1 310 ? -44.703 -5.539 54.879 1.00 88.00 310 ASP A C 1
ATOM 2292 O O . ASP A 1 310 ? -43.999 -5.100 55.796 1.00 88.00 310 ASP A O 1
ATOM 2296 N N . PRO A 1 311 ? -44.982 -4.779 53.799 1.00 89.44 311 PRO A N 1
ATOM 2297 C CA . PRO A 1 311 ? -44.469 -3.417 53.635 1.00 89.44 311 PRO A CA 1
ATOM 2298 C C . PRO A 1 311 ? -45.004 -2.444 54.696 1.00 89.44 311 PRO A C 1
ATOM 2300 O O . PRO A 1 311 ? -44.436 -1.372 54.890 1.00 89.44 311 PRO A O 1
ATOM 2303 N N . ASN A 1 312 ? -46.095 -2.809 55.377 1.00 91.94 312 ASN A N 1
ATOM 2304 C CA . ASN A 1 312 ? -46.766 -2.018 56.402 1.00 91.94 312 ASN A CA 1
ATOM 2305 C C . ASN A 1 312 ? -46.697 -2.699 57.777 1.00 91.94 312 ASN A C 1
ATOM 2307 O O . ASN A 1 312 ? -47.567 -2.455 58.615 1.00 91.94 312 ASN A O 1
ATOM 2311 N N . PHE A 1 313 ? -45.667 -3.518 58.036 1.00 91.69 313 PHE A N 1
ATOM 2312 C CA . PHE A 1 313 ? -45.523 -4.303 59.271 1.00 91.69 313 PHE A CA 1
ATOM 2313 C C . PHE A 1 313 ? -45.848 -3.510 60.549 1.00 91.69 313 PHE A C 1
ATOM 2315 O O . PHE A 1 313 ? -46.595 -3.976 61.412 1.00 91.69 313 PHE A O 1
ATOM 2322 N N . ALA A 1 314 ? -45.345 -2.273 60.654 1.00 90.88 314 ALA A N 1
ATOM 2323 C CA . ALA A 1 314 ? -45.615 -1.401 61.796 1.00 90.88 314 ALA A CA 1
ATOM 2324 C C . ALA A 1 314 ? -47.119 -1.100 61.969 1.00 90.88 314 ALA A C 1
ATOM 2326 O O . ALA A 1 314 ? -47.648 -1.168 63.082 1.00 90.88 314 ALA A O 1
ATOM 2327 N N . THR A 1 315 ? -47.831 -0.811 60.878 1.00 92.19 315 THR A N 1
ATOM 2328 C CA . THR A 1 315 ? -49.280 -0.560 60.883 1.00 92.19 315 THR A CA 1
ATOM 2329 C C . THR A 1 315 ? -50.060 -1.825 61.228 1.00 92.19 315 THR A C 1
ATOM 2331 O O . THR A 1 315 ? -50.968 -1.774 62.057 1.00 92.19 315 THR A O 1
ATOM 2334 N N . THR A 1 316 ? -49.679 -2.968 60.657 1.00 92.19 316 THR A N 1
ATOM 2335 C CA . THR A 1 316 ? -50.308 -4.267 60.931 1.00 92.19 316 THR A CA 1
ATOM 2336 C C . THR A 1 316 ? -50.211 -4.635 62.411 1.00 92.19 316 THR A C 1
ATOM 2338 O O . THR A 1 316 ? -51.225 -4.964 63.032 1.00 92.19 316 THR A O 1
ATOM 2341 N N . MET A 1 317 ? -49.025 -4.505 63.013 1.00 93.38 317 MET A N 1
ATOM 2342 C CA . MET A 1 317 ? -48.839 -4.745 64.449 1.00 93.38 317 MET A CA 1
ATOM 2343 C C . MET A 1 317 ? -49.604 -3.747 65.315 1.00 93.38 317 MET A C 1
ATOM 2345 O O . MET A 1 317 ? -50.249 -4.152 66.282 1.00 93.38 317 MET A O 1
ATOM 2349 N N . THR A 1 318 ? -49.615 -2.465 64.945 1.00 92.38 318 THR A N 1
ATOM 2350 C CA . THR A 1 318 ? -50.394 -1.445 65.668 1.00 92.38 318 THR A CA 1
ATOM 2351 C C . THR A 1 318 ? -51.887 -1.790 65.684 1.00 92.38 318 THR A C 1
ATOM 2353 O O . THR A 1 318 ? -52.519 -1.749 66.740 1.00 92.38 318 THR A O 1
ATOM 2356 N N . ASN A 1 319 ? -52.446 -2.212 64.547 1.00 91.50 319 ASN A N 1
ATOM 2357 C CA . ASN A 1 319 ? -53.853 -2.606 64.444 1.00 91.50 319 ASN A CA 1
ATOM 2358 C C . ASN A 1 319 ? -54.164 -3.885 65.238 1.00 91.50 319 ASN A C 1
ATOM 2360 O O . ASN A 1 319 ? -55.188 -3.957 65.920 1.00 91.50 319 ASN A O 1
ATOM 2364 N N . ALA A 1 320 ? -53.276 -4.883 65.186 1.00 90.62 320 ALA A N 1
ATOM 2365 C CA . ALA A 1 320 ? -53.439 -6.127 65.937 1.00 90.62 320 ALA A CA 1
ATOM 2366 C C . ALA A 1 320 ? -53.442 -5.893 67.459 1.00 90.62 320 ALA A C 1
ATOM 2368 O O . ALA A 1 320 ? -54.204 -6.538 68.185 1.00 90.62 320 ALA A O 1
ATOM 2369 N N . LEU A 1 321 ? -52.619 -4.956 67.940 1.00 91.25 321 LEU A N 1
ATOM 2370 C CA . LEU A 1 321 ? -52.582 -4.560 69.348 1.00 91.25 321 LEU A CA 1
ATOM 2371 C C . LEU A 1 321 ? -53.808 -3.726 69.746 1.00 91.25 321 LEU A C 1
ATOM 2373 O O . LEU A 1 321 ? -54.331 -3.923 70.840 1.00 91.25 321 LEU A O 1
ATOM 2377 N N . ALA A 1 322 ? -54.307 -2.856 68.863 1.00 89.44 322 ALA A N 1
ATOM 2378 C CA . ALA A 1 322 ? -55.481 -2.020 69.131 1.00 89.44 322 ALA A CA 1
ATOM 2379 C C . ALA A 1 322 ? -56.776 -2.827 69.355 1.00 89.44 322 ALA A C 1
ATOM 2381 O O . ALA A 1 322 ? -57.669 -2.371 70.063 1.00 89.44 322 ALA A O 1
ATOM 2382 N N . GLY A 1 323 ? -56.877 -4.035 68.787 1.00 89.38 323 GLY A N 1
ATOM 2383 C CA . GLY A 1 323 ? -58.013 -4.938 69.007 1.00 89.38 323 GLY A CA 1
ATOM 2384 C C . GLY A 1 323 ? -57.997 -5.689 70.347 1.00 89.38 323 GLY A C 1
ATOM 2385 O O . GLY A 1 323 ? -58.945 -6.415 70.646 1.00 89.38 323 GLY A O 1
ATOM 2386 N N . LYS A 1 324 ? -56.930 -5.578 71.150 1.00 90.62 324 LYS A N 1
ATOM 2387 C CA . LYS A 1 324 ? -56.851 -6.214 72.473 1.00 90.62 324 LYS A CA 1
ATOM 2388 C C . LYS A 1 324 ? -57.521 -5.334 73.527 1.00 90.62 324 LYS A C 1
ATOM 2390 O O . LYS A 1 324 ? -57.457 -4.112 73.463 1.00 90.62 324 LYS A O 1
ATOM 2395 N N . GLN A 1 325 ? -58.146 -5.967 74.519 1.00 87.31 325 GLN A N 1
ATOM 2396 C CA . GLN A 1 325 ? -58.712 -5.259 75.664 1.00 87.31 325 GLN A CA 1
ATOM 2397 C C . GLN A 1 325 ? -57.602 -4.470 76.380 1.00 87.31 325 GLN A C 1
ATOM 2399 O O . GLN A 1 325 ? -56.578 -5.071 76.725 1.00 87.31 325 GLN A O 1
ATOM 2404 N N . PRO A 1 326 ? -57.770 -3.151 76.604 1.00 87.62 326 PRO A N 1
ATOM 2405 C CA . PRO A 1 326 ? -56.820 -2.381 77.390 1.00 87.62 326 PRO A CA 1
ATOM 2406 C C . PRO A 1 326 ? -56.656 -2.998 78.775 1.00 87.62 326 PRO A C 1
ATOM 2408 O O . PRO A 1 326 ? -57.609 -3.526 79.349 1.00 87.62 326 PRO A O 1
ATOM 2411 N N . LYS A 1 327 ? -55.442 -2.920 79.319 1.00 88.94 327 LYS A N 1
ATOM 2412 C CA . LYS A 1 327 ? -55.193 -3.363 80.687 1.00 88.94 327 LYS A CA 1
ATOM 2413 C C . LYS A 1 327 ? -56.053 -2.527 81.635 1.00 88.94 327 LYS A C 1
ATOM 2415 O O . LYS A 1 327 ? -55.846 -1.323 81.750 1.00 88.94 327 LYS A O 1
ATOM 2420 N N . ASP A 1 328 ? -56.978 -3.189 82.313 1.00 92.19 328 ASP A N 1
ATOM 2421 C CA . ASP A 1 328 ? -57.914 -2.584 83.250 1.00 92.19 328 ASP A CA 1
ATOM 2422 C C . ASP A 1 328 ? -57.847 -3.330 84.585 1.00 92.19 328 ASP A C 1
ATOM 2424 O O . ASP A 1 328 ? -57.822 -4.565 84.629 1.00 92.19 328 ASP A O 1
ATOM 2428 N N . ALA A 1 329 ? -57.745 -2.576 85.677 1.00 92.88 329 ALA A N 1
ATOM 2429 C CA . ALA A 1 329 ? -57.500 -3.136 86.999 1.00 92.88 329 ALA A CA 1
ATOM 2430 C C . ALA A 1 329 ? -58.731 -3.878 87.548 1.00 92.88 329 ALA A C 1
ATOM 2432 O O . ALA A 1 329 ? -58.582 -4.940 88.153 1.00 92.88 329 ALA A O 1
ATOM 2433 N N . THR A 1 330 ? -59.942 -3.406 87.246 1.00 93.00 330 THR A N 1
ATOM 2434 C CA . THR A 1 330 ? -61.193 -4.066 87.632 1.00 93.00 330 THR A CA 1
ATOM 2435 C C . THR A 1 330 ? -61.366 -5.394 86.895 1.00 93.00 330 THR A C 1
ATOM 2437 O O . THR A 1 330 ? -61.659 -6.416 87.517 1.00 93.00 330 THR A O 1
ATOM 2440 N N . LEU A 1 331 ? -61.138 -5.422 85.583 1.00 92.38 331 LEU A N 1
ATOM 2441 C CA . LEU A 1 331 ? -61.233 -6.648 84.782 1.00 92.38 331 LEU A CA 1
ATOM 2442 C C . LEU A 1 331 ? -60.162 -7.671 85.162 1.00 92.38 331 LEU A C 1
ATOM 2444 O O . LEU A 1 331 ? -60.450 -8.866 85.197 1.00 92.38 331 LEU A O 1
ATOM 2448 N N . THR A 1 332 ? -58.963 -7.199 85.510 1.00 91.94 332 THR A N 1
ATOM 2449 C CA . THR A 1 332 ? -57.908 -8.046 86.082 1.00 91.94 332 THR A CA 1
ATOM 2450 C C . THR A 1 332 ? -58.385 -8.670 87.395 1.00 91.94 332 THR A C 1
ATOM 2452 O O . THR A 1 332 ? -58.337 -9.887 87.542 1.00 91.94 332 THR A O 1
ATOM 2455 N N . ALA A 1 333 ? -58.948 -7.869 88.304 1.00 93.19 333 ALA A N 1
ATOM 2456 C CA . ALA A 1 333 ? -59.449 -8.356 89.587 1.00 93.19 333 ALA A CA 1
ATOM 2457 C C . ALA A 1 333 ? -60.599 -9.371 89.450 1.00 93.19 333 ALA A C 1
ATOM 2459 O O . ALA A 1 333 ? -60.683 -10.302 90.249 1.00 93.19 333 ALA A O 1
ATOM 2460 N N . LEU A 1 334 ? -61.479 -9.230 88.449 1.00 92.50 334 LEU A N 1
ATOM 2461 C CA . LEU A 1 334 ? -62.496 -10.248 88.152 1.00 92.50 334 LEU A CA 1
ATOM 2462 C C . LEU A 1 334 ? -61.891 -11.524 87.557 1.00 92.50 334 LEU A C 1
ATOM 2464 O O . LEU A 1 334 ? -62.302 -12.616 87.946 1.00 92.50 334 LEU A O 1
ATOM 2468 N N . ALA A 1 335 ? -60.955 -11.398 86.613 1.00 90.88 335 ALA A N 1
ATOM 2469 C CA . ALA A 1 335 ? -60.321 -12.539 85.951 1.00 90.88 335 ALA A CA 1
ATOM 2470 C C . ALA A 1 335 ? -59.465 -13.381 86.914 1.00 90.88 335 ALA A C 1
ATOM 2472 O O . ALA A 1 335 ? -59.315 -14.584 86.712 1.00 90.88 335 ALA A O 1
ATOM 2473 N N . GLU A 1 336 ? -58.937 -12.762 87.972 1.00 93.19 336 GLU A N 1
ATOM 2474 C CA . GLU A 1 336 ? -58.185 -13.432 89.039 1.00 93.19 336 GLU A CA 1
ATOM 2475 C C . GLU A 1 336 ? -59.070 -14.223 90.019 1.00 93.19 336 GLU A C 1
ATOM 2477 O O . GLU A 1 336 ? -58.554 -15.023 90.806 1.00 93.19 336 GLU A O 1
ATOM 2482 N N . LEU A 1 337 ? -60.399 -14.049 89.995 1.00 93.56 337 LEU A N 1
ATOM 2483 C CA . LEU A 1 337 ? -61.287 -14.811 90.871 1.00 93.56 337 LEU A CA 1
ATOM 2484 C C . LEU A 1 337 ? -61.284 -16.299 90.499 1.00 93.56 337 LEU A C 1
ATOM 2486 O O . LEU A 1 337 ? -61.682 -16.691 89.404 1.00 93.56 337 LEU A O 1
ATOM 2490 N N . ALA A 1 338 ? -60.925 -17.152 91.460 1.00 90.44 338 ALA A N 1
ATOM 2491 C CA . ALA A 1 338 ? -61.001 -18.600 91.306 1.00 90.44 338 ALA A CA 1
ATOM 2492 C C . ALA A 1 338 ? -62.467 -19.062 91.225 1.00 90.44 338 ALA A C 1
ATOM 2494 O O . ALA A 1 338 ? -63.145 -19.215 92.245 1.00 90.44 338 ALA A O 1
ATOM 2495 N N . THR A 1 339 ? -62.966 -19.285 90.009 1.00 87.31 339 THR A N 1
ATOM 2496 C CA . THR A 1 339 ? -64.345 -19.725 89.771 1.00 87.31 339 THR A CA 1
ATOM 2497 C C . THR A 1 339 ? -64.656 -21.006 90.543 1.00 87.31 339 THR A C 1
ATOM 2499 O O . THR A 1 339 ? -63.928 -21.994 90.451 1.00 87.31 339 THR A O 1
ATOM 2502 N N . SER A 1 340 ? -65.759 -21.003 91.287 1.00 88.62 340 SER A N 1
ATOM 2503 C CA . SER A 1 340 ? -66.211 -22.138 92.089 1.00 88.62 340 SER A CA 1
ATOM 2504 C C . SER A 1 340 ? -67.737 -22.165 92.116 1.00 88.62 340 SER A C 1
ATOM 2506 O O . SER A 1 340 ? -68.380 -21.119 91.996 1.00 88.62 340 SER A O 1
ATOM 2508 N N . ALA A 1 341 ? -68.317 -23.358 92.250 1.00 90.31 341 ALA A N 1
ATOM 2509 C CA . ALA A 1 341 ? -69.762 -23.521 92.337 1.00 90.31 341 ALA A CA 1
ATOM 2510 C C . ALA A 1 341 ? -70.331 -22.729 93.525 1.00 90.31 341 ALA A C 1
ATOM 2512 O O . ALA A 1 341 ? -69.677 -22.558 94.555 1.00 90.31 341 ALA A O 1
ATOM 2513 N N . ASP A 1 342 ? -71.568 -22.256 93.378 1.00 91.38 342 ASP A N 1
ATOM 2514 C CA . ASP A 1 342 ? -72.322 -21.571 94.433 1.00 91.38 342 ASP A CA 1
ATOM 2515 C C . ASP A 1 342 ? -71.679 -20.280 94.977 1.00 91.38 342 ASP A C 1
ATOM 2517 O O . ASP A 1 342 ? -72.046 -19.799 96.056 1.00 91.38 342 ASP A O 1
ATOM 2521 N N . LYS A 1 343 ? -70.733 -19.692 94.237 1.00 92.50 343 LYS A N 1
ATOM 2522 C CA . LYS A 1 343 ? -70.119 -18.404 94.565 1.00 92.50 343 LYS A CA 1
ATOM 2523 C C . LYS A 1 343 ? -70.678 -17.277 93.703 1.00 92.50 343 LYS A C 1
ATOM 2525 O O . LYS A 1 343 ? -70.906 -17.459 92.512 1.00 92.50 343 LYS A O 1
ATOM 2530 N N . LEU A 1 344 ? -70.836 -16.098 94.299 1.00 92.12 344 LEU A N 1
ATOM 2531 C CA . LEU A 1 344 ? -71.178 -14.863 93.594 1.00 92.12 344 LEU A CA 1
ATOM 2532 C C . LEU A 1 344 ? -69.995 -13.885 93.652 1.00 92.12 344 LEU A C 1
ATOM 2534 O O . LEU A 1 344 ? -69.547 -13.564 94.759 1.00 92.12 344 LEU A O 1
ATOM 2538 N N . PRO A 1 345 ? -69.495 -13.403 92.500 1.00 93.31 345 PRO A N 1
ATOM 2539 C CA . PRO A 1 345 ? -68.562 -12.285 92.448 1.00 93.31 345 PRO A CA 1
ATOM 2540 C C . PRO A 1 345 ? -69.198 -10.997 92.963 1.00 93.31 345 PRO A C 1
ATOM 2542 O O . PRO A 1 345 ? -70.329 -10.668 92.609 1.00 93.31 345 PRO A O 1
ATOM 2545 N N . TYR A 1 346 ? -68.457 -10.247 93.769 1.00 92.44 346 TYR A N 1
ATOM 2546 C CA . TYR A 1 346 ? -68.855 -8.919 94.222 1.00 92.44 346 TYR A CA 1
ATOM 2547 C C . TYR A 1 346 ? -67.628 -8.035 94.443 1.00 92.44 346 TYR A C 1
ATOM 2549 O O . TYR A 1 346 ? -66.513 -8.530 94.618 1.00 92.44 346 TYR A O 1
ATOM 2557 N N . PHE A 1 347 ? -67.828 -6.720 94.450 1.00 94.44 347 PHE A N 1
ATOM 2558 C CA . PHE A 1 347 ? -66.751 -5.765 94.681 1.00 94.44 347 PHE A CA 1
ATOM 2559 C C . PHE A 1 347 ? -66.551 -5.506 96.171 1.00 94.44 347 PHE A C 1
ATOM 2561 O O . PHE A 1 347 ? -67.504 -5.222 96.898 1.00 94.44 347 PHE A O 1
ATOM 2568 N N . THR A 1 348 ? -65.300 -5.584 96.620 1.00 93.06 348 THR A N 1
ATOM 2569 C CA . THR A 1 348 ? -64.899 -5.245 97.999 1.00 93.06 348 THR A CA 1
ATOM 2570 C C . THR A 1 348 ? -64.258 -3.860 98.095 1.00 93.06 348 THR A C 1
ATOM 2572 O O . THR A 1 348 ? -64.003 -3.369 99.192 1.00 93.06 348 THR A O 1
ATOM 2575 N N . GLY A 1 349 ? -64.016 -3.218 96.951 1.00 92.38 349 GLY A N 1
ATOM 2576 C CA . GLY A 1 349 ? -63.466 -1.875 96.810 1.00 92.38 349 GLY A CA 1
ATOM 2577 C C . GLY A 1 349 ? -63.187 -1.559 95.338 1.00 92.38 349 GLY A C 1
ATOM 2578 O O . GLY A 1 349 ? -63.477 -2.377 94.465 1.00 92.38 349 GLY A O 1
ATOM 2579 N N . ALA A 1 350 ? -62.608 -0.387 95.065 1.00 91.81 350 ALA A N 1
ATOM 2580 C CA . ALA A 1 350 ? -62.120 -0.052 93.726 1.00 91.81 350 ALA A CA 1
ATOM 2581 C C . ALA A 1 350 ? -61.076 -1.085 93.274 1.00 91.81 350 ALA A C 1
ATOM 2583 O O . ALA A 1 350 ? -60.167 -1.406 94.043 1.00 91.81 350 ALA A O 1
ATOM 2584 N N . ASP A 1 351 ? -61.249 -1.627 92.065 1.00 92.50 351 ASP A N 1
ATOM 2585 C CA . ASP A 1 351 ? -60.376 -2.644 91.462 1.00 92.50 351 ASP A CA 1
ATOM 2586 C C . ASP A 1 351 ? -60.145 -3.889 92.336 1.00 92.50 351 ASP A C 1
ATOM 2588 O O . ASP A 1 351 ? -59.096 -4.530 92.282 1.00 92.50 351 ASP A O 1
ATOM 2592 N N . ARG A 1 352 ? -61.122 -4.236 93.183 1.00 93.12 352 ARG A N 1
ATOM 2593 C CA . ARG A 1 352 ? -61.070 -5.425 94.037 1.00 93.12 352 ARG A CA 1
ATOM 2594 C C . ARG A 1 352 ? -62.373 -6.186 93.957 1.00 93.12 352 ARG A C 1
ATOM 2596 O O . ARG A 1 352 ? -63.425 -5.682 94.351 1.00 93.12 352 ARG A O 1
ATOM 2603 N N . ALA A 1 353 ? -62.280 -7.433 93.525 1.00 95.31 353 ALA A N 1
ATOM 2604 C CA . ALA A 1 353 ? -63.390 -8.362 93.534 1.00 95.31 353 ALA A CA 1
ATOM 2605 C C . ALA A 1 353 ? -63.115 -9.491 94.532 1.00 95.31 353 ALA A C 1
ATOM 2607 O O . ALA A 1 353 ? -61.969 -9.832 94.819 1.00 95.31 353 ALA A O 1
ATOM 2608 N N . ALA A 1 354 ? -64.174 -10.059 95.088 1.00 93.81 354 ALA A N 1
ATOM 2609 C CA . ALA A 1 354 ? -64.116 -11.259 95.905 1.00 93.81 354 ALA A CA 1
ATOM 2610 C C . ALA A 1 354 ? -65.309 -12.160 95.583 1.00 93.81 354 ALA A C 1
ATOM 2612 O O . ALA A 1 354 ? -66.247 -11.768 94.889 1.00 93.81 354 ALA A O 1
ATOM 2613 N N . LEU A 1 355 ? -65.269 -13.381 96.108 1.00 94.25 355 LEU A N 1
ATOM 2614 C CA . LEU A 1 355 ? -66.354 -14.346 95.999 1.00 94.25 355 LEU A CA 1
ATOM 2615 C C . LEU A 1 355 ? -67.027 -14.516 97.355 1.00 94.25 355 LEU A C 1
ATOM 2617 O O . LEU A 1 355 ? -66.360 -14.787 98.353 1.00 94.25 355 LEU A O 1
ATOM 2621 N N . THR A 1 356 ? -68.352 -14.424 97.382 1.00 92.94 356 THR A N 1
ATOM 2622 C CA . THR A 1 356 ? -69.151 -14.806 98.551 1.00 92.94 356 THR A CA 1
ATOM 2623 C C . THR A 1 356 ? -69.929 -16.087 98.272 1.00 92.94 356 THR A C 1
ATOM 2625 O O . THR A 1 356 ? -70.251 -16.385 97.123 1.00 92.94 356 THR A O 1
ATOM 2628 N N . ALA A 1 357 ? -70.199 -16.883 99.307 1.00 93.56 357 ALA A N 1
ATOM 2629 C CA . ALA A 1 357 ? -71.022 -18.082 99.176 1.00 93.56 357 ALA A CA 1
ATOM 2630 C C . ALA A 1 357 ? -72.505 -17.699 99.139 1.00 93.56 357 ALA A C 1
ATOM 2632 O O . ALA A 1 357 ? -72.995 -17.038 100.054 1.00 93.56 357 ALA A O 1
ATOM 2633 N N . LEU A 1 358 ? -73.233 -18.155 98.121 1.00 93.56 358 LEU A N 1
ATOM 2634 C CA . LEU A 1 358 ? -74.688 -18.064 98.112 1.00 93.56 358 LEU A CA 1
ATOM 2635 C C . LEU A 1 358 ? -75.288 -19.286 98.802 1.00 93.56 358 LEU A C 1
ATOM 2637 O O . LEU A 1 358 ? -74.945 -20.423 98.479 1.00 93.56 358 LEU A O 1
ATOM 2641 N N . THR A 1 359 ? -76.234 -19.065 99.714 1.00 93.00 359 THR A N 1
ATOM 2642 C CA . THR A 1 359 ? -77.046 -20.150 100.282 1.00 93.00 359 THR A CA 1
ATOM 2643 C C . THR A 1 359 ? -77.937 -20.771 99.204 1.00 93.00 359 THR A C 1
ATOM 2645 O O . THR A 1 359 ? -78.215 -20.143 98.181 1.00 93.00 359 THR A O 1
ATOM 2648 N N . SER A 1 360 ? -78.425 -21.994 99.428 1.00 91.44 360 SER A N 1
ATOM 2649 C CA . SER A 1 360 ? -79.402 -22.631 98.530 1.00 91.44 360 SER A CA 1
ATOM 2650 C C . SER A 1 360 ? -80.640 -21.751 98.324 1.00 91.44 360 SER A C 1
ATOM 2652 O O . SER A 1 360 ? -81.082 -21.573 97.192 1.00 91.44 360 SER A O 1
ATOM 2654 N N . VAL A 1 361 ? -81.127 -21.122 99.400 1.00 92.44 361 VAL A N 1
ATOM 2655 C CA . VAL A 1 361 ? -82.221 -20.139 99.374 1.00 92.44 361 VAL A CA 1
ATOM 2656 C C . VAL A 1 361 ? -81.853 -18.917 98.528 1.00 92.44 361 VAL A C 1
ATOM 2658 O O . VAL A 1 361 ? -82.623 -18.523 97.658 1.00 92.44 361 VAL A O 1
ATOM 2661 N N . GLY A 1 362 ? -80.665 -18.337 98.731 1.00 92.19 362 GLY A N 1
ATOM 2662 C CA . GLY A 1 362 ? -80.207 -17.170 97.972 1.00 92.19 362 GLY A CA 1
ATOM 2663 C C . GLY A 1 362 ? -80.098 -17.450 96.473 1.00 92.19 362 GLY A C 1
ATOM 2664 O O . GLY A 1 362 ? -80.550 -16.643 95.665 1.00 92.19 362 GLY A O 1
ATOM 2665 N N . ARG A 1 363 ? -79.581 -18.624 96.089 1.00 92.94 363 ARG A N 1
ATOM 2666 C CA . ARG A 1 363 ? -79.554 -19.059 94.682 1.00 92.94 363 ARG A CA 1
ATOM 2667 C C . ARG A 1 363 ? -80.955 -19.278 94.122 1.00 92.94 363 ARG A C 1
ATOM 2669 O O . ARG A 1 363 ? -81.219 -18.864 92.999 1.00 92.94 363 ARG A O 1
ATOM 2676 N N . ALA A 1 364 ? -81.847 -19.897 94.898 1.00 92.94 364 ALA A N 1
ATOM 2677 C CA . ALA A 1 364 ? -83.228 -20.128 94.484 1.00 92.94 364 ALA A CA 1
ATOM 2678 C C . ALA A 1 364 ? -83.975 -18.813 94.229 1.00 92.94 364 ALA A C 1
ATOM 2680 O O . ALA A 1 364 ? -84.720 -18.741 93.256 1.00 92.94 364 ALA A O 1
ATOM 2681 N N . ILE A 1 365 ? -83.744 -17.786 95.058 1.00 93.31 365 ILE A N 1
ATOM 2682 C CA . ILE A 1 365 ? -84.316 -16.442 94.897 1.00 93.31 365 ILE A CA 1
ATOM 2683 C C . ILE A 1 365 ? -83.701 -15.720 93.691 1.00 93.31 365 ILE A C 1
ATOM 2685 O O . ILE A 1 365 ? -84.445 -15.256 92.835 1.00 93.31 365 ILE A O 1
ATOM 2689 N N . LEU A 1 366 ? -82.367 -15.652 93.582 1.00 92.06 366 LEU A N 1
ATOM 2690 C CA . LEU A 1 366 ? -81.685 -14.987 92.456 1.00 92.06 366 LEU A CA 1
ATOM 2691 C C . LEU A 1 366 ? -81.990 -15.647 91.104 1.00 92.06 366 LEU A C 1
ATOM 2693 O O . LEU A 1 366 ? -81.955 -14.984 90.073 1.00 92.06 366 LEU A O 1
ATOM 2697 N N . GLY A 1 367 ? -82.290 -16.947 91.109 1.00 91.75 367 GLY A N 1
ATOM 2698 C CA . GLY A 1 367 ? -82.720 -17.690 89.928 1.00 91.75 367 GLY A CA 1
ATOM 2699 C C . GLY A 1 367 ? -84.187 -17.478 89.544 1.00 91.75 367 GLY A C 1
ATOM 2700 O O . GLY A 1 367 ? -84.603 -17.979 88.499 1.00 91.75 367 GLY A O 1
ATOM 2701 N N . LYS A 1 368 ? -84.998 -16.775 90.352 1.00 94.25 368 LYS A N 1
ATOM 2702 C CA . LYS A 1 368 ? -86.379 -16.452 89.970 1.00 94.25 368 LYS A CA 1
ATOM 2703 C C . LYS A 1 368 ? -86.380 -15.372 88.898 1.00 94.25 368 LYS A C 1
ATOM 2705 O O . LYS A 1 368 ? -85.770 -14.321 89.040 1.00 94.25 368 LYS A O 1
ATOM 2710 N N . THR A 1 369 ? -87.130 -15.626 87.835 1.00 92.94 369 THR A N 1
ATOM 2711 C CA . THR A 1 369 ? -87.246 -14.736 86.673 1.00 92.94 369 THR A CA 1
ATOM 2712 C C . THR A 1 369 ? -88.366 -13.706 86.814 1.00 92.94 369 THR A C 1
ATOM 2714 O O . THR A 1 369 ? -88.538 -12.869 85.932 1.00 92.94 369 THR A O 1
ATOM 2717 N N . SER A 1 370 ? -89.150 -13.758 87.894 1.00 92.19 370 SER A N 1
ATOM 2718 C CA . SER A 1 370 ? -90.249 -12.830 88.148 1.00 92.19 370 SER A CA 1
ATOM 2719 C C . SER A 1 370 ? -90.420 -12.563 89.640 1.00 92.19 370 SER A C 1
ATOM 2721 O O . SER A 1 370 ? -90.143 -13.423 90.480 1.00 92.19 370 SER A O 1
ATOM 2723 N N . THR A 1 371 ? -90.940 -11.378 89.963 1.00 89.12 371 THR A N 1
ATOM 2724 C CA . THR A 1 371 ? -91.326 -11.012 91.331 1.00 89.12 371 THR A CA 1
ATOM 2725 C C . THR A 1 371 ? -92.323 -12.016 91.910 1.00 89.12 371 THR A C 1
ATOM 2727 O O . THR A 1 371 ? -92.173 -12.424 93.057 1.00 89.12 371 THR A O 1
ATOM 2730 N N . GLN A 1 372 ? -93.277 -12.490 91.099 1.00 86.88 372 GLN A N 1
ATOM 2731 C CA . GLN A 1 372 ? -94.251 -13.500 91.517 1.00 86.88 372 GLN A CA 1
ATOM 2732 C C . GLN A 1 372 ? -93.570 -14.805 91.943 1.00 86.88 372 GLN A C 1
ATOM 2734 O O . GLN A 1 372 ? -93.862 -15.324 93.011 1.00 86.88 372 GLN A O 1
ATOM 2739 N N . GLY A 1 373 ? -92.578 -15.282 91.185 1.00 87.75 373 GLY A N 1
ATOM 2740 C CA . GLY A 1 373 ? -91.848 -16.500 91.541 1.00 87.75 373 GLY A CA 1
ATOM 2741 C C . GLY A 1 373 ? -91.043 -16.386 92.842 1.00 87.75 373 GLY A C 1
ATOM 2742 O O . GLY A 1 373 ? -90.764 -17.409 93.472 1.00 87.75 373 GLY A O 1
ATOM 2743 N N . VAL A 1 374 ? -90.663 -15.167 93.251 1.00 90.88 374 VAL A N 1
ATOM 2744 C CA . VAL A 1 374 ? -90.071 -14.907 94.575 1.00 90.88 374 VAL A CA 1
ATOM 2745 C C . VAL A 1 374 ? -91.147 -14.948 95.659 1.00 90.88 374 VAL A C 1
ATOM 2747 O O . VAL A 1 374 ? -90.944 -15.605 96.677 1.00 90.88 374 VAL A O 1
ATOM 2750 N N . LEU A 1 375 ? -92.290 -14.291 95.440 1.00 86.44 375 LEU A N 1
ATOM 2751 C CA . LEU A 1 375 ? -93.411 -14.271 96.387 1.00 86.44 375 LEU A CA 1
ATOM 2752 C C . LEU A 1 375 ? -93.965 -15.676 96.649 1.00 86.44 375 LEU A C 1
ATOM 2754 O O . LEU A 1 375 ? -94.143 -16.048 97.808 1.00 86.44 375 LEU A O 1
ATOM 2758 N N . ASP A 1 376 ? -94.128 -16.479 95.598 1.00 84.81 376 ASP A N 1
ATOM 2759 C CA . ASP A 1 376 ? -94.568 -17.874 95.694 1.00 84.81 376 ASP A CA 1
ATOM 2760 C C . ASP A 1 376 ? -93.577 -18.710 96.513 1.00 84.81 376 ASP A C 1
ATOM 2762 O O . ASP A 1 376 ? -93.972 -19.482 97.383 1.00 84.81 376 ASP A O 1
ATOM 2766 N N . TYR A 1 377 ? -92.270 -18.522 96.287 1.00 87.50 377 TYR A N 1
ATOM 2767 C CA . TYR A 1 377 ? -91.229 -19.218 97.049 1.00 87.50 377 TYR A CA 1
ATOM 2768 C C . TYR A 1 377 ? -91.244 -18.845 98.540 1.00 87.50 377 TYR A C 1
ATOM 2770 O O . TYR A 1 377 ? -90.909 -19.675 99.384 1.00 87.50 377 TYR A O 1
ATOM 2778 N N . LEU A 1 378 ? -91.638 -17.613 98.871 1.00 86.50 378 LEU A N 1
ATOM 2779 C CA . LEU A 1 378 ? -91.785 -17.142 100.251 1.00 86.50 378 LEU A CA 1
ATOM 2780 C C . LEU A 1 378 ? -93.160 -17.467 100.864 1.00 86.50 378 LEU A C 1
ATOM 2782 O O . LEU A 1 378 ? -93.350 -17.223 102.054 1.00 86.50 378 LEU A O 1
ATOM 2786 N N . GLY A 1 379 ? -94.106 -18.008 100.087 1.00 77.62 379 GLY A N 1
ATOM 2787 C CA . GLY A 1 379 ? -95.466 -18.314 100.542 1.00 77.62 379 GLY A CA 1
ATOM 2788 C C . GLY A 1 379 ? -96.357 -17.082 100.748 1.00 77.62 379 GLY A C 1
ATOM 2789 O O . GLY A 1 379 ? -97.301 -17.135 101.533 1.00 77.62 379 GLY A O 1
ATOM 2790 N N . LEU A 1 380 ? -96.060 -15.965 100.076 1.00 80.12 380 LEU A N 1
ATOM 2791 C CA . LEU A 1 380 ? -96.762 -14.683 100.225 1.00 80.12 380 LEU A CA 1
ATOM 2792 C C . LEU A 1 380 ? -97.667 -14.401 99.013 1.00 80.12 380 LEU A C 1
ATOM 2794 O O . LEU A 1 380 ? -97.376 -13.521 98.204 1.00 80.12 380 LEU A O 1
ATOM 2798 N N . GLY A 1 381 ? -98.744 -15.182 98.878 1.00 72.75 381 GLY A N 1
ATOM 2799 C CA . GLY A 1 381 ? -99.697 -15.105 97.762 1.00 72.75 381 GLY A CA 1
ATOM 2800 C C . GLY A 1 381 ? -100.964 -14.280 98.037 1.00 72.75 381 GLY A C 1
ATOM 2801 O O . GLY A 1 381 ? -101.299 -13.962 99.180 1.00 72.75 381 GLY A O 1
ATOM 2802 N N . GLU A 1 382 ? -101.693 -13.954 96.966 1.00 64.25 382 GLU A N 1
ATOM 2803 C CA . GLU A 1 382 ? -102.969 -13.231 97.019 1.00 64.25 382 GLU A CA 1
ATOM 2804 C C . GLU A 1 382 ? -104.044 -14.047 97.761 1.00 64.25 382 GLU A C 1
ATOM 2806 O O . GLU A 1 382 ? -104.237 -15.234 97.505 1.00 64.25 382 GLU A O 1
ATOM 2811 N N . GLY A 1 383 ? -104.740 -13.412 98.710 1.00 64.62 383 GLY A N 1
ATOM 2812 C CA . GLY A 1 383 ? -105.818 -14.039 99.480 1.00 64.62 383 GLY A CA 1
ATOM 2813 C C . GLY A 1 383 ? -105.376 -14.904 100.666 1.00 64.62 383 GLY A C 1
ATOM 2814 O O . GLY A 1 383 ? -106.238 -15.500 101.304 1.00 64.62 383 GLY A O 1
ATOM 2815 N N . ALA A 1 384 ? -104.084 -14.985 101.003 1.00 65.00 384 ALA A N 1
ATOM 2816 C CA . ALA A 1 384 ? -103.644 -15.643 102.236 1.00 65.00 384 ALA A CA 1
ATOM 2817 C C . ALA A 1 384 ? -104.167 -14.871 103.473 1.00 65.00 384 ALA A C 1
ATOM 2819 O O . ALA A 1 384 ? -103.833 -13.692 103.630 1.00 65.00 384 ALA A O 1
ATOM 2820 N N . PRO A 1 385 ? -104.990 -15.476 104.357 1.00 65.50 385 PRO A N 1
ATOM 2821 C CA . PRO A 1 385 ? -105.499 -14.792 105.538 1.00 65.50 385 PRO A CA 1
ATOM 2822 C C . PRO A 1 385 ? -104.358 -14.429 106.487 1.00 65.50 385 PRO A C 1
ATOM 2824 O O . PRO A 1 385 ? -103.374 -15.162 106.623 1.00 65.50 385 PRO A O 1
ATOM 2827 N N . ALA A 1 386 ? -104.512 -13.304 107.189 1.00 67.94 386 ALA A N 1
ATOM 2828 C CA . ALA A 1 386 ? -103.601 -12.944 108.265 1.00 67.94 386 ALA A CA 1
ATOM 2829 C C . ALA A 1 386 ? -103.592 -14.066 109.316 1.00 67.94 386 ALA A C 1
ATOM 2831 O O . ALA A 1 386 ? -104.631 -14.437 109.868 1.00 67.94 386 ALA A O 1
ATOM 2832 N N . ILE A 1 387 ? -102.409 -14.621 109.577 1.00 69.38 387 ILE A N 1
ATOM 2833 C CA . ILE A 1 387 ? -102.241 -15.739 110.505 1.00 69.38 387 ILE A CA 1
ATOM 2834 C C . ILE A 1 387 ? -102.723 -15.314 111.902 1.00 69.38 387 ILE A C 1
ATOM 2836 O O . ILE A 1 387 ? -102.251 -14.322 112.454 1.00 69.38 387 ILE A O 1
ATOM 2840 N N . GLY A 1 388 ? -103.642 -16.093 112.484 1.00 68.25 388 GLY A N 1
ATOM 2841 C CA . GLY A 1 388 ? -104.100 -15.929 113.870 1.00 68.25 388 GLY A CA 1
ATOM 2842 C C . GLY A 1 388 ? -105.386 -15.120 114.079 1.00 68.25 388 GLY A C 1
ATOM 2843 O O . GLY A 1 388 ? -105.764 -14.913 115.231 1.00 68.25 388 GLY A O 1
ATOM 2844 N N . VAL A 1 389 ? -106.081 -14.690 113.021 1.00 73.19 389 VAL A N 1
ATOM 2845 C CA . VAL A 1 389 ? -107.365 -13.969 113.135 1.00 73.19 389 VAL A CA 1
ATOM 2846 C C . VAL A 1 389 ? -108.548 -14.941 112.975 1.00 73.19 389 VAL A C 1
ATOM 2848 O O . VAL A 1 389 ? -108.630 -15.604 111.939 1.00 73.19 389 VAL A O 1
ATOM 2851 N N . PRO A 1 390 ? -109.477 -15.055 113.953 1.00 73.38 390 PRO A N 1
ATOM 2852 C CA . PRO A 1 390 ? -110.685 -15.867 113.795 1.00 73.38 390 PRO A CA 1
ATOM 2853 C C . PRO A 1 390 ? -111.594 -15.299 112.698 1.00 73.38 390 PRO A C 1
ATOM 2855 O O . PRO A 1 390 ? -111.810 -14.091 112.636 1.00 73.38 390 PRO A O 1
ATOM 2858 N N . PHE A 1 391 ? -112.168 -16.165 111.865 1.00 75.12 391 PHE A N 1
ATOM 2859 C CA . PHE A 1 391 ? -113.129 -15.776 110.831 1.00 75.12 391 PHE A CA 1
ATOM 2860 C C . PHE A 1 391 ? -114.290 -16.772 110.759 1.00 75.12 391 PHE A C 1
ATOM 2862 O O . PHE A 1 391 ? -114.151 -17.935 111.144 1.00 75.12 391 PHE A O 1
ATOM 2869 N N . PHE A 1 392 ? -115.452 -16.309 110.286 1.00 75.31 392 PHE A N 1
ATOM 2870 C CA . PHE A 1 392 ? -116.607 -17.179 110.074 1.00 75.31 392 PHE A CA 1
ATOM 2871 C C . PHE A 1 392 ? -116.364 -18.110 108.887 1.00 75.31 392 PHE A C 1
ATOM 2873 O O . PHE A 1 392 ? -115.900 -17.677 107.832 1.00 75.31 392 PHE A O 1
ATOM 2880 N N . TRP A 1 393 ? -116.740 -19.376 109.045 1.00 79.31 393 TRP A N 1
ATOM 2881 C CA . TRP A 1 393 ? -116.600 -20.378 108.003 1.00 79.31 393 TRP A CA 1
ATOM 2882 C C . TRP A 1 393 ? -117.928 -21.122 107.783 1.00 79.31 393 TRP A C 1
ATOM 2884 O O . TRP A 1 393 ? -118.420 -21.765 108.711 1.00 79.31 393 TRP A O 1
ATOM 2894 N N . PRO A 1 394 ? -118.528 -21.046 106.580 1.00 76.62 394 PRO A N 1
ATOM 2895 C CA . PRO A 1 394 ? -119.877 -21.560 106.327 1.00 76.62 394 PRO A CA 1
ATOM 2896 C C . PRO A 1 394 ? -119.943 -23.081 106.116 1.00 76.62 394 PRO A C 1
ATOM 2898 O O . PRO A 1 394 ? -121.037 -23.628 106.003 1.00 76.62 394 PRO A O 1
ATOM 2901 N N . SER A 1 395 ? -118.800 -23.768 106.016 1.00 82.88 395 SER A N 1
ATOM 2902 C CA . SER A 1 395 ? -118.731 -25.200 105.702 1.00 82.88 395 SER A CA 1
ATOM 2903 C C . SER A 1 395 ? -118.313 -26.040 106.912 1.00 82.88 395 SER A C 1
ATOM 2905 O O . SER A 1 395 ? -117.613 -25.579 107.808 1.00 82.88 395 SER A O 1
ATOM 2907 N N . ALA A 1 396 ? -118.719 -27.312 106.931 1.00 80.19 396 ALA A N 1
ATOM 2908 C CA . ALA A 1 396 ? -118.281 -28.273 107.946 1.00 80.19 396 ALA A CA 1
ATOM 2909 C C . ALA A 1 396 ? -116.858 -28.823 107.687 1.00 80.19 396 ALA A C 1
ATOM 2911 O O . ALA A 1 396 ? -116.196 -29.287 108.623 1.00 80.19 396 ALA A O 1
ATOM 2912 N N . ALA A 1 397 ? -116.387 -28.781 106.434 1.00 84.75 397 ALA A N 1
ATOM 2913 C CA . ALA A 1 397 ? -115.018 -29.142 106.047 1.00 84.75 397 ALA A CA 1
ATOM 2914 C C . ALA A 1 397 ? -114.058 -27.979 106.344 1.00 84.75 397 ALA A C 1
ATOM 2916 O O . ALA A 1 397 ? -114.487 -26.836 106.286 1.00 84.75 397 ALA A O 1
ATOM 2917 N N . MET A 1 398 ? -112.790 -28.228 106.685 1.00 85.06 398 MET A N 1
ATOM 2918 C CA . MET A 1 398 ? -111.868 -27.142 107.065 1.00 85.06 398 MET A CA 1
ATOM 2919 C C . MET A 1 398 ? -111.407 -26.312 105.855 1.00 85.06 398 MET A C 1
ATOM 2921 O O . MET A 1 398 ? -111.347 -26.860 104.755 1.00 85.06 398 MET A O 1
ATOM 2925 N N . PRO A 1 399 ? -111.057 -25.022 106.026 1.00 84.38 399 PRO A N 1
ATOM 2926 C CA . PRO A 1 399 ? -110.669 -24.162 104.907 1.00 84.38 399 PRO A CA 1
ATOM 2927 C C . PRO A 1 399 ? -109.504 -24.700 104.065 1.00 84.38 399 PRO A C 1
ATOM 2929 O O . PRO A 1 399 ? -109.593 -24.670 102.845 1.00 84.38 399 PRO A O 1
ATOM 2932 N N . ASP A 1 400 ? -108.470 -25.268 104.685 1.00 82.94 400 ASP A N 1
ATOM 2933 C CA . ASP A 1 400 ? -107.333 -25.935 104.022 1.00 82.94 400 ASP A CA 1
ATOM 2934 C C . ASP A 1 400 ? -107.744 -27.154 103.185 1.00 82.94 400 ASP A C 1
ATOM 2936 O O . ASP A 1 400 ? -107.093 -27.494 102.204 1.00 82.94 400 ASP A O 1
ATOM 2940 N N . THR A 1 401 ? -108.853 -27.805 103.533 1.00 83.81 401 THR A N 1
ATOM 2941 C CA . THR A 1 401 ? -109.371 -28.957 102.775 1.00 83.81 401 THR A CA 1
ATOM 2942 C C . THR A 1 401 ? -110.301 -28.574 101.625 1.00 83.81 401 THR A C 1
ATOM 2944 O O . THR A 1 401 ? -110.653 -29.432 100.821 1.00 83.81 401 THR A O 1
ATOM 2947 N N . VAL A 1 402 ? -110.742 -27.315 101.569 1.00 83.56 402 VAL A N 1
ATOM 2948 C CA . VAL A 1 402 ? -111.737 -26.838 100.592 1.00 83.56 402 VAL A CA 1
ATOM 2949 C C . VAL A 1 402 ? -111.144 -25.792 99.650 1.00 83.56 402 VAL A C 1
ATOM 2951 O O . VAL A 1 402 ? -111.557 -25.703 98.497 1.00 83.56 402 VAL A O 1
ATOM 2954 N N . ILE A 1 403 ? -110.196 -24.990 100.133 1.00 80.50 403 ILE A N 1
ATOM 2955 C CA . ILE A 1 403 ? -109.491 -23.976 99.358 1.00 80.50 403 ILE A CA 1
ATOM 2956 C C . ILE A 1 403 ? -108.090 -24.507 99.070 1.00 80.50 403 ILE A C 1
ATOM 2958 O O . ILE A 1 403 ? -107.214 -24.476 99.934 1.00 80.50 403 ILE A O 1
ATOM 2962 N N . ASP A 1 404 ? -107.869 -24.948 97.832 1.00 78.75 404 ASP A N 1
ATOM 2963 C CA . ASP A 1 404 ? -106.599 -25.545 97.399 1.00 78.75 404 ASP A CA 1
ATOM 2964 C C . ASP A 1 404 ? -105.398 -24.622 97.655 1.00 78.75 404 ASP A C 1
ATOM 2966 O O . ASP A 1 404 ? -104.336 -25.077 98.086 1.00 78.75 404 ASP A O 1
ATOM 2970 N N . SER A 1 405 ? -105.573 -23.307 97.471 1.00 74.25 405 SER A N 1
ATOM 2971 C CA . SER A 1 405 ? -104.526 -22.307 97.727 1.00 74.25 405 SER A CA 1
ATOM 2972 C C . SER A 1 405 ? -104.173 -22.152 99.209 1.00 74.25 405 SER A C 1
ATOM 2974 O O . SER A 1 405 ? -103.152 -21.549 99.527 1.00 74.25 405 SER A O 1
ATOM 2976 N N . TRP A 1 406 ? -104.999 -22.667 100.121 1.00 78.94 406 TRP A N 1
ATOM 2977 C CA . TRP A 1 406 ? -104.759 -22.660 101.566 1.00 78.94 406 TRP A CA 1
ATOM 2978 C C . TRP A 1 406 ? -104.452 -24.060 102.108 1.00 78.94 406 TRP A C 1
ATOM 2980 O O . TRP A 1 406 ? -104.360 -24.231 103.319 1.00 78.94 406 TRP A O 1
ATOM 2990 N N . SER A 1 407 ? -104.258 -25.058 101.243 1.00 78.50 407 SER A N 1
ATOM 2991 C CA . SER A 1 407 ? -104.031 -26.457 101.641 1.00 78.50 407 SER A CA 1
ATOM 2992 C C . SER A 1 407 ? -102.790 -26.688 102.503 1.00 78.50 407 SER A C 1
ATOM 2994 O O . SER A 1 407 ? -102.734 -27.643 103.274 1.00 78.50 407 SER A O 1
ATOM 2996 N N . SER A 1 408 ? -101.793 -25.807 102.408 1.00 75.31 408 SER A N 1
ATOM 2997 C CA . SER A 1 408 ? -100.607 -25.822 103.271 1.00 75.31 408 SER A CA 1
ATOM 2998 C C . SER A 1 408 ? -100.765 -24.990 104.548 1.00 75.31 408 SER A C 1
ATOM 3000 O O . SER A 1 408 ? -99.837 -24.934 105.356 1.00 75.31 408 SER A O 1
ATOM 3002 N N . MET A 1 409 ? -101.885 -24.284 104.714 1.00 80.19 409 MET A N 1
ATOM 3003 C CA . MET A 1 409 ? -102.189 -23.513 105.918 1.00 80.19 409 MET A CA 1
ATOM 3004 C C . MET A 1 409 ? -102.841 -24.418 106.962 1.00 80.19 409 MET A C 1
ATOM 3006 O O . MET A 1 409 ? -103.455 -25.425 106.634 1.00 80.19 409 MET A O 1
ATOM 3010 N N . VAL A 1 410 ? -102.725 -24.046 108.237 1.00 81.31 410 VAL A N 1
ATOM 3011 C CA . VAL A 1 410 ? -103.335 -24.802 109.335 1.00 81.31 410 VAL A CA 1
ATOM 3012 C C . VAL A 1 410 ? -104.405 -23.955 110.005 1.00 81.31 410 VAL A C 1
ATOM 3014 O O . VAL A 1 410 ? -104.137 -22.842 110.460 1.00 81.31 410 VAL A O 1
ATOM 3017 N N . PHE A 1 411 ? -105.617 -24.501 110.084 1.00 84.50 411 PHE A N 1
ATOM 3018 C CA . PHE A 1 411 ? -106.766 -23.855 110.716 1.00 84.50 411 PHE A CA 1
ATOM 3019 C C . PHE A 1 411 ? -107.159 -24.585 112.004 1.00 84.50 411 PHE A C 1
ATOM 3021 O O . PHE A 1 411 ? -107.014 -25.801 112.124 1.00 84.50 411 PHE A O 1
ATOM 3028 N N . LEU A 1 412 ? -107.692 -23.848 112.980 1.00 84.56 412 LEU A N 1
ATOM 3029 C CA . LEU A 1 412 ? -108.153 -24.390 114.264 1.00 84.56 412 LEU A CA 1
ATOM 3030 C C . LEU A 1 412 ? -109.661 -24.142 114.436 1.00 84.56 412 LEU A C 1
ATOM 3032 O O . LEU A 1 412 ? -110.153 -23.065 114.107 1.00 84.56 412 LEU A O 1
ATOM 3036 N N . LYS A 1 413 ? -110.405 -25.140 114.943 1.00 85.75 413 LYS A N 1
ATOM 3037 C CA . LYS A 1 413 ? -111.878 -25.094 115.069 1.00 85.75 413 LYS A CA 1
ATOM 3038 C C . LYS A 1 413 ? -112.329 -24.486 116.398 1.00 85.75 413 LYS A C 1
ATOM 3040 O O . LYS A 1 413 ? -111.958 -24.976 117.460 1.00 85.75 413 LYS A O 1
ATOM 3045 N N . PHE A 1 414 ? -113.227 -23.505 116.343 1.00 81.12 414 PHE A N 1
ATOM 3046 C CA . PHE A 1 414 ? -113.907 -22.931 117.514 1.00 81.12 414 PHE A CA 1
ATOM 3047 C C . PHE A 1 414 ? -115.129 -23.771 117.936 1.00 81.12 414 PHE A C 1
ATOM 3049 O O . PHE A 1 414 ? -116.277 -23.344 117.831 1.00 81.12 414 PHE A O 1
ATOM 3056 N N . ASN A 1 415 ? -114.889 -25.018 118.343 1.00 82.12 415 ASN A N 1
ATOM 3057 C CA . ASN A 1 415 ? -115.932 -25.982 118.724 1.00 82.12 415 ASN A CA 1
ATOM 3058 C C . ASN A 1 415 ? -115.594 -26.770 120.006 1.00 82.12 415 ASN A C 1
ATOM 3060 O O . ASN A 1 415 ? -115.980 -27.933 120.135 1.00 82.12 415 ASN A O 1
ATOM 3064 N N . GLY A 1 416 ? -114.800 -26.195 120.914 1.00 80.81 416 GLY A N 1
ATOM 3065 C CA . GLY A 1 416 ? -114.241 -26.927 122.057 1.00 80.81 416 GLY A CA 1
ATOM 3066 C C . GLY A 1 416 ? -112.898 -27.612 121.772 1.00 80.81 416 GLY A C 1
ATOM 3067 O O . GLY A 1 416 ? -112.358 -28.277 122.658 1.00 80.81 416 GLY A O 1
ATOM 3068 N N . ALA A 1 417 ? -112.354 -27.500 120.552 1.00 83.50 417 ALA A N 1
ATOM 3069 C CA . ALA A 1 417 ? -111.118 -28.181 120.177 1.00 83.50 417 ALA A CA 1
ATOM 3070 C C . ALA A 1 417 ? -109.928 -27.716 121.027 1.00 83.50 417 ALA A C 1
ATOM 3072 O O . ALA A 1 417 ? -109.705 -26.520 121.228 1.00 83.50 417 ALA A O 1
ATOM 3073 N N . LYS A 1 418 ? -109.138 -28.686 121.494 1.00 87.00 418 LYS A N 1
ATOM 3074 C CA . LYS A 1 418 ? -107.887 -28.428 122.209 1.00 87.00 418 LYS A CA 1
ATOM 3075 C C . LYS A 1 418 ? -106.761 -28.109 121.232 1.00 87.00 418 LYS A C 1
ATOM 3077 O O . LYS A 1 418 ? -106.716 -28.679 120.143 1.00 87.00 418 LYS A O 1
ATOM 3082 N N . PHE A 1 419 ? -105.837 -27.246 121.639 1.00 86.19 419 PHE A N 1
ATOM 3083 C CA . PHE A 1 419 ? -104.648 -26.906 120.857 1.00 86.19 419 PHE A CA 1
ATOM 3084 C C . PHE A 1 419 ? -103.382 -26.892 121.728 1.00 86.19 419 PHE A C 1
ATOM 3086 O O . PHE A 1 419 ? -103.446 -26.847 122.956 1.00 86.19 419 PHE A O 1
ATOM 3093 N N . SER A 1 420 ? -102.219 -26.967 121.077 1.00 86.75 420 SER A N 1
ATOM 3094 C CA . SER A 1 420 ? -100.901 -27.029 121.720 1.00 86.75 420 SER A CA 1
ATOM 3095 C C . SER A 1 420 ? -100.320 -25.633 121.942 1.00 86.75 420 SER A C 1
ATOM 3097 O O . SER A 1 420 ? -100.254 -24.827 121.014 1.00 86.75 420 SER A O 1
ATOM 3099 N N . ALA A 1 421 ? -99.840 -25.358 123.157 1.00 81.44 421 ALA A N 1
ATOM 3100 C CA . ALA A 1 421 ? -99.122 -24.119 123.456 1.00 81.44 421 ALA A CA 1
ATOM 3101 C C . ALA A 1 421 ? -97.731 -24.050 122.797 1.00 81.44 421 ALA A C 1
ATOM 3103 O O . ALA A 1 421 ? -97.188 -22.958 122.664 1.00 81.44 421 ALA A O 1
ATOM 3104 N N . THR A 1 422 ? -97.160 -25.182 122.372 1.00 86.94 422 THR A N 1
ATOM 3105 C CA . THR A 1 422 ? -95.877 -25.220 121.649 1.00 86.94 422 THR A CA 1
ATOM 3106 C C . THR A 1 422 ? -96.055 -24.809 120.195 1.00 86.94 422 THR A C 1
ATOM 3108 O O . THR A 1 422 ? -95.273 -24.014 119.684 1.00 86.94 422 THR A O 1
ATOM 3111 N N . ASP A 1 423 ? -97.111 -25.310 119.557 1.00 83.06 423 ASP A N 1
ATOM 3112 C CA . ASP A 1 423 ? -97.373 -25.042 118.142 1.00 83.06 423 ASP A CA 1
ATOM 3113 C C . ASP A 1 423 ? -98.074 -23.688 117.954 1.00 83.06 423 ASP A C 1
ATOM 3115 O O . ASP A 1 423 ? -97.839 -22.992 116.968 1.00 83.06 423 ASP A O 1
ATOM 3119 N N . TYR A 1 424 ? -98.882 -23.263 118.938 1.00 85.31 424 TYR A N 1
ATOM 3120 C CA . TYR A 1 424 ? -99.622 -21.996 118.914 1.00 85.31 424 TYR A CA 1
ATOM 3121 C C . TYR A 1 424 ? -99.406 -21.171 120.196 1.00 85.31 424 TYR A C 1
ATOM 3123 O O . TYR A 1 424 ? -100.354 -20.902 120.944 1.00 85.31 424 TYR A O 1
ATOM 3131 N N . PRO A 1 425 ? -98.169 -20.708 120.460 1.00 83.19 425 PRO A N 1
ATOM 3132 C CA . PRO A 1 425 ? -97.814 -20.038 121.714 1.00 83.19 425 PRO A CA 1
ATOM 3133 C C . PRO A 1 425 ? -98.530 -18.701 121.916 1.00 83.19 425 PRO A C 1
ATOM 3135 O O . PRO A 1 425 ? -98.769 -18.290 123.049 1.00 83.19 425 PRO A O 1
ATOM 3138 N N . VAL A 1 426 ? -98.889 -18.007 120.833 1.00 81.31 426 VAL A N 1
ATOM 3139 C CA . VAL A 1 426 ? -99.640 -16.745 120.909 1.00 81.31 426 VAL A CA 1
ATOM 3140 C C . VAL A 1 426 ? -101.111 -17.009 121.217 1.00 81.31 426 VAL A C 1
ATOM 3142 O O . VAL A 1 426 ? -101.673 -16.365 122.098 1.00 81.31 426 VAL A O 1
ATOM 3145 N N . LEU A 1 427 ? -101.717 -18.002 120.561 1.00 79.62 427 LEU A N 1
ATOM 3146 C CA . LEU A 1 427 ? -103.112 -18.371 120.801 1.00 79.62 427 LEU A CA 1
ATOM 3147 C C . LEU A 1 427 ? -103.324 -18.882 122.232 1.00 79.62 427 LEU A C 1
ATOM 3149 O O . LEU A 1 427 ? -104.335 -18.565 122.857 1.00 79.62 427 LEU A O 1
ATOM 3153 N N . ALA A 1 428 ? -102.334 -19.593 122.785 1.00 84.00 428 ALA A N 1
ATOM 3154 C CA . ALA A 1 428 ? -102.351 -20.076 124.167 1.00 84.00 428 ALA A CA 1
ATOM 3155 C C . ALA A 1 428 ? -102.434 -18.944 125.198 1.00 84.00 428 ALA A C 1
ATOM 3157 O O . ALA A 1 428 ? -102.989 -19.141 126.276 1.00 84.00 428 ALA A O 1
ATOM 3158 N N . LYS A 1 429 ? -101.932 -17.746 124.869 1.00 84.50 429 LYS A N 1
ATOM 3159 C CA . LYS A 1 429 ? -102.077 -16.566 125.735 1.00 84.50 429 LYS A CA 1
ATOM 3160 C C . LYS A 1 429 ? -103.508 -16.026 125.745 1.00 84.50 429 LYS A C 1
ATOM 3162 O O . LYS A 1 429 ? -103.924 -15.470 126.754 1.00 84.50 429 LYS A O 1
ATOM 3167 N N . VAL A 1 430 ? -104.243 -16.179 124.643 1.00 78.69 430 VAL A N 1
ATOM 3168 C CA . VAL A 1 430 ? -105.616 -15.669 124.486 1.00 78.69 430 VAL A CA 1
ATOM 3169 C C . VAL A 1 430 ? -106.644 -16.641 125.067 1.00 78.69 430 VAL A C 1
ATOM 3171 O O . VAL A 1 430 ? -107.596 -16.210 125.710 1.00 78.69 430 VAL A O 1
ATOM 3174 N N . PHE A 1 431 ? -106.423 -17.950 124.912 1.00 80.81 431 PHE A N 1
ATOM 3175 C CA . PHE A 1 431 ? -107.257 -19.002 125.503 1.00 80.81 431 PHE A CA 1
ATOM 3176 C C . PHE A 1 431 ? -106.417 -19.894 126.433 1.00 80.81 431 PHE A C 1
ATOM 3178 O O . PHE A 1 431 ? -105.995 -20.982 126.030 1.00 80.81 431 PHE A O 1
ATOM 3185 N N . PRO A 1 432 ? -106.184 -19.473 127.694 1.00 84.62 432 PRO A N 1
ATOM 3186 C CA . PRO A 1 432 ? -105.285 -20.176 128.614 1.00 84.62 432 PRO A CA 1
ATOM 3187 C C . PRO A 1 432 ? -105.740 -21.590 128.983 1.00 84.62 432 PRO A C 1
ATOM 3189 O O . PRO A 1 432 ? -104.924 -22.416 129.377 1.00 84.62 432 PRO A O 1
ATOM 3192 N N . ALA A 1 433 ? -107.032 -21.896 128.827 1.00 85.06 433 ALA A N 1
ATOM 3193 C CA . ALA A 1 433 ? -107.571 -23.242 129.019 1.00 85.06 433 ALA A CA 1
ATOM 3194 C C . ALA A 1 433 ? -107.113 -24.247 127.938 1.00 85.06 433 ALA A C 1
ATOM 3196 O O . ALA A 1 433 ? -107.463 -25.425 128.018 1.00 85.06 433 ALA A O 1
ATOM 3197 N N . LEU A 1 434 ? -106.350 -23.790 126.930 1.00 83.00 434 LEU A N 1
ATOM 3198 C CA . LEU A 1 434 ? -105.842 -24.570 125.790 1.00 83.00 434 LEU A CA 1
ATOM 3199 C C . LEU A 1 434 ? -106.939 -25.283 124.993 1.00 83.00 434 LEU A C 1
ATOM 3201 O O . LEU A 1 434 ? -106.708 -26.297 124.335 1.00 83.00 434 LEU A O 1
ATOM 3205 N N . ALA A 1 435 ? -108.146 -24.736 125.060 1.00 86.38 435 ALA A N 1
ATOM 3206 C CA . ALA A 1 435 ? -109.308 -25.171 124.320 1.00 86.38 435 ALA A CA 1
ATOM 3207 C C . ALA A 1 435 ? -110.007 -23.936 123.767 1.00 86.38 435 ALA A C 1
ATOM 3209 O O . ALA A 1 435 ? -110.186 -22.944 124.479 1.00 86.38 435 ALA A O 1
ATOM 3210 N N . LEU A 1 436 ? -110.379 -23.997 122.493 1.00 84.19 436 LEU A N 1
ATOM 3211 C CA . LEU A 1 436 ? -111.166 -22.945 121.870 1.00 84.19 436 LEU A CA 1
ATOM 3212 C C . LEU A 1 436 ? -112.621 -23.078 122.327 1.00 84.19 436 LEU A C 1
ATOM 3214 O O . LEU A 1 436 ? -113.130 -24.199 122.344 1.00 84.19 436 LEU A O 1
ATOM 3218 N N . PRO A 1 437 ? -113.301 -21.982 122.702 1.00 77.44 437 PRO A N 1
ATOM 3219 C CA . PRO A 1 437 ? -114.706 -22.041 123.089 1.00 77.44 437 PRO A CA 1
ATOM 3220 C C . PRO A 1 437 ? -115.559 -22.604 121.946 1.00 77.44 437 PRO A C 1
ATOM 3222 O O . PRO A 1 437 ? -115.222 -22.449 120.770 1.00 77.44 437 PRO A O 1
ATOM 3225 N N . ASP A 1 438 ? -116.647 -23.291 122.295 1.00 81.69 438 ASP A N 1
ATOM 3226 C CA . ASP A 1 438 ? -117.625 -23.738 121.306 1.00 81.69 438 ASP A CA 1
ATOM 3227 C C . ASP A 1 438 ? -118.518 -22.559 120.931 1.00 81.69 438 ASP A C 1
ATOM 3229 O O . ASP A 1 438 ? -119.308 -22.102 121.750 1.00 81.69 438 ASP A O 1
ATOM 3233 N N . ALA A 1 439 ? -118.340 -22.048 119.716 1.00 74.19 439 ALA A N 1
ATOM 3234 C CA . ALA A 1 439 ? -119.092 -20.914 119.186 1.00 74.19 439 ALA A CA 1
ATOM 3235 C C . ALA A 1 439 ? -120.023 -21.344 118.039 1.00 74.19 439 ALA A C 1
ATOM 3237 O O . ALA A 1 439 ? -120.394 -20.539 117.185 1.00 74.19 439 ALA A O 1
ATOM 3238 N N . ARG A 1 440 ? -120.379 -22.633 117.948 1.00 76.00 440 ARG A N 1
ATOM 3239 C CA . ARG A 1 440 ? -121.272 -23.120 116.888 1.00 76.00 440 ARG A CA 1
ATOM 3240 C C . ARG A 1 440 ? -122.670 -22.523 117.052 1.00 76.00 440 ARG A C 1
ATOM 3242 O O . ARG A 1 440 ? -123.381 -22.859 117.989 1.00 76.00 440 ARG A O 1
ATOM 3249 N N . GLY A 1 441 ? -123.068 -21.694 116.090 1.00 63.41 441 GLY A N 1
ATOM 3250 C CA . GLY A 1 441 ? -124.346 -20.973 116.107 1.00 63.41 441 GLY A CA 1
ATOM 3251 C C . GLY A 1 441 ? -124.270 -19.589 116.754 1.00 63.41 441 GLY A C 1
ATOM 3252 O O . GLY A 1 441 ? -125.212 -18.816 116.602 1.00 63.41 441 GLY A O 1
ATOM 3253 N N . ASP A 1 442 ? -123.137 -19.251 117.376 1.00 64.56 442 ASP A N 1
ATOM 3254 C CA . ASP A 1 442 ? -122.882 -17.940 117.960 1.00 64.56 442 ASP A CA 1
ATOM 3255 C C . ASP A 1 442 ? -122.004 -17.105 117.022 1.00 64.56 442 ASP A C 1
ATOM 3257 O O . ASP A 1 442 ? -120.994 -17.567 116.484 1.00 64.56 442 ASP A O 1
ATOM 3261 N N . PHE A 1 443 ? -122.355 -15.834 116.843 1.00 62.91 443 PHE A N 1
ATOM 3262 C CA . PHE A 1 443 ? -121.459 -14.889 116.185 1.00 62.91 443 PHE A CA 1
ATOM 3263 C C . PHE A 1 443 ? -120.394 -14.443 117.189 1.00 62.91 443 PHE A C 1
ATOM 3265 O O . PHE A 1 443 ? -120.716 -13.805 118.193 1.00 62.91 443 PHE A O 1
ATOM 3272 N N . ILE A 1 444 ? -119.119 -14.767 116.917 1.00 65.12 444 ILE A N 1
ATOM 3273 C CA . ILE A 1 444 ? -117.990 -14.214 117.677 1.00 65.12 444 ILE A CA 1
ATOM 3274 C C . ILE A 1 444 ? -118.075 -12.698 117.544 1.00 65.12 444 ILE A C 1
ATOM 3276 O O . ILE A 1 444 ? -117.906 -12.150 116.452 1.00 65.12 444 ILE A O 1
ATOM 3280 N N . ARG A 1 445 ? -118.378 -12.026 118.655 1.00 62.16 445 ARG A N 1
ATOM 3281 C CA . ARG A 1 445 ? -118.513 -10.578 118.653 1.00 62.16 445 ARG A CA 1
ATOM 3282 C C . ARG A 1 445 ? -117.144 -9.971 118.371 1.00 62.16 445 ARG A C 1
ATOM 3284 O O . ARG A 1 445 ? -116.192 -10.192 119.120 1.00 62.16 445 ARG A O 1
ATOM 3291 N N . ILE A 1 446 ? -117.048 -9.211 117.287 1.00 63.50 446 ILE A N 1
ATOM 3292 C CA . ILE A 1 446 ? -115.989 -8.216 117.171 1.00 63.50 446 ILE A CA 1
ATOM 3293 C C . ILE A 1 446 ? -116.239 -7.164 118.252 1.00 63.50 446 ILE A C 1
ATOM 3295 O O . ILE A 1 446 ? -117.388 -6.872 118.575 1.00 63.50 446 ILE A O 1
ATOM 3299 N N . TRP A 1 447 ? -115.169 -6.669 118.867 1.00 63.50 447 TRP A N 1
ATOM 3300 C CA . TRP A 1 447 ? -115.267 -5.677 119.934 1.00 63.50 447 TRP A CA 1
ATOM 3301 C C . TRP A 1 447 ? -116.060 -4.452 119.446 1.00 63.50 447 TRP A C 1
ATOM 3303 O O . TRP A 1 447 ? -115.603 -3.763 118.535 1.00 63.50 447 TRP A O 1
ATOM 3313 N N . ASP A 1 448 ? -117.241 -4.214 120.029 1.00 65.44 448 ASP A N 1
ATOM 3314 C CA . ASP A 1 448 ? -118.204 -3.187 119.596 1.00 65.44 448 ASP A CA 1
ATOM 3315 C C . ASP A 1 448 ? -118.783 -2.318 120.738 1.00 65.44 448 ASP A C 1
ATOM 3317 O O . ASP A 1 448 ? -119.697 -1.534 120.499 1.00 65.44 448 ASP A O 1
ATOM 3321 N N . ASP A 1 449 ? -118.261 -2.432 121.968 1.00 60.56 449 ASP A N 1
ATOM 3322 C CA . ASP A 1 449 ? -118.625 -1.628 123.160 1.00 60.56 449 ASP A CA 1
ATOM 3323 C C . ASP A 1 449 ? -120.113 -1.643 123.628 1.00 60.56 449 ASP A C 1
ATOM 3325 O O . ASP A 1 449 ? -120.475 -0.876 124.514 1.00 60.56 449 ASP A O 1
ATOM 3329 N N . GLY A 1 450 ? -120.964 -2.540 123.105 1.00 54.75 450 GLY A N 1
ATOM 3330 C CA . GLY A 1 450 ? -122.361 -2.868 123.490 1.00 54.75 450 GLY A CA 1
ATOM 3331 C C . GLY A 1 450 ? -123.222 -1.968 124.424 1.00 54.75 450 GLY A C 1
ATOM 3332 O O . GLY A 1 450 ? -122.957 -1.852 125.618 1.00 54.75 450 GLY A O 1
ATOM 3333 N N . THR A 1 451 ? -124.422 -1.573 123.954 1.00 44.00 451 THR A N 1
ATOM 3334 C CA . THR A 1 451 ? -125.668 -1.473 124.764 1.00 44.00 451 THR A CA 1
ATOM 3335 C C . THR A 1 451 ? -126.676 -2.564 124.351 1.00 44.00 451 THR A C 1
ATOM 3337 O O . THR A 1 451 ? -126.715 -2.975 123.195 1.00 44.00 451 THR A O 1
ATOM 3340 N N . ARG A 1 452 ? -127.432 -3.091 125.329 1.00 56.69 452 ARG A N 1
ATOM 3341 C CA . ARG A 1 452 ? -128.350 -4.252 125.245 1.00 56.69 452 ARG A CA 1
ATOM 3342 C C . ARG A 1 452 ? -129.711 -3.919 124.620 1.00 56.69 452 ARG A C 1
ATOM 3344 O O . ARG A 1 452 ? -130.226 -2.844 124.897 1.00 56.69 452 ARG A O 1
ATOM 3351 N N . ASP A 1 453 ? -130.309 -4.921 123.970 1.00 42.47 453 ASP A N 1
ATOM 3352 C CA . ASP A 1 453 ? -131.600 -5.513 124.370 1.00 42.47 453 ASP A CA 1
ATOM 3353 C C . ASP A 1 453 ? -131.545 -7.040 124.202 1.00 42.47 453 ASP A C 1
ATOM 3355 O O . ASP A 1 453 ? -130.981 -7.496 123.178 1.00 42.47 453 ASP A O 1
#

Sequence (453 aa):
MTVKYYAILTNQGAARLANATMLGSKLNLTQMAVGDANGVLPTPDPAQTKLINQKRIAPLNLLSVDPNNQSQIIAEQIIPENEGGFWIREIGLYDDEGVLIAVANCPETYKPQLQEGSGRTQTIRMILVVTNTEAITLKIDPSVVLATRKYVDDKISEHEQSRRHPDASLTVKGFTQLSSAINSESETLAATPKAVKAAYDLANGKYTAQNATTTQKGIVQLSSATNSTSETLAATPKAVKAVMDETNKKAPLNSPALTGTPTTPTAPQGTNSTQIASTAFVMAAIAALVDSSPDALNTLNELAAALGNDPNFATTMTNALAGKQPKDATLTALAELATSADKLPYFTGADRAALTALTSVGRAILGKTSTQGVLDYLGLGEGAPAIGVPFFWPSAAMPDTVIDSWSSMVFLKFNGAKFSATDYPVLAKVFPALALPDARGDFIRIWDDGTRD

Organism: Escherichia coli (NCBI:txid562)

Mean predicted aligned error: 20.93 Å

Radius of gyration: 108.66 Å; Cα contacts (8 Å, |Δi|>4): 560; chains: 1; bounding box: 208×53×252 Å